Protein AF-0000000069703097 (afdb_homodimer)

Nearest PDB structures (foldseek):
  7l6l-assembly1_E  TM=9.301E-01  e=7.138E-14  Escherichia coli K-12
  2r3s-assembly1_B  TM=3.636E-01  e=3.334E-04  Nostoc punctiforme PCC 73102
  1e3j-assembly1_A  TM=5.394E-01  e=7.538E-03  Bemisia argentifolii
  3phg-assembly1_A  TM=4.552E-01  e=4.040E-03  Helicobacter pylori 26695
  6isv-assembly1_B  TM=4.879E-01  e=1.805E-02  Geotrichum candidum

InterPro domains:
  IPR001034 DeoR-type HTH domain [PF08220] (8-60)
  IPR001034 DeoR-type HTH domain [PR00037] (26-40)
  IPR001034 DeoR-type HTH domain [PR00037] (40-58)
  IPR001034 DeoR-type HTH domain [PS51000] (5-60)
  IPR001034 DeoR-type HTH domain [SM00420] (8-60)
  IPR014036 DeoR-like transcriptional repressor, C-terminal sensor domain [PF00455] (76-233)
  IPR018356 Transcription regulator, HTH DeoR-type, conserved site [PS00894] (8-42)
  IPR036388 Winged helix-like DNA-binding domain superfamily [G3DSA:1.10.10.10] (1-55)
  IPR036390 Winged helix DNA-binding domain superfamily [SSF46785] (6-61)
  IPR037171 NagB/RpiA transferase-like [SSF100950] (74-236)
  IPR050313 Carbohydrate Metabolism HTH-type Transcriptional Regulators [PTHR30363] (4-241)

Foldseek 3Di:
DDPLLVVLLVVVLVVCLQPQWDFLVNSCVVSVHDSVSSVVSLVVCVVVVQWDDDPGTTGRPALDHAFQVVCLVPPLVFLLLLLVVVCVVCQPWAEEEEEFHNSSLNNLLVCLVPHFQHEYEYFAPSSQVNNVVRVRYHYHHFDADQDPSGRGHFDDRRLVVLLVAATQEYEYEAQAQDLFGGEHQDQRRLCSVLSRLVRHPAYEYEYEPSRYPDHHDGHSDGLLSHQEYEYADDHDPVNVVSNVVSNHHYHHSPDPPPPD/DDPLLVVLLVVVLVVCLLPQWDFLVNSCVVSVHDSVSSVVSLVVCVVVVQWDDDPGTTGRPPLDDAFQVVCLVPPLVFLLLLLVVVCVVCQPWAEEEEEFHNSSLSNLLVCLVPHFQHEYEYFAPSSQVNNVVRVRYHYHHFDADQDPSGRGHFDDSRLVVLLVAATQEYEYEAQAQDLFGGEHQDQRRLCSVLSRLVRHPAYEYEYEPSRYPDHHDGHSDGLLSHQEYEYADDHDPVNVVSNVVSNHHYHHSPDPPPPD

Organism: Klebsiella variicola (NCBI:txid244366)

Secondary structure (DSSP, 8-state):
--HHHHHHHHHHHHHHHHSSEEEHHHHHHHHTS-HHHHHHHHHHHHHTTS-EEETTEEE--TT-PPPHHHHTTSSHHHHHHHHHHHHHHTTT-SEEEE--SHHHHHHHHHHHHH--S-EEEESBHHHHHHHTTSTTSEEEE--EEEETTTTEEESHHHHHHHTT--EEEEEE--SEEETTEEEESSHHHHHHHHHHHHTEEEEEEE--GGGBT---SEE---GGG-SEEEESSPPPHHHHHHHHHTT-EEEE--------/--HHHHHHHHHHHHHHHHSSEEEHHHHHHHHTS-HHHHHHHHHHHHHTTS-EEETTEEE--TT----HHHHTTSSHHHHHHHHHHHHHHTTT-SEEEE--SHHHHHHHHHHHHH--S-EEEESBHHHHHHHTTSTTSEEEE--EEEETTTTEEESHHHHHHHTT--EEEEEE--SEEETTEEEESSHHHHHHHHHHHHTEEEEEEE--GGGBT---SEE---GGG-SEEEESSPPPHHHHHHHHHTT-EEEE--------

Structure (mmCIF, N/CA/C/O backbone):
data_AF-0000000069703097-model_v1
#
loop_
_entity.id
_entity.type
_entity.pdbx_description
1 polymer 'DeoR family transcriptional regulator'
#
loop_
_atom_site.group_PDB
_atom_site.id
_atom_site.type_symbol
_atom_site.label_atom_id
_atom_site.label_alt_id
_atom_site.label_comp_id
_atom_site.label_asym_id
_atom_site.label_entity_id
_atom_site.label_seq_id
_atom_site.pdbx_PDB_ins_code
_atom_site.Cartn_x
_atom_site.Cartn_y
_atom_site.Cartn_z
_atom_site.occupancy
_atom_site.B_iso_or_equiv
_atom_site.auth_seq_id
_atom_site.auth_comp_id
_atom_site.auth_asym_id
_atom_site.auth_atom_id
_atom_site.pdbx_PDB_model_num
ATOM 1 N N . MET A 1 1 ? 26.578 -4.703 19.234 1 51.03 1 MET A N 1
ATOM 2 C CA . MET A 1 1 ? 26.125 -3.6 20.078 1 51.03 1 MET A CA 1
ATOM 3 C C . MET A 1 1 ? 25.328 -4.121 21.281 1 51.03 1 MET A C 1
ATOM 5 O O . MET A 1 1 ? 24.562 -5.066 21.156 1 51.03 1 MET A O 1
ATOM 9 N N . SER A 1 2 ? 25.688 -3.729 22.422 1 65.88 2 SER A N 1
ATOM 10 C CA . SER A 1 2 ? 25 -4.25 23.609 1 65.88 2 SER A CA 1
ATOM 11 C C . SER A 1 2 ? 23.547 -3.822 23.641 1 65.88 2 SER A C 1
ATOM 13 O O . SER A 1 2 ? 23.188 -2.781 23.078 1 65.88 2 SER A O 1
ATOM 15 N N . LYS A 1 3 ? 22.688 -4.68 24.234 1 62.53 3 LYS A N 1
ATOM 16 C CA . LYS A 1 3 ? 21.266 -4.41 24.406 1 62.53 3 LYS A CA 1
ATOM 17 C C . LYS A 1 3 ? 21.031 -3.041 25.031 1 62.53 3 LYS A C 1
ATOM 19 O O . LYS A 1 3 ? 20.109 -2.312 24.641 1 62.53 3 LYS A O 1
ATOM 24 N N . ARG A 1 4 ? 21.859 -2.77 25.859 1 67.06 4 ARG A N 1
ATOM 25 C CA . ARG A 1 4 ? 21.734 -1.515 26.594 1 67.06 4 ARG A CA 1
ATOM 26 C C . ARG A 1 4 ? 22.016 -0.32 25.688 1 67.06 4 ARG A C 1
ATOM 28 O O . ARG A 1 4 ? 21.328 0.703 25.781 1 67.06 4 ARG A O 1
ATOM 35 N N . LYS A 1 5 ? 23 -0.497 24.781 1 73.62 5 LYS A N 1
ATOM 36 C CA . LYS A 1 5 ? 23.344 0.552 23.828 1 73.62 5 LYS A CA 1
ATOM 37 C C . LYS A 1 5 ? 22.219 0.759 22.812 1 73.62 5 LYS A C 1
ATOM 39 O O . LYS A 1 5 ? 21.828 1.896 22.531 1 73.62 5 LYS A O 1
ATOM 44 N N . GLU A 1 6 ? 21.672 -0.215 22.359 1 69.94 6 GLU A N 1
ATOM 45 C CA . GLU A 1 6 ? 20.594 -0.133 21.375 1 69.94 6 GLU A CA 1
ATOM 46 C C . GLU A 1 6 ? 19.344 0.508 21.984 1 69.94 6 GLU A C 1
ATOM 48 O O . GLU A 1 6 ? 18.688 1.328 21.328 1 69.94 6 GLU A O 1
ATOM 53 N N . ASP A 1 7 ? 19.109 0.17 23.172 1 73.12 7 ASP A N 1
ATOM 54 C CA . ASP A 1 7 ? 17.984 0.761 23.891 1 73.12 7 ASP A CA 1
ATOM 55 C C . ASP A 1 7 ? 18.203 2.258 24.109 1 73.12 7 ASP A C 1
ATOM 57 O O . ASP A 1 7 ? 17.266 3.051 23.938 1 73.12 7 ASP A O 1
ATOM 61 N N . ARG A 1 8 ? 19.375 2.596 24.531 1 75.69 8 ARG A N 1
ATOM 62 C CA . ARG A 1 8 ? 19.688 3.998 24.766 1 75.69 8 ARG A CA 1
ATOM 63 C C . ARG A 1 8 ? 19.594 4.805 23.469 1 75.69 8 ARG A C 1
ATOM 65 O O . ARG A 1 8 ? 19 5.891 23.453 1 75.69 8 ARG A O 1
ATOM 72 N N . GLN A 1 9 ? 20.016 4.266 22.406 1 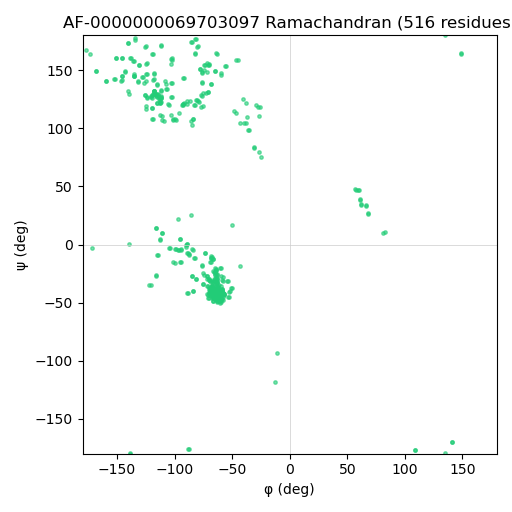72.69 9 GLN A N 1
ATOM 73 C CA . GLN A 1 9 ? 19.969 4.973 21.125 1 72.69 9 GLN A CA 1
ATOM 74 C C . GLN A 1 9 ? 18.531 5.16 20.656 1 72.69 9 GLN A C 1
ATOM 76 O O . GLN A 1 9 ? 18.172 6.227 20.156 1 72.69 9 GLN A O 1
ATOM 81 N N . GLN A 1 10 ? 17.781 4.23 20.891 1 68 10 GLN A N 1
ATOM 82 C CA . GLN A 1 10 ? 16.375 4.363 20.547 1 68 10 GLN A CA 1
ATOM 83 C C . GLN A 1 10 ? 15.695 5.422 21.422 1 68 10 GLN A C 1
ATOM 85 O O . GLN A 1 10 ? 14.859 6.188 20.938 1 68 10 GLN A O 1
ATOM 90 N N . GLN A 1 11 ? 16.094 5.395 22.656 1 71.88 11 GLN A N 1
ATOM 91 C CA . GLN A 1 11 ? 15.562 6.398 23.562 1 71.88 11 GLN A CA 1
ATOM 92 C C . GLN A 1 11 ? 16.016 7.801 23.172 1 71.88 11 GLN A C 1
ATOM 94 O O . GLN A 1 11 ? 15.234 8.75 23.219 1 71.88 11 GLN A O 1
ATOM 99 N N . ILE A 1 12 ? 17.234 7.949 22.766 1 68.5 12 ILE A N 1
ATOM 100 C CA . ILE A 1 12 ? 17.781 9.227 22.312 1 68.5 12 ILE A CA 1
ATOM 101 C C . ILE A 1 12 ? 17.031 9.703 21.078 1 68.5 12 ILE A C 1
ATOM 103 O O . ILE A 1 12 ? 16.641 10.875 20.984 1 68.5 12 ILE A O 1
ATOM 107 N N . LEU A 1 13 ? 16.766 8.719 20.25 1 66.44 13 LEU A N 1
ATOM 108 C CA . LEU A 1 13 ? 16.047 9.07 19.031 1 66.44 13 LEU A CA 1
ATOM 109 C C . LEU A 1 13 ? 14.609 9.484 19.359 1 66.44 13 LEU A C 1
ATOM 111 O O . LEU A 1 13 ? 14.078 10.43 18.766 1 66.44 13 LEU A O 1
ATOM 115 N N . ARG A 1 14 ? 14.109 8.859 20.266 1 64.31 14 ARG A N 1
ATOM 116 C CA . ARG A 1 14 ? 12.773 9.234 20.719 1 64.31 14 ARG A CA 1
ATOM 117 C C . ARG A 1 14 ? 12.781 10.625 21.328 1 64.31 14 ARG A C 1
ATOM 119 O O . ARG A 1 14 ? 11.883 11.43 21.078 1 64.31 14 ARG A O 1
ATOM 126 N N . GLU A 1 15 ? 13.797 10.781 22.156 1 64.81 15 GLU A N 1
ATOM 127 C CA . GLU A 1 15 ? 13.938 12.078 22.812 1 64.81 15 GLU A CA 1
ATOM 128 C C . GLU A 1 15 ? 14.172 13.188 21.781 1 64.81 15 GLU A C 1
ATOM 130 O O . GLU A 1 15 ? 13.617 14.281 21.906 1 64.81 15 GLU A O 1
ATOM 135 N N . LEU A 1 16 ? 14.922 12.789 20.812 1 61.84 16 LEU A N 1
ATOM 136 C CA . LEU A 1 16 ? 15.242 13.766 19.781 1 61.84 16 LEU A CA 1
ATOM 137 C C . LEU A 1 16 ? 14.047 14.008 18.859 1 61.84 16 LEU A C 1
ATOM 139 O O . LEU A 1 16 ? 13.914 15.086 18.281 1 61.84 16 LEU A O 1
ATOM 143 N N . ALA A 1 17 ? 13.25 13 18.844 1 59.72 17 ALA A N 1
ATOM 144 C CA . ALA A 1 17 ? 12.008 13.125 18.078 1 59.72 17 ALA A CA 1
ATOM 145 C C . ALA A 1 17 ? 11.039 14.07 18.781 1 59.72 17 ALA A C 1
ATOM 147 O O . ALA A 1 17 ? 10.234 14.742 18.125 1 59.72 17 ALA A O 1
ATOM 148 N N . GLU A 1 18 ? 11.156 14.094 20.047 1 57.5 18 GLU A N 1
ATOM 149 C CA . GLU A 1 18 ? 10.289 14.93 20.875 1 57.5 18 GLU A CA 1
ATOM 150 C C . GLU A 1 18 ? 10.883 16.328 21.062 1 57.5 18 GLU A C 1
ATOM 152 O O . GLU A 1 18 ? 10.148 17.312 21.125 1 57.5 18 GLU A O 1
ATOM 157 N N . THR A 1 19 ? 12.211 16.297 21.281 1 56.75 19 THR A N 1
ATOM 158 C CA . THR A 1 19 ? 12.938 17.547 21.484 1 56.75 19 THR A CA 1
ATOM 159 C C . THR A 1 19 ? 14.016 17.719 20.406 1 56.75 19 THR A C 1
ATOM 161 O O . THR A 1 19 ? 14.969 16.938 20.344 1 56.75 19 THR A O 1
ATOM 164 N N . PRO A 1 20 ? 13.766 18.625 19.531 1 54.91 20 PRO A N 1
ATOM 165 C CA . PRO A 1 20 ? 14.625 18.75 18.344 1 54.91 20 PRO A CA 1
ATOM 166 C C . PRO A 1 20 ? 16.109 18.906 18.703 1 54.91 20 PRO A C 1
ATOM 168 O O . PRO A 1 20 ? 16.969 18.578 17.891 1 54.91 20 PRO A O 1
ATOM 171 N N . THR A 1 21 ? 16.375 19.516 19.828 1 58.66 21 THR A N 1
ATOM 172 C CA . THR A 1 21 ? 17.766 19.688 20.219 1 58.66 21 THR A CA 1
ATOM 173 C C . THR A 1 21 ? 18 19.094 21.609 1 58.66 21 THR A C 1
ATOM 175 O O . THR A 1 21 ? 17.219 19.312 22.531 1 58.66 21 THR A O 1
ATOM 178 N N . LEU A 1 22 ? 18.906 18.078 21.641 1 68.88 22 LEU A N 1
ATOM 179 C CA . LEU A 1 22 ? 19.328 17.547 22.938 1 68.88 22 LEU A CA 1
ATOM 180 C C . LEU A 1 22 ? 20.812 17.812 23.172 1 68.88 22 LEU A C 1
ATOM 182 O O . LEU A 1 22 ? 21.625 17.625 22.266 1 68.88 22 LEU A O 1
ATOM 186 N N . ARG A 1 23 ? 21.094 18.422 24.312 1 72.31 23 ARG A N 1
ATOM 187 C CA . ARG A 1 23 ? 22.484 18.609 24.688 1 72.31 23 ARG A CA 1
ATOM 188 C C . ARG A 1 23 ? 23.094 17.312 25.203 1 72.31 23 ARG A C 1
ATOM 190 O O . ARG A 1 23 ? 22.438 16.547 25.906 1 72.31 23 ARG A O 1
ATOM 197 N N . ILE A 1 24 ? 24.281 17.094 24.828 1 76.25 24 ILE A N 1
ATOM 198 C CA . ILE A 1 24 ? 25.016 15.891 25.203 1 76.25 24 ILE A CA 1
ATOM 199 C C . ILE A 1 24 ? 24.969 15.719 26.719 1 76.25 24 ILE A C 1
ATOM 201 O O . ILE A 1 24 ? 24.75 14.609 27.219 1 76.25 24 ILE A O 1
ATOM 205 N N . GLY A 1 25 ? 25.109 16.797 27.406 1 78.19 25 GLY A N 1
ATOM 206 C CA . GLY A 1 25 ? 25.094 16.734 28.859 1 78.19 25 GLY A CA 1
ATOM 207 C C . GLY A 1 25 ? 23.766 16.266 29.422 1 78.19 25 GLY A C 1
ATOM 208 O O . GLY A 1 25 ? 23.734 15.445 30.344 1 78.19 25 GLY A O 1
ATOM 209 N N . ASP A 1 26 ? 22.734 16.734 28.875 1 79.44 26 ASP A N 1
ATOM 210 C CA . ASP A 1 26 ? 21.406 16.359 29.344 1 79.44 26 ASP A CA 1
ATOM 211 C C . ASP A 1 26 ? 21.094 14.898 29.031 1 79.44 26 ASP A C 1
ATOM 213 O O . ASP A 1 26 ? 20.531 14.195 29.875 1 79.44 26 ASP A O 1
ATOM 217 N N . MET A 1 27 ? 21.516 14.445 27.938 1 78.25 27 MET A N 1
ATOM 218 C CA . MET A 1 27 ? 21.328 13.047 27.531 1 78.25 27 MET A CA 1
ATOM 219 C C . MET A 1 27 ? 22.125 12.117 28.438 1 78.25 27 MET A C 1
ATOM 221 O O . MET A 1 27 ? 21.641 11.047 28.812 1 78.25 27 MET A O 1
ATOM 225 N N . ALA A 1 28 ? 23.297 12.602 28.734 1 80.69 28 ALA A N 1
ATOM 226 C CA . ALA A 1 28 ? 24.141 11.812 29.609 1 80.69 28 ALA A CA 1
ATOM 227 C C . ALA A 1 28 ? 23.516 11.648 30.984 1 80.69 28 ALA A C 1
ATOM 229 O O . ALA A 1 28 ? 2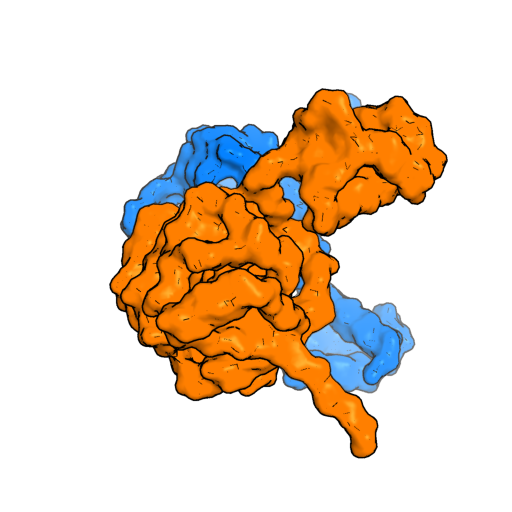3.516 10.555 31.562 1 80.69 28 ALA A O 1
ATOM 230 N N . ARG A 1 29 ? 22.938 12.688 31.469 1 81.56 29 ARG A N 1
ATOM 231 C CA . ARG A 1 29 ? 22.266 12.664 32.75 1 81.56 29 ARG A CA 1
ATOM 232 C C . ARG A 1 29 ? 21.031 11.758 32.719 1 81.56 29 ARG A C 1
ATOM 234 O O . ARG A 1 29 ? 20.828 10.953 33.625 1 81.56 29 ARG A O 1
ATOM 241 N N . THR A 1 30 ? 20.281 11.898 31.688 1 80.19 30 THR A N 1
ATOM 242 C CA . THR A 1 30 ? 19.016 11.188 31.562 1 80.19 30 THR A CA 1
ATOM 243 C C . THR A 1 30 ? 19.266 9.688 31.438 1 80.19 30 THR A C 1
ATOM 245 O O . THR A 1 30 ? 18.5 8.883 31.984 1 80.19 30 THR A O 1
ATOM 248 N N . HIS A 1 31 ? 20.406 9.328 30.781 1 81.25 31 HIS A N 1
ATOM 249 C CA . HIS A 1 31 ? 20.625 7.922 30.469 1 81.25 31 HIS A CA 1
ATOM 250 C C . HIS A 1 31 ? 21.656 7.312 31.406 1 81.25 31 HIS A C 1
ATOM 252 O O . HIS A 1 31 ? 21.984 6.129 31.312 1 81.25 31 HIS A O 1
ATOM 258 N N . GLY A 1 32 ? 22.172 8.195 32.25 1 81.94 32 GLY A N 1
ATOM 259 C CA . GLY A 1 32 ? 23.094 7.75 33.25 1 81.94 32 GLY A CA 1
ATOM 260 C C . GLY A 1 32 ? 24.406 7.242 32.688 1 81.94 32 GLY A C 1
ATOM 261 O O . GLY A 1 32 ? 24.953 6.242 33.156 1 81.94 32 GLY A O 1
ATOM 262 N N . VAL A 1 33 ? 24.797 7.816 31.641 1 83.31 33 VAL A N 1
ATOM 263 C CA . VAL A 1 33 ? 26.062 7.434 31.031 1 83.31 33 VAL A CA 1
ATOM 264 C C . VAL A 1 33 ? 26.953 8.664 30.875 1 83.31 33 VAL A C 1
ATOM 266 O O . VAL A 1 33 ? 26.531 9.789 31.172 1 83.31 33 VAL A O 1
ATOM 269 N N . SER A 1 34 ? 28.234 8.406 30.5 1 83.06 34 SER A N 1
ATOM 270 C CA . SER A 1 34 ? 29.188 9.5 30.297 1 83.06 34 SER A CA 1
ATOM 271 C C . SER A 1 34 ? 28.859 10.305 29.047 1 83.06 34 SER A C 1
ATOM 273 O O . SER A 1 34 ? 28.203 9.797 28.141 1 83.06 34 SER A O 1
ATOM 275 N N . THR A 1 35 ? 29.281 11.555 29.031 1 82.06 35 THR A N 1
ATOM 276 C CA . THR A 1 35 ? 29.125 12.375 27.828 1 82.06 35 THR A CA 1
ATOM 277 C C . THR A 1 35 ? 29.828 11.734 26.641 1 82.06 35 THR A C 1
ATOM 279 O O . THR A 1 35 ? 29.375 11.875 25.5 1 82.06 35 THR A O 1
ATOM 282 N N . GLU A 1 36 ? 30.828 11.008 26.969 1 81.88 36 GLU A N 1
ATOM 283 C CA . GLU A 1 36 ? 31.562 10.32 25.906 1 81.88 36 GLU A CA 1
ATOM 284 C C . GLU A 1 36 ? 30.734 9.18 25.312 1 81.88 36 GLU A C 1
ATOM 286 O O . GLU A 1 36 ? 30.734 8.977 24.094 1 81.88 36 GLU A O 1
ATOM 291 N N . THR A 1 37 ? 30.031 8.555 26.047 1 80.69 37 THR A N 1
ATOM 292 C CA . THR A 1 37 ? 29.156 7.473 25.594 1 80.69 37 THR A CA 1
ATOM 293 C C . THR A 1 37 ? 28.031 8.016 24.719 1 80.69 37 THR A C 1
ATOM 295 O O . THR A 1 37 ? 27.719 7.438 23.688 1 80.69 37 THR A O 1
ATOM 298 N N . ILE A 1 38 ? 27.484 9.148 25.141 1 79.44 38 ILE A N 1
ATOM 299 C CA . ILE A 1 38 ? 26.422 9.789 24.359 1 79.44 38 ILE A CA 1
ATOM 300 C C . ILE A 1 38 ? 27 10.266 23.031 1 79.44 38 ILE A C 1
ATOM 302 O O . ILE A 1 38 ? 26.359 10.094 21.984 1 79.44 38 ILE A O 1
ATOM 306 N N . ARG A 1 39 ? 28.172 10.852 23.078 1 77.81 39 ARG A N 1
ATOM 307 C CA . ARG A 1 39 ? 28.812 11.32 21.859 1 77.81 39 ARG A CA 1
ATOM 308 C C . ARG A 1 39 ? 29.031 10.172 20.875 1 77.81 39 ARG A C 1
ATOM 310 O O . ARG A 1 39 ? 28.797 10.32 19.672 1 77.81 39 ARG A O 1
ATOM 317 N N . ARG A 1 40 ? 29.375 9.125 21.391 1 79.88 40 ARG A N 1
ATOM 318 C CA . ARG A 1 40 ? 29.594 7.953 20.547 1 79.88 40 ARG A CA 1
ATOM 319 C C . ARG A 1 40 ? 28.281 7.465 19.938 1 79.88 40 ARG A C 1
ATOM 321 O O . ARG A 1 40 ? 28.234 7.105 18.766 1 79.88 40 ARG A O 1
ATOM 328 N N . ASP A 1 41 ? 27.297 7.5 20.781 1 77.38 41 ASP A N 1
ATOM 329 C CA .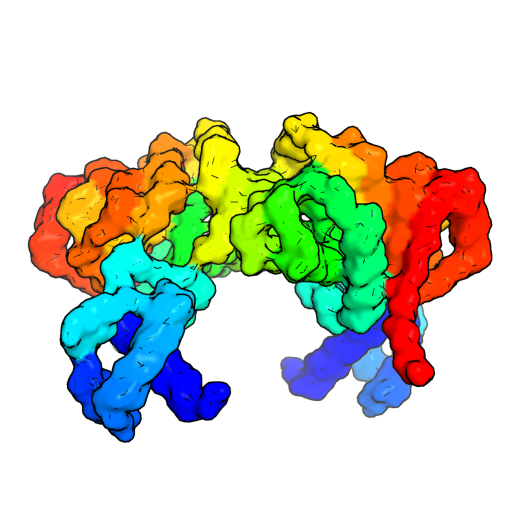 ASP A 1 41 ? 25.984 7.121 20.297 1 77.38 41 ASP A CA 1
ATOM 330 C C . ASP A 1 41 ? 25.516 8.062 19.188 1 77.38 41 ASP A C 1
ATOM 332 O O . ASP A 1 41 ? 25.016 7.617 18.156 1 77.38 41 ASP A O 1
ATOM 336 N N . LEU A 1 42 ? 25.734 9.352 19.469 1 73.56 42 LEU A N 1
ATOM 337 C CA . LEU A 1 42 ? 25.297 10.359 18.5 1 73.56 42 LEU A CA 1
ATOM 338 C C . LEU A 1 42 ? 26.094 10.281 17.219 1 73.56 42 LEU A C 1
ATOM 340 O O . LEU A 1 42 ? 25.547 10.43 16.125 1 73.56 42 LEU A O 1
ATOM 344 N N . ASP A 1 43 ? 27.328 10 17.359 1 71.38 43 ASP A N 1
ATOM 345 C CA . ASP A 1 43 ? 28.172 9.812 16.188 1 71.38 43 ASP A CA 1
ATOM 346 C C . ASP A 1 43 ? 27.703 8.625 15.352 1 71.38 43 ASP A C 1
ATOM 348 O O . ASP A 1 43 ? 27.625 8.711 14.125 1 71.38 43 ASP A O 1
ATOM 352 N N . GLU A 1 44 ? 27.375 7.656 16.031 1 72.88 44 GLU A N 1
ATOM 353 C CA . GLU A 1 44 ? 26.891 6.465 15.344 1 72.88 44 GLU A CA 1
ATOM 354 C C . GLU A 1 44 ? 25.547 6.723 14.672 1 72.88 44 GLU A C 1
ATOM 356 O O . GLU A 1 44 ? 25.328 6.305 13.539 1 72.88 44 GLU A O 1
ATOM 361 N N . LEU A 1 45 ? 24.75 7.41 15.375 1 68.38 45 LEU A N 1
ATOM 362 C CA . LEU A 1 45 ? 23.438 7.727 14.844 1 68.38 45 LEU A CA 1
ATOM 363 C C . LEU A 1 45 ? 23.531 8.711 13.688 1 68.38 45 LEU A C 1
ATOM 365 O O . LEU A 1 45 ? 22.766 8.633 12.727 1 68.38 45 LEU A O 1
ATOM 369 N N . THR A 1 46 ? 24.5 9.562 13.727 1 63.34 46 THR A N 1
ATOM 370 C CA . THR A 1 46 ? 24.766 10.492 12.633 1 63.34 46 THR A CA 1
ATOM 371 C C . THR A 1 46 ? 25.297 9.758 11.414 1 63.34 46 THR A C 1
ATOM 373 O O . THR A 1 46 ? 24.891 10.031 10.281 1 63.34 46 THR A O 1
ATOM 376 N N . ARG A 1 47 ? 26.109 8.906 11.75 1 62.94 47 ARG A N 1
ATOM 377 C CA . ARG A 1 47 ? 26.656 8.109 10.664 1 62.94 47 ARG A CA 1
ATOM 378 C C . ARG A 1 47 ? 25.562 7.281 9.984 1 62.94 47 ARG A C 1
ATOM 380 O O . ARG A 1 47 ? 25.609 7.062 8.773 1 62.94 47 ARG A O 1
ATOM 387 N N . ARG A 1 48 ? 24.641 7.039 10.859 1 59.59 48 ARG A N 1
ATOM 388 C CA . ARG A 1 48 ? 23.547 6.242 10.328 1 59.59 48 ARG A CA 1
ATOM 389 C C . ARG A 1 48 ? 22.516 7.125 9.633 1 59.59 48 ARG A C 1
ATOM 391 O O . ARG A 1 48 ? 21.562 6.621 9.023 1 59.59 48 ARG A O 1
ATOM 398 N N . GLY A 1 49 ? 22.828 8.469 9.742 1 55.44 49 GLY A N 1
ATOM 399 C CA . GLY A 1 49 ? 22.016 9.461 9.047 1 55.44 49 GLY A CA 1
ATOM 400 C C . GLY A 1 49 ? 20.734 9.82 9.781 1 55.44 49 GLY A C 1
ATOM 401 O O . GLY A 1 49 ? 19.844 10.445 9.203 1 55.44 49 GLY A O 1
ATOM 402 N N . VAL A 1 50 ? 20.656 9.352 10.984 1 55.78 50 VAL A N 1
ATOM 403 C CA . VAL A 1 50 ? 19.391 9.539 11.688 1 55.78 50 VAL A CA 1
ATOM 404 C C . VAL A 1 50 ? 19.469 10.805 12.547 1 55.78 50 VAL A C 1
ATOM 406 O O . VAL A 1 50 ? 18.453 11.273 13.055 1 55.78 50 VAL A O 1
ATOM 409 N N . LEU A 1 51 ? 20.719 11.328 12.766 1 58 51 LEU A N 1
ATOM 410 C CA . LEU A 1 51 ? 20.953 12.5 13.609 1 58 51 LEU A CA 1
ATOM 411 C C . LEU A 1 51 ? 22.016 13.406 13 1 58 51 LEU A C 1
ATOM 413 O O . LEU A 1 51 ? 22.922 12.93 12.297 1 58 51 LEU A O 1
ATOM 417 N N . ASN A 1 52 ? 21.656 14.727 12.977 1 55.75 52 ASN A N 1
ATOM 418 C CA . ASN A 1 52 ? 22.734 15.664 12.68 1 55.75 52 ASN A CA 1
ATOM 419 C C . ASN A 1 52 ? 23.406 16.172 13.945 1 55.75 52 ASN A C 1
ATOM 421 O O . ASN A 1 52 ? 22.734 16.547 14.906 1 55.75 52 ASN A O 1
ATOM 425 N N . ARG A 1 53 ? 24.672 15.93 14 1 56.78 53 ARG A N 1
ATOM 426 C CA . ARG A 1 53 ? 25.484 16.375 15.125 1 56.78 53 ARG A CA 1
ATOM 427 C C . ARG A 1 53 ? 25.766 17.859 15.055 1 56.78 53 ARG A C 1
ATOM 429 O O . ARG A 1 53 ? 26 18.406 13.969 1 56.78 53 ARG A O 1
ATOM 436 N N . THR A 1 54 ? 25.281 18.641 16.141 1 53.09 54 THR A N 1
ATOM 437 C CA . THR A 1 54 ? 25.797 20 16.297 1 53.09 54 THR A CA 1
ATOM 438 C C . THR A 1 54 ? 26.828 20.078 17.406 1 53.09 54 THR A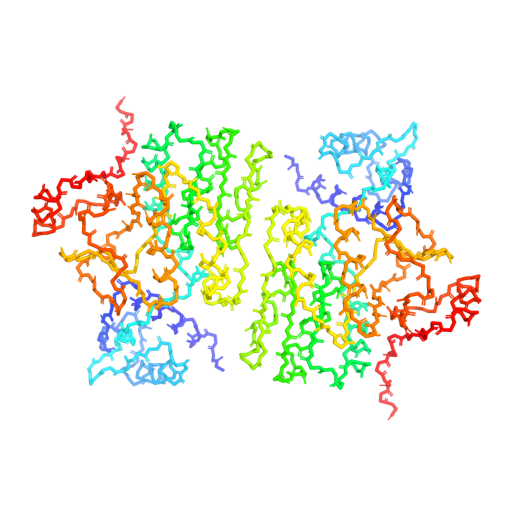 C 1
ATOM 440 O O . THR A 1 54 ? 26.953 19.141 18.203 1 53.09 54 THR A O 1
ATOM 443 N N . TYR A 1 55 ? 27.859 21.078 17.484 1 53.09 55 TYR A N 1
ATOM 444 C CA . TYR A 1 55 ? 29.031 21.281 18.344 1 53.09 55 TYR A CA 1
ATOM 445 C C . TYR A 1 55 ? 28.688 21 19.797 1 53.09 55 TYR A C 1
ATOM 447 O O . TYR A 1 55 ? 29.547 20.578 20.578 1 53.09 55 TYR A O 1
ATOM 455 N N . GLY A 1 56 ? 27.578 20.953 20.297 1 51.94 56 GLY A N 1
ATOM 456 C CA . GLY A 1 56 ? 27.25 20.875 21.703 1 51.94 56 GLY A CA 1
ATOM 457 C C . GLY A 1 56 ? 26.094 19.922 22 1 51.94 56 GLY A C 1
ATOM 458 O O . GLY A 1 56 ? 25.688 19.766 23.141 1 51.94 56 GLY A O 1
ATOM 459 N N . GLY A 1 57 ? 25.5 19.25 21.031 1 55.03 57 GLY A N 1
ATOM 460 C CA . GLY A 1 57 ? 24.359 18.391 21.266 1 55.03 57 GLY A CA 1
ATOM 461 C C . GLY A 1 57 ? 23.891 17.656 20.016 1 55.03 57 GLY A C 1
ATOM 462 O O . GLY A 1 57 ? 24.703 17.328 19.141 1 55.03 57 GLY A O 1
ATOM 463 N N . ALA A 1 58 ? 23.125 16.75 20.016 1 52.97 58 ALA A N 1
ATOM 464 C CA . ALA A 1 58 ? 22.531 16.094 18.859 1 52.97 58 ALA A CA 1
ATOM 465 C C . ALA A 1 58 ? 21.281 16.812 18.391 1 52.97 58 ALA A C 1
ATOM 467 O O . ALA A 1 58 ? 20.453 17.234 19.219 1 52.97 58 ALA A O 1
ATOM 468 N N . VAL A 1 59 ? 21.359 17.484 17.344 1 49.12 59 VAL A N 1
ATOM 469 C CA . VAL A 1 59 ? 20.172 18.031 16.688 1 49.12 59 VAL A CA 1
ATOM 470 C C . VAL A 1 59 ? 19.609 17.016 15.695 1 49.12 59 VAL A C 1
ATOM 472 O O . VAL A 1 59 ? 20.344 16.219 15.125 1 49.12 59 VAL A O 1
ATOM 475 N N . ARG A 1 60 ? 18.406 16.781 15.984 1 47.81 60 ARG A N 1
ATOM 476 C CA . ARG A 1 60 ? 17.828 16.047 14.875 1 47.81 60 ARG A CA 1
ATOM 477 C C . ARG A 1 60 ? 18.375 16.547 13.539 1 47.81 60 ARG A C 1
ATOM 479 O O . ARG A 1 60 ? 18.562 17.75 13.352 1 47.81 60 ARG A O 1
ATOM 486 N N . ALA A 1 61 ? 19.125 15.812 12.914 1 46.34 61 ALA A N 1
ATOM 487 C CA . ALA A 1 61 ? 19.516 16.344 11.609 1 46.34 61 ALA A CA 1
ATOM 488 C C . ALA A 1 61 ? 18.453 17.297 11.07 1 46.34 61 ALA A C 1
ATOM 490 O O . ALA A 1 61 ? 17.25 17.047 11.242 1 46.34 61 ALA A O 1
ATOM 491 N N . MET A 1 62 ? 18.781 18.609 11.023 1 44.59 62 MET A N 1
ATOM 492 C CA . MET A 1 62 ? 17.797 19.641 10.695 1 44.59 62 MET A CA 1
ATOM 493 C C . MET A 1 62 ? 16.516 19.016 10.164 1 44.59 62 MET A C 1
ATOM 495 O O . MET A 1 62 ? 15.422 19.344 10.633 1 44.59 62 MET A O 1
ATOM 499 N N . ASN A 1 63 ? 16.312 18.844 8.945 1 49.75 63 ASN A N 1
ATOM 500 C CA . ASN A 1 63 ? 15.07 18.797 8.188 1 49.75 63 ASN A CA 1
ATOM 501 C C . ASN A 1 63 ? 14.602 17.359 7.957 1 49.75 63 ASN A C 1
ATOM 503 O O . ASN A 1 63 ? 13.953 17.062 6.949 1 49.75 63 ASN A O 1
ATOM 507 N N . SER A 1 64 ? 15.141 16.484 8.891 1 61.84 64 SER A N 1
ATOM 508 C CA . SER A 1 64 ? 14.648 15.156 8.547 1 61.84 64 SER A CA 1
ATOM 509 C C . SER A 1 64 ? 13.531 14.727 9.484 1 61.84 64 SER A C 1
ATOM 511 O O . SER A 1 64 ? 13.633 14.891 10.703 1 61.84 64 SER A O 1
ATOM 513 N N . GLU A 1 65 ? 12.398 14.625 9.039 1 72 65 GLU A N 1
ATOM 514 C CA . GLU A 1 65 ? 11.258 14.047 9.75 1 72 65 GLU A CA 1
ATOM 515 C C . GLU A 1 65 ? 11.383 12.531 9.852 1 72 65 GLU A C 1
ATOM 517 O O . GLU A 1 65 ? 11.836 11.875 8.906 1 72 65 GLU A O 1
ATOM 522 N N . PRO A 1 66 ? 11.188 11.977 11.164 1 72.94 66 PRO A N 1
ATOM 523 C CA . PRO A 1 66 ? 11.117 10.516 11.25 1 72.94 66 PRO A CA 1
ATOM 524 C C . PRO A 1 66 ? 10.203 9.906 10.188 1 72.94 66 PRO A C 1
ATOM 526 O O . PRO A 1 66 ? 9.344 10.594 9.633 1 72.94 66 PRO A O 1
ATOM 529 N N . THR A 1 67 ? 10.43 8.562 9.898 1 75.88 67 THR A N 1
ATOM 530 C CA . THR A 1 67 ? 9.57 7.855 8.961 1 75.88 67 THR A CA 1
ATOM 531 C C . THR A 1 67 ? 8.141 7.781 9.477 1 75.88 67 THR A C 1
ATOM 533 O O . THR A 1 67 ? 7.898 7.973 10.672 1 75.88 67 THR A O 1
ATOM 536 N N . VAL A 1 68 ? 7.219 7.469 8.641 1 81.25 68 VAL A N 1
ATOM 537 C CA . VAL A 1 68 ? 5.816 7.383 9.031 1 81.25 68 VAL A CA 1
ATOM 538 C C . VAL A 1 68 ? 5.621 6.242 10.031 1 81.25 68 VAL A C 1
ATOM 540 O O . VAL A 1 68 ? 4.801 6.344 10.945 1 81.25 68 VAL A O 1
ATOM 543 N N . THR A 1 69 ? 6.297 5.164 9.859 1 75.38 69 THR A N 1
ATOM 544 C CA . THR A 1 69 ? 6.215 4.031 10.773 1 75.38 69 THR A CA 1
ATOM 545 C C . THR A 1 69 ? 6.621 4.449 12.188 1 75.38 69 THR A C 1
ATOM 547 O O . THR A 1 69 ? 5.965 4.082 13.164 1 75.38 69 THR A O 1
ATOM 550 N N . GLU A 1 70 ? 7.625 5.258 12.328 1 70.75 70 GLU A N 1
ATOM 551 C CA . GLU A 1 70 ? 8.07 5.785 13.617 1 70.75 70 GLU A CA 1
ATOM 552 C C . GLU A 1 70 ? 7.055 6.773 14.188 1 70.75 70 GLU A C 1
ATOM 554 O O . GLU A 1 70 ? 6.762 6.75 15.383 1 70.75 70 GLU A O 1
ATOM 559 N N . ARG A 1 71 ? 6.508 7.547 13.367 1 77.75 71 ARG A N 1
ATOM 560 C CA . ARG A 1 71 ? 5.59 8.602 13.781 1 77.75 71 ARG A CA 1
ATOM 561 C C . ARG A 1 71 ? 4.262 8.016 14.25 1 77.75 71 ARG A C 1
ATOM 563 O O . ARG A 1 71 ? 3.594 8.586 15.117 1 77.75 71 ARG A O 1
ATOM 570 N N . HIS A 1 72 ? 3.883 6.867 13.773 1 78.62 72 HIS A N 1
ATOM 571 C CA . HIS A 1 72 ? 2.615 6.234 14.125 1 78.62 72 HIS A CA 1
ATOM 572 C C . HIS A 1 72 ? 2.527 5.965 15.625 1 78.62 72 HIS A C 1
ATOM 574 O O . HIS A 1 72 ? 1.435 5.949 16.188 1 78.62 72 HIS A O 1
ATOM 580 N N . GLN A 1 73 ? 3.578 5.93 16.266 1 74.56 73 GLN A N 1
ATOM 581 C CA . GLN A 1 73 ? 3.594 5.547 17.672 1 74.56 73 GLN A CA 1
ATOM 582 C C . GLN A 1 73 ? 3.65 6.777 18.578 1 74.56 73 GLN A C 1
ATOM 584 O O . GLN A 1 73 ? 3.514 6.664 19.797 1 74.56 73 GLN A O 1
ATOM 589 N N . LEU A 1 74 ? 3.754 7.875 18.031 1 71.69 74 LEU A N 1
ATOM 590 C CA . LEU A 1 74 ? 3.9 9.117 18.766 1 71.69 74 LEU A CA 1
ATOM 591 C C . LEU A 1 74 ? 2.586 9.891 18.812 1 71.69 74 LEU A C 1
ATOM 593 O O . LEU A 1 74 ? 1.833 9.891 17.828 1 71.69 74 LEU A O 1
ATOM 597 N N . PHE A 1 75 ? 2.277 10.484 20 1 80 75 PHE A N 1
ATOM 598 C CA . PHE A 1 75 ? 1.189 11.445 20.156 1 80 75 PHE A CA 1
ATOM 599 C C . PHE A 1 75 ? -0.149 10.805 19.797 1 80 75 PHE A C 1
ATOM 601 O O . PHE A 1 75 ? -0.991 11.445 19.156 1 80 75 PHE A O 1
ATOM 608 N N . THR A 1 76 ? -0.333 9.602 20.156 1 86.19 76 THR A N 1
ATOM 609 C CA . THR A 1 76 ? -1.51 8.836 19.75 1 86.19 76 THR A CA 1
ATOM 610 C C . THR A 1 76 ? -2.779 9.461 20.328 1 86.19 76 THR A C 1
ATOM 612 O O . THR A 1 76 ? -3.775 9.617 19.625 1 86.19 76 THR A O 1
ATOM 615 N N . GLU A 1 77 ? -2.729 9.906 21.609 1 88.62 77 GLU A N 1
ATOM 616 C CA . GLU A 1 77 ? -3.898 10.516 22.219 1 88.62 77 GLU A CA 1
ATOM 617 C C . GLU A 1 77 ? -4.242 11.852 21.562 1 88.62 77 GLU A C 1
ATOM 619 O O . GLU A 1 77 ? -5.414 12.133 21.281 1 88.62 77 GLU A O 1
ATOM 624 N N . GLU A 1 78 ? -3.254 12.648 21.359 1 90.25 78 GLU A N 1
ATOM 625 C CA . GLU A 1 78 ? -3.438 13.922 20.672 1 90.25 78 GLU A CA 1
ATOM 626 C C . GLU A 1 78 ? -4.047 13.719 19.281 1 90.25 78 GLU A C 1
ATOM 628 O O . GLU A 1 78 ? -4.992 14.414 18.906 1 90.25 78 GLU A O 1
ATOM 633 N N . ARG A 1 79 ? -3.562 12.711 18.531 1 93.88 79 ARG A N 1
ATOM 634 C CA . ARG A 1 79 ? -4.035 12.469 17.172 1 93.88 79 ARG A CA 1
ATOM 635 C C . ARG A 1 79 ? -5.465 11.938 17.172 1 93.88 79 ARG A C 1
ATOM 637 O O . ARG A 1 79 ? -6.246 12.234 16.281 1 93.88 79 ARG A O 1
ATOM 644 N N . GLU A 1 80 ? -5.797 11.25 18.219 1 93.56 80 GLU A N 1
ATOM 645 C CA . GLU A 1 80 ? -7.172 10.773 18.328 1 93.56 80 GLU A CA 1
ATOM 646 C C . GLU A 1 80 ? -8.141 11.93 18.531 1 93.56 80 GLU A C 1
ATOM 648 O O . GLU A 1 80 ? -9.242 11.93 17.984 1 93.56 80 GLU A O 1
ATOM 653 N N . ARG A 1 81 ? -7.762 12.844 19.359 1 94.12 81 ARG A N 1
ATOM 654 C CA . ARG A 1 81 ? -8.578 14.031 19.562 1 94.12 81 ARG A CA 1
ATOM 655 C C . ARG A 1 81 ? -8.711 14.836 18.281 1 94.12 81 ARG A C 1
ATOM 657 O O . ARG A 1 81 ? -9.805 15.289 17.938 1 94.12 81 ARG A O 1
ATOM 664 N N . ILE A 1 82 ? -7.664 14.969 17.625 1 96.75 82 ILE A N 1
ATOM 665 C CA . ILE A 1 82 ? -7.66 15.656 16.344 1 96.75 82 ILE A CA 1
ATOM 666 C C . ILE A 1 82 ? -8.594 14.938 15.367 1 96.75 82 ILE A C 1
ATOM 668 O O . ILE A 1 82 ? -9.383 15.586 14.672 1 96.75 82 ILE A O 1
ATOM 672 N N . ALA A 1 83 ? -8.523 13.648 15.336 1 97.56 83 ALA A N 1
ATOM 673 C CA . ALA A 1 83 ? -9.336 12.828 14.438 1 97.56 83 ALA A CA 1
ATOM 674 C C . ALA A 1 83 ? -10.82 13.047 14.688 1 97.56 83 ALA A C 1
ATOM 676 O O . ALA A 1 83 ? -11.609 13.164 13.75 1 97.56 83 ALA A O 1
ATOM 677 N N . ARG A 1 84 ? -11.172 13.125 15.93 1 95.69 84 ARG A N 1
ATOM 678 C CA . ARG A 1 84 ? -12.562 13.344 16.297 1 95.69 84 ARG A CA 1
ATOM 679 C C . ARG A 1 84 ? -13.086 14.648 15.711 1 95.69 84 ARG A C 1
ATOM 681 O O . ARG A 1 84 ? -14.141 14.68 15.078 1 95.69 84 ARG A O 1
ATOM 688 N N . ASP A 1 85 ? -12.367 15.648 15.891 1 96.06 85 ASP A N 1
ATOM 689 C CA . ASP A 1 85 ? -12.773 16.953 15.406 1 96.06 85 ASP A CA 1
ATOM 690 C C . ASP A 1 85 ? -12.781 17 13.883 1 96.06 85 ASP A C 1
ATOM 692 O O . ASP A 1 85 ? -13.672 17.609 13.273 1 96.06 85 ASP A O 1
ATOM 696 N N . ALA A 1 86 ? -11.805 16.406 13.281 1 97.31 86 ALA A N 1
ATOM 697 C CA . ALA A 1 86 ? -11.703 16.406 11.828 1 97.31 86 ALA A CA 1
ATOM 698 C C . ALA A 1 86 ? -12.914 15.719 11.195 1 97.31 86 ALA A C 1
ATOM 700 O O . ALA A 1 86 ? -13.523 16.266 10.273 1 97.31 86 ALA A O 1
ATOM 701 N N . VAL A 1 87 ? -13.266 14.555 11.703 1 97.44 87 VAL A N 1
ATOM 702 C CA . VAL A 1 87 ? -14.391 13.812 11.148 1 97.44 87 VAL A CA 1
ATOM 703 C C . VAL A 1 87 ? -15.672 14.617 11.32 1 97.44 87 VAL A C 1
ATOM 705 O O . VAL A 1 87 ? -16.516 14.664 10.414 1 97.44 87 VAL A O 1
ATOM 708 N N . HIS A 1 88 ? -15.781 15.258 12.453 1 95.31 88 HIS A N 1
ATOM 709 C CA . HIS A 1 88 ? -16.953 16.094 12.703 1 95.31 88 HIS A CA 1
ATOM 710 C C . HIS A 1 88 ? -17.078 17.203 11.672 1 95.31 88 HIS A C 1
ATOM 712 O O . HIS A 1 88 ? -18.172 17.469 11.156 1 95.31 88 HIS A O 1
ATOM 718 N N . CYS A 1 89 ? -16.016 17.766 11.297 1 94.44 89 CYS A N 1
ATOM 719 C CA . CYS A 1 89 ? -15.984 18.906 10.391 1 94.44 89 CYS A CA 1
ATOM 720 C C . CYS A 1 89 ? -16.234 18.484 8.953 1 94.44 89 CYS A C 1
ATOM 722 O O . CYS A 1 89 ? -16.562 19.312 8.102 1 94.44 89 CYS A O 1
ATOM 724 N N . MET A 1 90 ? -16.062 17.172 8.688 1 95.5 90 MET A N 1
ATOM 725 C CA . MET A 1 90 ? -16.141 16.734 7.293 1 95.5 90 MET A CA 1
ATOM 726 C C . MET A 1 90 ? -17.328 15.789 7.082 1 95.5 90 MET A C 1
ATOM 728 O O . MET A 1 90 ? -17.406 15.125 6.051 1 95.5 90 MET A O 1
ATOM 732 N N . ARG A 1 91 ? -18.203 15.711 7.945 1 94.88 91 ARG A N 1
ATOM 733 C CA . ARG A 1 91 ? -19.25 14.68 7.992 1 94.88 91 ARG A CA 1
ATOM 734 C C . ARG A 1 91 ? -20.156 14.766 6.77 1 94.88 91 ARG A C 1
ATOM 736 O O . ARG A 1 91 ? -20.75 13.758 6.363 1 94.88 91 ARG A O 1
ATOM 743 N N . GLU A 1 92 ? -20.266 15.898 6.172 1 95.31 92 GLU A N 1
ATOM 744 C CA . GLU A 1 92 ? -21.188 16.078 5.055 1 95.31 92 GLU A CA 1
ATOM 745 C C . GLU A 1 92 ? -20.531 15.703 3.73 1 95.31 92 GLU A C 1
ATOM 747 O O . GLU A 1 92 ? -21.203 15.617 2.697 1 95.31 92 GLU A O 1
ATOM 752 N N . GLY A 1 93 ? -19.219 15.469 3.781 1 97.94 93 GLY A N 1
ATOM 753 C CA . GLY A 1 93 ? -18.5 15.148 2.559 1 97.94 93 GLY A CA 1
ATOM 754 C C . GLY A 1 93 ? -18.844 13.773 2.008 1 97.94 93 GLY A C 1
ATOM 755 O O . GLY A 1 93 ? -19.203 12.867 2.762 1 97.94 93 GLY A O 1
ATOM 756 N N . LYS A 1 94 ? -18.625 13.656 0.661 1 98.44 94 LYS A N 1
ATOM 757 C CA . LYS A 1 94 ? -18.859 12.375 0.007 1 98.44 94 LYS A CA 1
ATOM 758 C C . LYS A 1 94 ? -17.594 11.867 -0.686 1 98.44 94 LYS A C 1
ATOM 760 O O . LYS A 1 94 ? -17.391 10.664 -0.821 1 98.44 94 LYS A O 1
ATOM 765 N N . ILE A 1 95 ? -16.875 12.758 -1.187 1 98.88 95 ILE A N 1
ATOM 766 C CA . ILE A 1 95 ? -15.625 12.43 -1.869 1 98.88 95 ILE A CA 1
ATOM 767 C C . ILE A 1 95 ? -14.453 13.117 -1.169 1 98.88 95 ILE A C 1
ATOM 769 O O . ILE A 1 95 ? -14.469 14.336 -0.97 1 98.88 95 ILE A O 1
ATOM 773 N N . PHE A 1 96 ? -13.43 12.336 -0.838 1 98.94 96 PHE A N 1
ATOM 774 C CA . PHE A 1 96 ? -12.297 12.836 -0.068 1 98.94 96 PHE A CA 1
ATOM 775 C C . PHE A 1 96 ? -10.984 12.508 -0.765 1 98.94 96 PHE A C 1
ATOM 777 O O . PHE A 1 96 ? -10.852 11.461 -1.396 1 98.94 96 PHE A O 1
ATOM 784 N N . MET A 1 97 ? -10.039 13.398 -0.667 1 98.94 97 MET A N 1
ATOM 785 C CA . MET A 1 97 ? -8.633 13.102 -0.92 1 98.94 97 MET A CA 1
ATOM 786 C C . MET A 1 97 ? -7.82 13.18 0.368 1 98.94 97 MET A C 1
ATOM 788 O O . MET A 1 97 ? -7.859 14.188 1.076 1 98.94 97 MET A O 1
ATOM 792 N N . ILE A 1 98 ? -7.102 12.102 0.666 1 98.94 98 ILE A N 1
ATOM 793 C CA . ILE A 1 98 ? -6.367 12.07 1.926 1 98.94 98 ILE A CA 1
ATOM 794 C C . ILE A 1 98 ? -4.887 11.812 1.654 1 98.94 98 ILE A C 1
ATOM 796 O O . ILE A 1 98 ? -4.535 10.852 0.964 1 98.94 98 ILE A O 1
ATOM 800 N N . GLY A 1 99 ? -4.09 12.688 2.17 1 98.81 99 GLY A N 1
ATOM 801 C CA . GLY A 1 99 ? -2.648 12.539 2.035 1 98.81 99 GLY A CA 1
ATOM 802 C C . GLY A 1 99 ? -2.055 11.555 3.025 1 98.81 99 GLY A C 1
ATOM 803 O O . GLY A 1 99 ? -2.729 11.133 3.967 1 98.81 99 GLY A O 1
ATOM 804 N N . SER A 1 100 ? -0.785 11.25 2.807 1 97.94 100 SER A N 1
ATOM 805 C CA . SER A 1 100 ? -0.06 10.352 3.693 1 97.94 100 SER A CA 1
ATOM 806 C C . SER A 1 100 ? 0.294 11.031 5.012 1 97.94 100 SER A C 1
ATOM 808 O O . SER A 1 100 ? 0.371 12.266 5.074 1 97.94 100 SER A O 1
ATOM 810 N N . GLY A 1 101 ? 0.458 10.156 6.094 1 96.38 101 GLY A N 1
ATOM 811 C CA . GLY A 1 101 ? 0.913 10.68 7.371 1 96.38 101 GLY A CA 1
ATOM 812 C C . GLY A 1 101 ? 0.367 9.906 8.562 1 96.38 101 GLY A C 1
ATOM 813 O O . GLY A 1 101 ? -0.61 9.172 8.43 1 96.38 101 GLY A O 1
ATOM 814 N N . ALA A 1 102 ? 0.974 10.133 9.664 1 94.56 102 ALA A N 1
ATOM 815 C CA . ALA A 1 102 ? 0.544 9.461 10.891 1 94.56 102 ALA A CA 1
ATOM 816 C C . ALA A 1 102 ? -0.793 10.008 11.375 1 94.56 102 ALA A C 1
ATOM 818 O O . ALA A 1 102 ? -1.699 9.242 11.719 1 94.56 102 ALA A O 1
ATOM 819 N N . THR A 1 103 ? -0.918 11.32 11.391 1 96.75 103 THR A N 1
ATOM 820 C CA . THR A 1 103 ? -2.15 11.938 11.867 1 96.75 103 THR A CA 1
ATOM 821 C C . THR A 1 103 ? -3.309 11.641 10.922 1 96.75 103 THR A C 1
ATOM 823 O O . THR A 1 103 ? -4.422 11.352 11.359 1 96.75 103 THR A O 1
ATOM 826 N N . THR A 1 104 ? -3.07 11.711 9.625 1 98.5 104 THR A N 1
ATOM 827 C CA . THR A 1 104 ? -4.133 11.453 8.656 1 98.5 104 THR A CA 1
ATOM 828 C C . THR A 1 104 ? -4.621 10.008 8.773 1 98.5 104 THR A C 1
ATOM 830 O O . THR A 1 104 ? -5.801 9.727 8.555 1 98.5 104 THR A O 1
ATOM 833 N N . VAL A 1 105 ? -3.744 9.078 9.102 1 98.06 105 VAL A N 1
ATOM 834 C CA . VAL A 1 105 ? -4.152 7.688 9.297 1 98.06 105 VAL A CA 1
ATOM 835 C C . VAL A 1 105 ? -5.109 7.594 10.484 1 98.06 105 VAL A C 1
ATOM 837 O O . VAL A 1 105 ? -6.09 6.844 10.438 1 98.06 105 VAL A O 1
ATOM 840 N N . HIS A 1 106 ? -4.855 8.336 11.562 1 96.62 106 HIS A N 1
ATOM 841 C CA . HIS A 1 106 ? -5.766 8.359 12.703 1 96.62 106 HIS A CA 1
ATOM 842 C C . HIS A 1 106 ? -7.137 8.891 12.305 1 96.62 106 HIS A C 1
ATOM 844 O O . HIS A 1 106 ? -8.164 8.336 12.703 1 96.62 106 HIS A O 1
ATOM 850 N N . VAL A 1 107 ? -7.133 9.891 11.531 1 98.38 107 VAL A N 1
ATOM 851 C CA . VAL A 1 107 ? -8.406 10.453 11.078 1 98.38 107 VAL A CA 1
ATOM 852 C C . VAL A 1 107 ? -9.125 9.445 10.188 1 98.38 107 VAL A C 1
ATOM 854 O O . VAL A 1 107 ? -10.328 9.211 10.336 1 98.38 107 VAL A O 1
ATOM 857 N N . ALA A 1 108 ? -8.375 8.867 9.258 1 98.69 108 ALA A N 1
ATOM 858 C CA . ALA A 1 108 ? -8.945 7.867 8.352 1 98.69 108 ALA A CA 1
ATOM 859 C C . ALA A 1 108 ? -9.562 6.711 9.133 1 98.69 108 ALA A C 1
ATOM 861 O O . ALA A 1 108 ? -10.625 6.207 8.773 1 98.69 108 ALA A O 1
ATOM 862 N N . ARG A 1 109 ? -8.883 6.285 10.133 1 97.38 109 ARG A N 1
ATOM 863 C CA . ARG A 1 109 ? -9.406 5.211 10.977 1 97.38 109 ARG A CA 1
ATOM 864 C C . ARG A 1 109 ? -10.742 5.602 11.602 1 97.38 109 ARG A C 1
ATOM 866 O O . ARG A 1 109 ? -11.672 4.797 11.633 1 97.38 109 ARG A O 1
ATOM 873 N N . ARG A 1 110 ? -10.789 6.773 12.125 1 96.94 110 ARG A N 1
ATOM 874 C CA . ARG A 1 110 ? -12.039 7.25 12.711 1 96.94 110 ARG A CA 1
ATOM 875 C C . ARG A 1 110 ? -13.117 7.379 11.641 1 96.94 110 ARG A C 1
ATOM 877 O O . ARG A 1 110 ? -14.289 7.074 11.891 1 96.94 110 ARG A O 1
ATOM 884 N N . MET A 1 111 ? -12.789 7.887 10.469 1 98.25 111 MET A N 1
ATOM 885 C CA . MET A 1 111 ? -13.734 7.941 9.352 1 98.25 111 MET A CA 1
ATOM 886 C C . MET A 1 111 ? -14.344 6.57 9.078 1 98.25 111 MET A C 1
ATOM 888 O O . MET A 1 111 ? -15.555 6.449 8.883 1 98.25 111 MET A O 1
ATOM 892 N N . ALA A 1 112 ? -13.469 5.59 9.07 1 97 112 ALA A N 1
ATOM 893 C CA . ALA A 1 112 ? -13.922 4.227 8.805 1 97 112 ALA A CA 1
ATOM 894 C C . ALA A 1 112 ? -14.977 3.799 9.82 1 97 112 ALA A C 1
ATOM 896 O O . ALA A 1 112 ? -15.891 3.037 9.492 1 97 112 ALA A O 1
ATOM 897 N N . SER A 1 113 ? -14.883 4.297 11.016 1 96 113 SER A N 1
ATOM 898 C CA . SER A 1 113 ? -15.789 3.902 12.094 1 96 113 SER A CA 1
ATOM 899 C C . SER A 1 113 ? -17.078 4.715 12.047 1 96 113 SER A C 1
ATOM 901 O O . SER A 1 113 ? -18.141 4.227 12.445 1 96 113 SER A O 1
ATOM 903 N N . GLU A 1 114 ? -17.047 5.906 11.516 1 96.38 114 GLU A N 1
ATOM 904 C CA . GLU A 1 114 ? -18.156 6.816 11.742 1 96.38 114 GLU A CA 1
ATOM 905 C C . GLU A 1 114 ? -18.875 7.145 10.438 1 96.38 114 GLU A C 1
ATOM 907 O O . GLU A 1 114 ? -20.031 7.566 10.453 1 96.38 114 GLU A O 1
ATOM 912 N N . LEU A 1 115 ? -18.156 7.07 9.359 1 97 115 LEU A N 1
ATOM 913 C CA . LEU A 1 115 ? -18.75 7.473 8.094 1 97 115 LEU A CA 1
ATOM 914 C C . LEU A 1 115 ? -19.156 6.254 7.266 1 97 115 LEU A C 1
ATOM 916 O O . LEU A 1 115 ? -18.688 5.145 7.523 1 97 115 LEU A O 1
ATOM 920 N N . ARG A 1 116 ? -20.062 6.504 6.312 1 95.5 116 ARG A N 1
ATOM 921 C CA . ARG A 1 116 ? -20.547 5.453 5.418 1 95.5 116 ARG A CA 1
ATOM 922 C C . ARG A 1 116 ? -20.766 5.996 4.012 1 95.5 116 ARG A C 1
ATOM 924 O O . ARG A 1 116 ? -21.078 7.18 3.84 1 95.5 116 ARG A O 1
ATOM 931 N N . ASP A 1 117 ? -20.578 5.125 3.041 1 96.75 117 ASP A N 1
ATOM 932 C CA . ASP A 1 117 ? -20.953 5.379 1.653 1 96.75 117 ASP A CA 1
ATOM 933 C C . ASP A 1 117 ? -20.234 6.609 1.106 1 96.75 117 ASP A C 1
ATOM 935 O O . ASP A 1 117 ? -20.875 7.5 0.534 1 96.75 117 ASP A O 1
ATOM 939 N N . ILE A 1 118 ? -18.938 6.621 1.373 1 98.62 118 ILE A N 1
ATOM 940 C CA . ILE A 1 118 ? -18.094 7.684 0.84 1 98.62 118 ILE A CA 1
ATOM 941 C C . ILE A 1 118 ? -17.016 7.086 -0.052 1 98.62 118 ILE A C 1
ATOM 943 O O . ILE A 1 118 ? -16.812 5.867 -0.068 1 98.62 118 ILE A O 1
ATOM 947 N N . THR A 1 119 ? -16.438 7.949 -0.826 1 98.81 119 THR A N 1
ATOM 948 C CA . THR A 1 119 ? -15.281 7.598 -1.651 1 98.81 119 THR A CA 1
ATOM 949 C C . THR A 1 119 ? -14.031 8.359 -1.195 1 98.81 119 THR A C 1
ATOM 951 O O . THR A 1 119 ? -14.078 9.57 -0.987 1 98.81 119 THR A O 1
ATOM 954 N N . VAL A 1 120 ? -12.992 7.613 -1.005 1 98.94 120 VAL A N 1
ATOM 955 C CA . VAL A 1 120 ? -11.727 8.234 -0.623 1 98.94 120 VAL A CA 1
ATOM 956 C C . VAL A 1 120 ? -10.664 7.918 -1.667 1 98.94 120 VAL A C 1
ATOM 958 O O . VAL A 1 120 ? -10.453 6.754 -2.016 1 98.94 120 VAL A O 1
ATOM 961 N N . ILE A 1 121 ? -10.047 8.945 -2.15 1 98.94 121 ILE A N 1
ATOM 962 C CA . ILE A 1 121 ? -8.883 8.844 -3.021 1 98.94 121 ILE A CA 1
ATOM 963 C C . ILE A 1 121 ? -7.613 9.148 -2.225 1 98.94 121 ILE A C 1
ATOM 965 O O . ILE A 1 121 ? -7.539 10.164 -1.532 1 98.94 121 ILE A O 1
ATOM 969 N N . THR A 1 122 ? -6.637 8.258 -2.277 1 98.88 122 THR A N 1
ATOM 970 C CA . THR A 1 122 ? -5.41 8.453 -1.512 1 98.88 122 THR A CA 1
ATOM 971 C C . THR A 1 122 ? -4.207 7.902 -2.27 1 98.88 122 THR A C 1
ATOM 973 O O . THR A 1 122 ? -4.367 7.16 -3.242 1 98.88 122 THR A O 1
ATOM 976 N N . HIS A 1 123 ? -3.047 8.359 -1.885 1 98.81 123 HIS A N 1
ATOM 977 C CA . HIS A 1 123 ? -1.806 7.801 -2.412 1 98.81 123 HIS A CA 1
ATOM 978 C C . HIS A 1 123 ? -1.048 7.027 -1.339 1 98.81 123 HIS A C 1
ATOM 980 O O . HIS A 1 123 ? 0.105 6.641 -1.543 1 98.81 123 HIS A O 1
ATOM 986 N N . ALA A 1 124 ? -1.723 6.82 -0.195 1 98.62 124 ALA A N 1
ATOM 987 C CA . ALA A 1 124 ? -1.014 6.285 0.964 1 98.62 124 ALA A CA 1
ATOM 988 C C . ALA A 1 124 ? -1.58 4.93 1.375 1 98.62 124 ALA A C 1
ATOM 990 O O . ALA A 1 124 ? -2.787 4.793 1.585 1 98.62 124 ALA A O 1
ATOM 991 N N . PHE A 1 125 ? -0.674 3.979 1.591 1 96.62 125 PHE A N 1
ATOM 992 C CA . PHE A 1 125 ? -1.069 2.625 1.963 1 96.62 125 PHE A CA 1
ATOM 993 C C . PHE A 1 125 ? -1.726 2.611 3.338 1 96.62 125 PHE A C 1
ATOM 995 O O . PHE A 1 125 ? -2.734 1.935 3.543 1 96.62 125 PHE A O 1
ATOM 1002 N N . GLY A 1 126 ? -1.149 3.32 4.254 1 96.62 126 GLY A N 1
ATOM 1003 C CA . GLY A 1 126 ? -1.698 3.354 5.602 1 96.62 126 GLY A CA 1
ATOM 1004 C C . GLY A 1 126 ? -3.137 3.83 5.648 1 96.62 126 GLY A C 1
ATOM 1005 O O . GLY A 1 126 ? -3.961 3.266 6.371 1 96.62 126 GLY A O 1
ATOM 1006 N N . VAL A 1 127 ? -3.43 4.828 4.898 1 98.56 127 VAL A N 1
ATOM 1007 C CA . VAL A 1 127 ? -4.773 5.395 4.82 1 98.56 127 VAL A CA 1
ATOM 1008 C C . VAL A 1 127 ? -5.727 4.379 4.188 1 98.56 127 VAL A C 1
ATOM 1010 O O . VAL A 1 127 ? -6.805 4.113 4.727 1 98.56 127 VAL A O 1
ATOM 1013 N N . ALA A 1 128 ? -5.312 3.801 3.066 1 98.69 128 ALA A N 1
ATOM 1014 C CA . ALA A 1 128 ? -6.145 2.83 2.359 1 98.69 128 ALA A CA 1
ATOM 1015 C C . ALA A 1 128 ? -6.477 1.641 3.254 1 98.69 128 ALA A C 1
ATOM 1017 O O . ALA A 1 128 ? -7.625 1.19 3.295 1 98.69 128 ALA A O 1
ATOM 1018 N N . THR A 1 129 ? -5.531 1.191 3.973 1 95.94 129 THR A N 1
ATOM 1019 C CA . THR A 1 129 ? -5.664 -0.013 4.785 1 95.94 129 THR A CA 1
ATOM 1020 C C . THR A 1 129 ? -6.703 0.189 5.887 1 95.94 129 THR A C 1
ATOM 1022 O O . THR A 1 129 ? -7.602 -0.636 6.059 1 95.94 129 THR A O 1
ATOM 1025 N N . VAL A 1 130 ? -6.648 1.273 6.582 1 95 130 VAL A N 1
ATOM 1026 C CA . VAL A 1 130 ? -7.535 1.457 7.723 1 95 130 VAL A CA 1
ATOM 1027 C C . VAL A 1 130 ? -8.945 1.776 7.234 1 95 130 VAL A C 1
ATOM 1029 O O . VAL A 1 130 ? -9.93 1.369 7.852 1 95 130 VAL A O 1
ATOM 1032 N N . LEU A 1 131 ? -9.062 2.48 6.141 1 98.19 131 LEU A N 1
ATOM 1033 C CA . LEU A 1 131 ? -10.375 2.822 5.605 1 98.19 131 LEU A CA 1
ATOM 1034 C C . LEU A 1 131 ? -11.117 1.571 5.141 1 98.19 131 LEU A C 1
ATOM 1036 O O . LEU A 1 131 ? -12.344 1.504 5.223 1 98.19 131 LEU A O 1
ATOM 1040 N N . SER A 1 132 ? -10.375 0.632 4.695 1 93.62 132 SER A N 1
ATOM 1041 C CA . SER A 1 132 ? -10.953 -0.551 4.066 1 93.62 132 SER A CA 1
ATOM 1042 C C . SER A 1 132 ? -11.594 -1.469 5.102 1 93.62 132 SER A C 1
ATOM 1044 O O . SER A 1 132 ? -12.297 -2.416 4.746 1 93.62 132 SER A O 1
ATOM 1046 N N . MET A 1 133 ? -11.422 -1.183 6.352 1 89.75 133 MET A N 1
ATOM 1047 C CA . MET A 1 133 ? -12.102 -1.922 7.41 1 89.75 133 MET A CA 1
ATOM 1048 C C . MET A 1 133 ? -13.609 -1.722 7.336 1 89.75 133 MET A C 1
ATOM 1050 O O . MET A 1 133 ? -14.375 -2.518 7.883 1 89.75 133 MET A O 1
ATOM 1054 N N . ASN A 1 134 ? -14.047 -0.626 6.734 1 94.62 134 ASN A N 1
ATOM 1055 C CA . ASN A 1 134 ? -15.453 -0.346 6.453 1 94.62 134 ASN A CA 1
ATOM 1056 C C . ASN A 1 134 ? -15.797 -0.619 4.992 1 94.62 134 ASN A C 1
ATOM 1058 O O . ASN A 1 134 ? -15.398 0.139 4.105 1 94.62 134 ASN A O 1
ATOM 1062 N N . PRO A 1 135 ? -16.531 -1.671 4.711 1 90.81 135 PRO A N 1
ATOM 1063 C CA . PRO A 1 135 ? -16.781 -2.078 3.324 1 90.81 135 PRO A CA 1
ATOM 1064 C C . PRO A 1 135 ? -17.672 -1.099 2.572 1 90.81 135 PRO A C 1
ATOM 1066 O O . PRO A 1 135 ? -17.812 -1.189 1.349 1 90.81 135 PRO A O 1
ATOM 1069 N N . THR A 1 136 ? -18.312 -0.158 3.258 1 95.56 136 THR A N 1
ATOM 1070 C CA . THR A 1 136 ? -19.172 0.81 2.582 1 95.56 136 THR A CA 1
ATOM 1071 C C . THR A 1 136 ? -18.344 1.957 2.008 1 95.56 136 THR A C 1
ATOM 1073 O O . THR A 1 136 ? -18.844 2.762 1.223 1 95.56 136 THR A O 1
ATOM 1076 N N . ILE A 1 137 ? -17.078 2.027 2.4 1 97.62 137 ILE A N 1
ATOM 1077 C CA . ILE A 1 137 ? -16.203 3.082 1.914 1 97.62 137 ILE A CA 1
ATOM 1078 C C . ILE A 1 137 ? -15.445 2.594 0.679 1 97.62 137 ILE A C 1
ATOM 1080 O O . ILE A 1 137 ? -14.766 1.565 0.726 1 97.62 137 ILE A O 1
ATOM 1084 N N . ARG A 1 138 ? -15.625 3.279 -0.381 1 98.38 138 ARG A N 1
ATOM 1085 C CA . ARG A 1 138 ? -14.859 3.014 -1.595 1 98.38 138 ARG A CA 1
ATOM 1086 C C . ARG A 1 138 ? -13.492 3.693 -1.541 1 98.38 138 ARG A C 1
ATOM 1088 O O . ARG A 1 138 ? -13.406 4.914 -1.396 1 98.38 138 ARG A O 1
ATOM 1095 N N . VAL A 1 139 ? -12.398 2.912 -1.629 1 98.81 139 VAL A N 1
ATOM 1096 C CA . VAL A 1 139 ? -11.047 3.465 -1.555 1 98.81 139 VAL A CA 1
ATOM 1097 C C . VAL A 1 139 ? -10.352 3.309 -2.904 1 98.81 139 VAL A C 1
ATOM 1099 O O . VAL A 1 139 ? -10.227 2.197 -3.42 1 98.81 139 VAL A O 1
ATOM 1102 N N . ILE A 1 140 ? -9.93 4.398 -3.475 1 98.81 140 ILE A N 1
ATOM 1103 C CA . ILE A 1 140 ? -9.172 4.445 -4.719 1 98.81 140 ILE A CA 1
ATOM 1104 C C . ILE A 1 140 ? -7.746 4.918 -4.438 1 98.81 140 ILE A C 1
ATOM 1106 O O . ILE A 1 140 ? -7.543 5.977 -3.84 1 98.81 140 ILE A O 1
ATOM 1110 N N . VAL A 1 141 ? -6.758 4.129 -4.906 1 98.88 141 VAL A N 1
ATOM 1111 C CA . VAL A 1 141 ? -5.363 4.449 -4.637 1 98.88 141 VAL A CA 1
ATOM 1112 C C . VAL A 1 141 ? -4.695 4.969 -5.906 1 98.88 141 VAL A C 1
ATOM 1114 O O . VAL A 1 141 ? -4.863 4.391 -6.984 1 98.88 141 VAL A O 1
ATOM 1117 N N . ALA A 1 142 ? -3.975 6.043 -5.746 1 98.88 142 ALA A N 1
ATOM 1118 C CA . ALA A 1 142 ? -3.242 6.645 -6.859 1 98.88 142 ALA A CA 1
ATOM 1119 C C . ALA A 1 142 ? -1.962 5.871 -7.156 1 98.88 142 ALA A C 1
ATOM 1121 O O . ALA A 1 142 ? -1.362 5.281 -6.254 1 98.88 142 ALA A O 1
ATOM 1122 N N . PRO A 1 143 ? -1.536 5.906 -8.422 1 98.81 143 PRO A N 1
ATOM 1123 C CA . PRO A 1 143 ? -0.29 5.246 -8.812 1 98.81 143 PRO A CA 1
ATOM 1124 C C . PRO A 1 143 ? 0.946 6.09 -8.508 1 98.81 143 PRO A C 1
ATOM 1126 O O . PRO A 1 143 ? 0.823 7.234 -8.07 1 98.81 143 PRO A O 1
ATOM 1129 N N . GLY A 1 144 ? 2.125 5.512 -8.781 1 98.62 144 GLY A N 1
ATOM 1130 C CA . GLY A 1 144 ? 3.359 6.277 -8.828 1 98.62 144 GLY A CA 1
ATOM 1131 C C . GLY A 1 144 ? 4.543 5.535 -8.234 1 98.62 144 GLY A C 1
ATOM 1132 O O . GLY A 1 144 ? 4.484 4.32 -8.039 1 98.62 144 GLY A O 1
ATOM 1133 N N . GLU A 1 145 ? 5.609 6.344 -8.102 1 98.25 145 GLU A N 1
ATOM 1134 C CA . GLU A 1 145 ? 6.805 5.816 -7.453 1 98.25 145 GLU A CA 1
ATOM 1135 C C . GLU A 1 145 ? 6.582 5.629 -5.953 1 98.25 145 GLU A C 1
ATOM 1137 O O . GLU A 1 145 ? 6.055 6.52 -5.281 1 98.25 145 GLU A O 1
ATOM 1142 N N . TYR A 1 146 ? 6.973 4.438 -5.551 1 97.94 146 TYR A N 1
ATOM 1143 C CA . TYR A 1 146 ? 6.75 4.137 -4.141 1 97.94 146 TYR A CA 1
ATOM 1144 C C . TYR A 1 146 ? 7.812 4.793 -3.268 1 97.94 146 TYR A C 1
ATOM 1146 O O . TYR A 1 146 ? 9.008 4.578 -3.469 1 97.94 146 TYR A O 1
ATOM 1154 N N . CYS A 1 147 ? 7.305 5.598 -2.34 1 96 147 CYS A N 1
ATOM 1155 C CA . CYS A 1 147 ? 8.148 6.207 -1.32 1 96 147 CYS A CA 1
ATOM 1156 C C . CYS A 1 147 ? 8.07 5.43 -0.012 1 96 147 CYS A C 1
ATOM 1158 O O . CYS A 1 147 ? 7.105 5.566 0.739 1 96 147 CYS A O 1
ATOM 1160 N N . ALA A 1 148 ? 9.109 4.73 0.302 1 91.44 148 ALA A N 1
ATOM 1161 C CA . ALA A 1 148 ? 9.102 3.809 1.435 1 91.44 148 ALA A CA 1
ATOM 1162 C C . ALA A 1 148 ? 9 4.562 2.756 1 91.44 148 ALA A C 1
ATOM 1164 O O . ALA A 1 148 ? 8.359 4.094 3.699 1 91.44 148 ALA A O 1
ATOM 1165 N N . THR A 1 149 ? 9.578 5.695 2.842 1 88.56 149 THR A N 1
ATOM 1166 C CA . THR A 1 149 ? 9.617 6.461 4.082 1 88.56 149 THR A CA 1
ATOM 1167 C C . THR A 1 149 ? 8.219 6.906 4.488 1 88.56 149 THR A C 1
ATOM 1169 O O . THR A 1 149 ? 7.922 7.035 5.68 1 88.56 149 THR A O 1
ATOM 1172 N N . GLU A 1 150 ? 7.348 7.027 3.529 1 92.62 150 GLU A N 1
ATOM 1173 C CA . GLU A 1 150 ? 5.996 7.508 3.803 1 92.62 150 GLU A CA 1
ATOM 1174 C C . GLU A 1 150 ? 4.957 6.426 3.525 1 92.62 150 GLU A C 1
ATOM 1176 O O . GLU A 1 150 ? 3.779 6.59 3.854 1 92.62 150 GLU A O 1
ATOM 1181 N N . GLY A 1 151 ? 5.391 5.316 2.926 1 95.75 151 GLY A N 1
ATOM 1182 C CA . GLY A 1 151 ? 4.426 4.312 2.502 1 95.75 151 GLY A CA 1
ATOM 1183 C C . GLY A 1 151 ? 3.375 4.859 1.553 1 95.75 151 GLY A C 1
ATOM 1184 O O . GLY A 1 151 ? 2.178 4.648 1.757 1 95.75 151 GLY A O 1
ATOM 1185 N N . ALA A 1 152 ? 3.889 5.605 0.542 1 98.31 152 ALA A N 1
ATOM 1186 C CA . ALA A 1 152 ? 2.963 6.312 -0.338 1 98.31 152 ALA A CA 1
ATOM 1187 C C . ALA A 1 152 ? 3.551 6.473 -1.737 1 98.31 152 ALA A C 1
ATOM 1189 O O . ALA A 1 152 ? 4.758 6.301 -1.934 1 98.31 152 ALA A O 1
ATOM 1190 N N . MET A 1 153 ? 2.668 6.723 -2.633 1 98.69 153 MET A N 1
ATOM 1191 C CA . MET A 1 153 ? 3.086 6.965 -4.012 1 98.69 153 MET A CA 1
ATOM 1192 C C . MET A 1 153 ? 3.291 8.453 -4.262 1 98.69 153 MET A C 1
ATOM 1194 O O . MET A 1 153 ? 2.562 9.289 -3.721 1 98.69 153 MET A O 1
ATOM 1198 N N . THR A 1 154 ? 4.305 8.758 -5.066 1 98.38 154 THR A N 1
ATOM 1199 C CA . THR A 1 154 ? 4.598 10.117 -5.5 1 98.38 154 THR A CA 1
ATOM 1200 C C . THR A 1 154 ? 5.02 10.141 -6.965 1 98.38 154 THR A C 1
ATOM 1202 O O . THR A 1 154 ? 5.102 9.094 -7.609 1 98.38 154 THR A O 1
ATOM 1205 N N . GLY A 1 155 ? 5.176 11.352 -7.5 1 97.69 155 GLY A N 1
ATOM 1206 C CA . GLY A 1 155 ? 5.707 11.508 -8.844 1 97.69 155 GLY A CA 1
ATOM 1207 C C . GLY A 1 155 ? 4.668 11.961 -9.852 1 97.69 155 GLY A C 1
ATOM 1208 O O . GLY A 1 155 ? 3.518 12.219 -9.484 1 97.69 155 GLY A O 1
ATOM 1209 N N . ALA A 1 156 ? 5.098 12.047 -11.086 1 97.5 156 ALA A N 1
ATOM 1210 C CA . ALA A 1 156 ? 4.281 12.602 -12.164 1 97.5 156 ALA A CA 1
ATOM 1211 C C . ALA A 1 156 ? 3.012 11.781 -12.367 1 97.5 156 ALA A C 1
ATOM 1213 O O . ALA A 1 156 ? 1.941 12.336 -12.625 1 97.5 156 ALA A O 1
ATOM 1214 N N . GLN A 1 157 ? 3.111 10.484 -12.273 1 97.62 157 GLN A N 1
ATOM 1215 C CA . GLN A 1 157 ? 1.947 9.625 -12.469 1 97.62 157 GLN A CA 1
ATOM 1216 C C . GLN A 1 157 ? 0.9 9.859 -11.383 1 97.62 157 GLN A C 1
ATOM 1218 O O . GLN A 1 157 ? -0.302 9.828 -11.656 1 97.62 157 GLN A O 1
ATOM 1223 N N . THR A 1 158 ? 1.368 10.078 -10.156 1 98.75 158 THR A N 1
ATOM 1224 C CA . THR A 1 158 ? 0.467 10.383 -9.055 1 98.75 158 THR A CA 1
ATOM 1225 C C . THR A 1 158 ? -0.311 11.664 -9.328 1 98.75 158 THR A C 1
ATOM 1227 O O . THR A 1 158 ? -1.538 11.695 -9.219 1 98.75 158 THR A O 1
ATOM 1230 N N . LEU A 1 159 ? 0.425 12.688 -9.773 1 98.69 159 LEU A N 1
ATOM 1231 C CA . LEU A 1 159 ? -0.17 13.992 -10.031 1 98.69 159 LEU A CA 1
ATOM 1232 C C . LEU A 1 159 ? -1.165 13.93 -11.18 1 98.69 159 LEU A C 1
ATOM 1234 O O . LEU A 1 159 ? -2.262 14.484 -11.094 1 98.69 159 LEU A O 1
ATOM 1238 N N . GLN A 1 160 ? -0.784 13.203 -12.211 1 98.12 160 GLN A N 1
ATOM 1239 C CA . GLN A 1 160 ? -1.67 13.047 -13.359 1 98.12 160 GLN A CA 1
ATOM 1240 C C . GLN A 1 160 ? -2.961 12.336 -12.969 1 98.12 160 GLN A C 1
ATOM 1242 O O . GLN A 1 160 ? -4.051 12.734 -13.391 1 98.12 160 GLN A O 1
ATOM 1247 N N . PHE A 1 161 ? -2.867 11.367 -12.234 1 98.5 161 PHE A N 1
ATOM 1248 C CA . PHE A 1 161 ? -4.027 10.602 -11.797 1 98.5 161 PHE A CA 1
ATOM 1249 C C . PHE A 1 161 ? -4.965 11.469 -10.961 1 98.5 161 PHE A C 1
ATOM 1251 O O . PHE A 1 161 ? -6.168 11.516 -11.219 1 98.5 161 PHE A O 1
ATOM 1258 N N . LEU A 1 162 ? -4.438 12.195 -10 1 98.62 162 LEU A N 1
ATOM 1259 C CA . LEU A 1 162 ? -5.223 13.031 -9.094 1 98.62 162 LEU A CA 1
ATOM 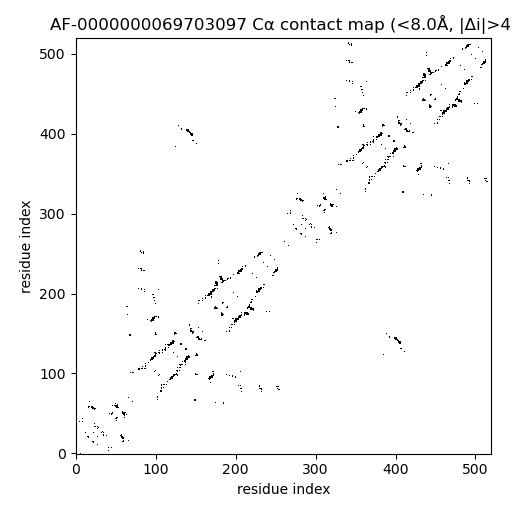1260 C C . LEU A 1 162 ? -5.934 14.141 -9.867 1 98.62 162 LEU A C 1
ATOM 1262 O O . LEU A 1 162 ? -7.035 14.555 -9.492 1 98.62 162 LEU A O 1
ATOM 1266 N N . SER A 1 163 ? -5.355 14.586 -10.922 1 98.38 163 SER A N 1
ATOM 1267 C CA . SER A 1 163 ? -5.902 15.695 -11.703 1 98.38 163 SER A CA 1
ATOM 1268 C C . SER A 1 163 ? -7.223 15.305 -12.359 1 98.38 163 SER A C 1
ATOM 1270 O O . SER A 1 163 ? -7.965 16.172 -12.828 1 98.38 163 SER A O 1
ATOM 1272 N N . GLN A 1 164 ? -7.512 14.07 -12.352 1 97.69 164 GLN A N 1
ATOM 1273 C CA . GLN A 1 164 ? -8.711 13.57 -13.016 1 97.69 164 GLN A CA 1
ATOM 1274 C C . GLN A 1 164 ? -9.906 13.57 -12.062 1 97.69 164 GLN A C 1
ATOM 1276 O O . GLN A 1 164 ? -11.023 13.242 -12.461 1 97.69 164 GLN A O 1
ATOM 1281 N N . PHE A 1 165 ? -9.695 13.961 -10.828 1 98.38 165 PHE A N 1
ATOM 1282 C CA . PHE A 1 165 ? -10.734 13.859 -9.805 1 98.38 165 PHE A CA 1
ATOM 1283 C C . PHE A 1 165 ? -10.992 15.219 -9.164 1 98.38 165 PHE A C 1
ATOM 1285 O O . PHE A 1 165 ? -10.164 16.125 -9.266 1 98.38 165 PHE A O 1
ATOM 1292 N N . THR A 1 166 ? -12.172 15.359 -8.633 1 98.56 166 THR A N 1
ATOM 1293 C CA . THR A 1 166 ? -12.523 16.453 -7.723 1 98.56 166 THR A CA 1
ATOM 1294 C C . THR A 1 166 ? -13.07 15.906 -6.41 1 98.56 166 THR A C 1
ATOM 1296 O O . THR A 1 166 ? -13.711 14.852 -6.387 1 98.56 166 THR A O 1
ATOM 1299 N N . ALA A 1 167 ? -12.781 16.625 -5.316 1 98.75 167 ALA A N 1
ATOM 1300 C CA . ALA A 1 167 ? -13.219 16.156 -4.008 1 98.75 167 ALA A CA 1
ATOM 1301 C C . ALA A 1 167 ? -13.914 17.266 -3.223 1 98.75 167 ALA A C 1
ATOM 1303 O O . ALA A 1 167 ? -13.68 18.453 -3.475 1 98.75 167 ALA A O 1
ATOM 1304 N N . ASP A 1 168 ? -14.789 16.844 -2.301 1 98.81 168 ASP A N 1
ATOM 1305 C CA . ASP A 1 168 ? -15.391 17.797 -1.37 1 98.81 168 ASP A CA 1
ATOM 1306 C C . ASP A 1 168 ? -14.352 18.328 -0.384 1 98.81 168 ASP A C 1
ATOM 1308 O O . ASP A 1 168 ? -14.297 19.516 -0.115 1 98.81 168 ASP A O 1
ATOM 1312 N N . TYR A 1 169 ? -13.531 17.375 0.109 1 98.75 169 TYR A N 1
ATOM 1313 C CA . TYR A 1 169 ? -12.516 17.719 1.096 1 98.75 169 TYR A CA 1
ATOM 1314 C C . TYR A 1 169 ? -11.18 17.062 0.758 1 98.75 169 TYR A C 1
ATOM 1316 O O . TYR A 1 169 ? -11.141 15.953 0.229 1 98.75 169 TYR A O 1
ATOM 1324 N N . THR A 1 170 ? -10.195 17.766 1.053 1 98.88 170 THR A N 1
ATOM 1325 C CA . THR A 1 170 ? -8.883 17.141 1.193 1 98.88 170 THR A CA 1
ATOM 1326 C C . THR A 1 170 ? -8.383 17.25 2.631 1 98.88 170 THR A C 1
ATOM 1328 O O . THR A 1 170 ? -8.602 18.266 3.295 1 98.88 170 THR A O 1
ATOM 1331 N N . LEU A 1 171 ? -7.809 16.156 3.121 1 98.88 171 LEU A N 1
ATOM 1332 C CA . LEU A 1 171 ? -7.227 16.047 4.453 1 98.88 171 LEU A CA 1
ATOM 1333 C C . LEU A 1 171 ? -5.723 15.812 4.371 1 98.88 171 LEU A C 1
ATOM 1335 O O . LEU A 1 171 ? -5.277 14.797 3.824 1 98.88 171 LEU A O 1
ATOM 1339 N N . LEU A 1 172 ? -4.984 16.719 4.988 1 98.88 172 LEU A N 1
ATOM 1340 C CA . LEU A 1 172 ? -3.533 16.656 4.848 1 98.88 172 LEU A CA 1
ATOM 1341 C C . LEU A 1 172 ? -2.848 16.859 6.195 1 98.88 172 LEU A C 1
ATOM 1343 O O . LEU A 1 172 ? -3.357 17.578 7.055 1 98.88 172 LEU A O 1
ATOM 1347 N N . GLY A 1 173 ? -1.707 16.172 6.363 1 98.19 173 GLY A N 1
ATOM 1348 C CA . GLY A 1 173 ? -0.819 16.469 7.477 1 98.19 173 GLY A CA 1
ATOM 1349 C C . GLY A 1 173 ? 0.192 17.547 7.156 1 98.19 173 GLY A C 1
ATOM 1350 O O . GLY A 1 173 ? 0.129 18.172 6.094 1 98.19 173 GLY A O 1
ATOM 1351 N N . ALA A 1 174 ? 1.048 17.75 8.141 1 97.25 174 ALA A N 1
ATOM 1352 C CA . ALA A 1 174 ? 2.133 18.703 7.969 1 97.25 174 ALA A CA 1
ATOM 1353 C C . ALA A 1 174 ? 3.338 18.328 8.828 1 97.25 174 ALA A C 1
ATOM 1355 O O . ALA A 1 174 ? 3.184 17.859 9.953 1 97.25 174 ALA A O 1
ATOM 1356 N N . SER A 1 175 ? 4.492 18.562 8.242 1 93.44 175 SER A N 1
ATOM 1357 C CA . SER A 1 175 ? 5.711 18.438 9.031 1 93.44 175 SER A CA 1
ATOM 1358 C C . SER A 1 175 ? 5.965 19.703 9.852 1 93.44 175 SER A C 1
ATOM 1360 O O . SER A 1 175 ? 6.582 19.641 10.922 1 93.44 175 SER A O 1
ATOM 1362 N N . GLY A 1 176 ? 5.516 20.812 9.336 1 93.06 176 GLY A N 1
ATOM 1363 C CA . GLY A 1 176 ? 5.66 22.078 10.031 1 93.06 176 GLY A CA 1
ATOM 1364 C C . GLY A 1 176 ? 4.496 23.031 9.805 1 93.06 176 GLY A C 1
ATOM 1365 O O . GLY A 1 176 ? 3.904 23.047 8.727 1 93.06 176 GLY A O 1
ATOM 1366 N N . ILE A 1 177 ? 4.195 23.766 10.828 1 95.25 177 ILE A N 1
ATOM 1367 C CA . ILE A 1 177 ? 3.182 24.812 10.805 1 95.25 177 ILE A CA 1
ATOM 1368 C C . ILE A 1 177 ? 3.822 26.156 11.133 1 95.25 177 ILE A C 1
ATOM 1370 O O . ILE A 1 177 ? 4.352 26.344 12.227 1 95.25 177 ILE A O 1
ATOM 1374 N N . ALA A 1 178 ? 3.752 27.062 10.172 1 93.31 178 ALA A N 1
ATOM 1375 C CA . ALA A 1 178 ? 4.34 28.391 10.367 1 93.31 178 ALA A CA 1
ATOM 1376 C C . ALA A 1 178 ? 3.436 29.484 9.805 1 93.31 178 ALA A C 1
ATOM 1378 O O . ALA A 1 178 ? 2.34 29.188 9.312 1 93.31 178 ALA A O 1
ATOM 1379 N N . ALA A 1 179 ? 3.871 30.719 9.922 1 92.19 179 ALA A N 1
ATOM 1380 C CA . ALA A 1 179 ? 3.059 31.875 9.547 1 92.19 179 ALA A CA 1
ATOM 1381 C C . ALA A 1 179 ? 2.742 31.875 8.055 1 92.19 179 ALA A C 1
ATOM 1383 O O . ALA A 1 179 ? 1.665 32.312 7.641 1 92.19 179 ALA A O 1
ATOM 1384 N N . ASP A 1 180 ? 3.611 31.375 7.285 1 92.81 180 ASP A N 1
ATOM 1385 C CA . ASP A 1 180 ? 3.434 31.422 5.836 1 92.81 180 ASP A CA 1
ATOM 1386 C C . ASP A 1 180 ? 2.66 30.203 5.328 1 92.81 180 ASP A C 1
ATOM 1388 O O . ASP A 1 180 ? 2.344 30.125 4.141 1 92.81 180 ASP A O 1
ATOM 1392 N N . GLY A 1 181 ? 2.404 29.234 6.242 1 96.88 181 GLY A N 1
ATOM 1393 C CA . GLY A 1 181 ? 1.607 28.094 5.844 1 96.88 181 GLY A CA 1
ATOM 1394 C C . GLY A 1 181 ? 2.191 26.766 6.305 1 96.88 181 GLY A C 1
ATOM 1395 O O . GLY A 1 181 ? 3.213 26.734 6.996 1 96.88 181 GLY A O 1
ATOM 1396 N N . PRO A 1 182 ? 1.518 25.672 5.965 1 97.88 182 PRO A N 1
ATOM 1397 C CA . PRO A 1 182 ? 2.059 24.344 6.266 1 97.88 182 PRO A CA 1
ATOM 1398 C C . PRO A 1 182 ? 3.174 23.938 5.309 1 97.88 182 PRO A C 1
ATOM 1400 O O . PRO A 1 182 ? 3.168 24.328 4.141 1 97.88 182 PRO A O 1
ATOM 1403 N N . SER A 1 183 ? 4.09 23.172 5.859 1 95.25 183 SER A N 1
ATOM 1404 C CA . SER A 1 183 ? 5.219 22.703 5.062 1 95.25 183 SER A CA 1
ATOM 1405 C C . SER A 1 183 ? 5.496 21.219 5.305 1 95.25 183 SER A C 1
ATOM 1407 O O . SER A 1 183 ? 5.012 20.641 6.281 1 95.25 183 SER A O 1
ATOM 1409 N N . GLU A 1 184 ? 6.156 20.609 4.328 1 94.62 184 GLU A N 1
ATOM 1410 C CA . GLU A 1 184 ? 6.469 19.172 4.336 1 94.62 184 GLU A CA 1
ATOM 1411 C C . GLU A 1 184 ? 7.965 18.938 4.156 1 94.62 184 GLU A C 1
ATOM 1413 O O . GLU A 1 184 ? 8.617 19.625 3.371 1 94.62 184 GLU A O 1
ATOM 1418 N N . ALA A 1 185 ? 8.5 17.969 4.887 1 91.31 185 ALA A N 1
ATOM 1419 C CA . ALA A 1 185 ? 9.914 17.625 4.816 1 91.31 185 ALA A CA 1
ATOM 1420 C C . ALA A 1 185 ? 10.258 17.016 3.459 1 91.31 185 ALA A C 1
ATOM 1422 O O . ALA A 1 185 ? 11.312 17.312 2.893 1 91.31 185 ALA A O 1
ATOM 1423 N N . LEU A 1 186 ? 9.398 16.188 2.969 1 91.88 186 LEU A N 1
ATOM 1424 C CA . LEU A 1 186 ? 9.625 15.555 1.673 1 91.88 186 LEU A CA 1
ATOM 1425 C C . LEU A 1 186 ? 8.969 16.359 0.555 1 91.88 186 LEU A C 1
ATOM 1427 O O . LEU A 1 186 ? 7.746 16.516 0.522 1 91.88 186 LEU A O 1
ATOM 1431 N N . ILE A 1 187 ? 9.805 16.781 -0.336 1 93.19 187 ILE A N 1
ATOM 1432 C CA . ILE A 1 187 ? 9.359 17.641 -1.422 1 93.19 187 ILE A CA 1
ATOM 1433 C C . ILE A 1 187 ? 8.289 16.922 -2.244 1 93.19 187 ILE A C 1
ATOM 1435 O O . ILE A 1 187 ? 7.25 17.5 -2.57 1 93.19 187 ILE A O 1
ATOM 1439 N N . ASP A 1 188 ? 8.461 15.664 -2.549 1 95.31 188 ASP A N 1
ATOM 1440 C CA . ASP A 1 188 ? 7.531 14.914 -3.385 1 95.31 188 ASP A CA 1
ATOM 1441 C C . ASP A 1 188 ? 6.18 14.758 -2.693 1 95.31 188 ASP A C 1
ATOM 1443 O O . ASP A 1 188 ? 5.133 14.828 -3.342 1 95.31 188 ASP A O 1
ATOM 1447 N N . SER A 1 189 ? 6.172 14.539 -1.433 1 96.44 189 SER A N 1
ATOM 1448 C CA . SER A 1 189 ? 4.914 14.461 -0.697 1 96.44 189 SER A CA 1
ATOM 1449 C C . SER A 1 189 ? 4.172 15.789 -0.738 1 96.44 189 SER A C 1
ATOM 1451 O O . SER A 1 189 ? 2.971 15.828 -1.022 1 96.44 189 SER A O 1
ATOM 1453 N N . GLY A 1 190 ? 4.938 16.844 -0.478 1 97.56 190 GLY A N 1
ATOM 1454 C CA . GLY A 1 190 ? 4.332 18.156 -0.528 1 97.56 190 GLY A CA 1
ATOM 1455 C C . GLY A 1 190 ? 3.725 18.484 -1.88 1 97.56 190 GLY A C 1
ATOM 1456 O O . GLY A 1 190 ? 2.674 19.125 -1.956 1 97.56 190 GLY A O 1
ATOM 1457 N N . THR A 1 191 ? 4.391 18.078 -2.91 1 98.12 191 THR A N 1
ATOM 1458 C CA . THR A 1 191 ? 3.896 18.297 -4.266 1 98.12 191 THR A CA 1
ATOM 1459 C C . THR A 1 191 ? 2.559 17.594 -4.477 1 98.12 191 THR A C 1
ATOM 1461 O O . THR A 1 191 ? 1.654 18.141 -5.105 1 98.12 191 THR A O 1
ATOM 1464 N N . VAL A 1 192 ? 2.42 16.438 -3.943 1 98.81 192 VAL A N 1
ATOM 1465 C CA . VAL A 1 192 ? 1.163 15.695 -4.016 1 98.81 192 VAL A CA 1
ATOM 1466 C C . VAL A 1 192 ? 0.083 16.438 -3.229 1 98.81 192 VAL A C 1
ATOM 1468 O O . VAL A 1 192 ? -1.051 16.562 -3.695 1 98.81 192 VAL A O 1
ATOM 1471 N N . TYR A 1 193 ? 0.445 16.953 -2.033 1 98.81 193 TYR A N 1
ATOM 1472 C CA . TYR A 1 193 ? -0.51 17.672 -1.208 1 98.81 193 TYR A CA 1
ATOM 1473 C C . TYR A 1 193 ? -1.022 18.922 -1.936 1 98.81 193 TYR A C 1
ATOM 1475 O O . TYR A 1 193 ? -2.223 19.203 -1.92 1 98.81 193 TYR A O 1
ATOM 1483 N N . ARG A 1 194 ? -0.123 19.609 -2.553 1 98.62 194 ARG A N 1
ATOM 1484 C CA . ARG A 1 194 ? -0.52 20.781 -3.322 1 98.62 194 ARG A CA 1
ATOM 1485 C C . ARG A 1 194 ? -1.525 20.406 -4.406 1 98.62 194 ARG A C 1
ATOM 1487 O O . ARG A 1 194 ? -2.512 21.125 -4.617 1 98.62 194 ARG A O 1
ATOM 1494 N N . ALA A 1 195 ? -1.293 19.297 -5.105 1 98.75 195 ALA A N 1
ATOM 1495 C CA . ALA A 1 195 ? -2.211 18.828 -6.137 1 98.75 195 ALA A CA 1
ATOM 1496 C C . ALA A 1 195 ? -3.58 18.5 -5.543 1 98.75 195 ALA A C 1
ATOM 1498 O O . ALA A 1 195 ? -4.613 18.812 -6.145 1 98.75 195 ALA A O 1
ATOM 1499 N N . MET A 1 196 ? -3.584 17.891 -4.363 1 98.81 196 MET A N 1
ATOM 1500 C CA . MET A 1 196 ? -4.844 17.547 -3.709 1 98.81 196 MET A CA 1
ATOM 1501 C C . MET A 1 196 ? -5.625 18.797 -3.338 1 98.81 196 MET A C 1
ATOM 1503 O O . MET A 1 196 ? -6.848 18.844 -3.496 1 98.81 196 MET A O 1
ATOM 1507 N N . ILE A 1 197 ? -4.949 19.797 -2.891 1 98.75 197 ILE A N 1
ATOM 1508 C CA . ILE A 1 197 ? -5.59 21.047 -2.525 1 98.75 197 ILE A CA 1
ATOM 1509 C C . ILE A 1 197 ? -6.27 21.656 -3.75 1 98.75 197 ILE A C 1
ATOM 1511 O O . ILE A 1 197 ? -7.398 22.141 -3.662 1 98.75 197 ILE A O 1
ATOM 1515 N N . GLN A 1 198 ? -5.625 21.562 -4.895 1 98.38 198 GLN A N 1
ATOM 1516 C CA . GLN A 1 198 ? -6.129 22.141 -6.133 1 98.38 198 GLN A CA 1
ATOM 1517 C C . GLN A 1 198 ? -7.375 21.406 -6.621 1 98.38 198 GLN A C 1
ATOM 1519 O O . GLN A 1 198 ? -8.117 21.922 -7.457 1 98.38 198 GLN A O 1
ATOM 1524 N N . ARG A 1 199 ? -7.613 20.25 -6.09 1 98.5 199 ARG A N 1
ATOM 1525 C CA . ARG A 1 199 ? -8.68 19.391 -6.613 1 98.5 199 ARG A CA 1
ATOM 1526 C C . ARG A 1 199 ? -9.812 19.25 -5.605 1 98.5 199 ARG A C 1
ATOM 1528 O O . ARG A 1 199 ? -10.773 18.531 -5.848 1 98.5 199 ARG A O 1
ATOM 1535 N N . ALA A 1 200 ? -9.758 19.938 -4.477 1 98.56 200 ALA A N 1
ATOM 1536 C CA . ALA A 1 200 ? -10.773 19.812 -3.432 1 98.56 200 ALA A CA 1
ATOM 1537 C C . ALA A 1 200 ? -11.492 21.141 -3.199 1 98.56 200 ALA A C 1
ATOM 1539 O O . ALA A 1 200 ? -10.891 22.203 -3.307 1 98.56 200 ALA A O 1
ATOM 1540 N N . ALA A 1 201 ? -12.766 21.062 -2.846 1 98.5 201 ALA A N 1
ATOM 1541 C CA . ALA A 1 201 ? -13.539 22.266 -2.525 1 98.5 201 ALA A CA 1
ATOM 1542 C C . ALA A 1 201 ? -13.055 22.891 -1.226 1 98.5 201 ALA A C 1
ATOM 1544 O O . ALA A 1 201 ? -12.984 24.125 -1.115 1 98.5 201 ALA A O 1
ATOM 1545 N N . LYS A 1 202 ? -12.75 22.109 -0.264 1 98.38 202 LYS A N 1
ATOM 1546 C CA . LYS A 1 202 ? -12.234 22.562 1.027 1 98.38 202 LYS A CA 1
ATOM 1547 C C . LYS A 1 202 ? -11.008 21.766 1.444 1 98.38 202 LYS A C 1
ATOM 1549 O O . LYS A 1 202 ? -10.953 20.547 1.251 1 98.38 202 LYS A O 1
ATOM 1554 N N . SER A 1 203 ? -10.062 22.453 2.01 1 98.62 203 SER A N 1
ATOM 1555 C CA . SER A 1 203 ? -8.82 21.812 2.441 1 98.62 203 SER A CA 1
ATOM 1556 C C . SER A 1 203 ? -8.656 21.891 3.955 1 98.62 203 SER A C 1
ATOM 1558 O O . SER A 1 203 ? -8.719 22.984 4.535 1 98.62 203 SER A O 1
ATOM 1560 N N . ILE A 1 204 ? -8.398 20.734 4.559 1 98.56 204 ILE A N 1
ATOM 1561 C CA . ILE A 1 204 ? -8.211 20.625 6.004 1 98.56 204 ILE A CA 1
ATOM 1562 C C . ILE A 1 204 ? -6.801 20.125 6.309 1 98.56 204 ILE A C 1
ATOM 1564 O O . ILE A 1 204 ? -6.34 19.141 5.719 1 98.56 204 ILE A O 1
ATOM 1568 N N . VAL A 1 205 ? -6.172 20.797 7.203 1 98.69 205 VAL A N 1
ATOM 1569 C CA . VAL A 1 205 ? -4.863 20.375 7.68 1 98.69 205 VAL A CA 1
ATOM 1570 C C . VAL A 1 205 ? -4.965 19.922 9.133 1 98.69 205 VAL A C 1
ATOM 1572 O O . VAL A 1 205 ? -5.594 20.578 9.961 1 98.69 205 VAL A O 1
ATOM 1575 N N . VAL A 1 206 ? -4.367 18.766 9.406 1 98.31 206 VAL A N 1
ATOM 1576 C CA . VAL A 1 206 ? -4.336 18.234 10.766 1 98.31 206 VAL A CA 1
ATOM 1577 C C . VAL A 1 206 ? -2.891 18.125 11.242 1 98.31 206 VAL A C 1
ATOM 1579 O O . VAL A 1 206 ? -2.047 17.547 10.555 1 98.31 206 VAL A O 1
ATOM 1582 N N . ALA A 1 207 ? -2.607 18.641 12.398 1 96.25 207 ALA A N 1
ATOM 1583 C CA . ALA A 1 207 ? -1.255 18.625 12.953 1 96.25 207 ALA A CA 1
ATOM 1584 C C . ALA A 1 207 ? -1.274 18.828 14.461 1 96.25 207 ALA A C 1
ATOM 1586 O O . ALA A 1 207 ? -2.051 19.641 14.977 1 96.25 207 ALA A O 1
ATOM 1587 N N . ASP A 1 208 ? -0.417 18.094 15.117 1 93 208 ASP A N 1
ATOM 1588 C CA . ASP A 1 208 ? -0.308 18.297 16.562 1 93 208 ASP A CA 1
ATOM 1589 C C . ASP A 1 208 ? 0.657 19.438 16.891 1 93 208 ASP A C 1
ATOM 1591 O O . ASP A 1 208 ? 1.348 19.938 16 1 93 208 ASP A O 1
ATOM 1595 N N . HIS A 1 209 ? 0.719 19.75 18.172 1 89.81 209 HIS A N 1
ATOM 1596 C CA . HIS A 1 209 ? 1.437 20.922 18.641 1 89.81 209 HIS A CA 1
ATOM 1597 C C . HIS A 1 209 ? 2.93 20.812 18.359 1 89.81 209 HIS A C 1
ATOM 1599 O O . HIS A 1 209 ? 3.641 21.828 18.344 1 89.81 209 HIS A O 1
ATOM 1605 N N . SER A 1 210 ? 3.428 19.609 18.172 1 87.12 210 SER A N 1
ATOM 1606 C CA . SER A 1 210 ? 4.859 19.422 17.953 1 87.12 210 SER A CA 1
ATOM 1607 C C . SER A 1 210 ? 5.289 20.016 16.609 1 87.12 210 SER A C 1
ATOM 1609 O O . SER A 1 210 ? 6.48 20.188 16.359 1 87.12 210 SER A O 1
ATOM 1611 N N . LYS A 1 211 ? 4.324 20.391 15.758 1 90.44 211 LYS A N 1
ATOM 1612 C CA . LYS A 1 211 ? 4.629 20.891 14.422 1 90.44 211 LYS A CA 1
ATOM 1613 C C . LYS A 1 211 ? 4.641 22.422 14.414 1 90.44 211 LYS A C 1
ATOM 1615 O O . LYS A 1 211 ? 5.016 23.031 13.414 1 90.44 211 LYS A O 1
ATOM 1620 N N . PHE A 1 212 ? 4.285 23.078 15.562 1 89.69 212 PHE A N 1
ATOM 1621 C CA . PHE A 1 212 ? 4.137 24.531 15.602 1 89.69 212 PHE A CA 1
ATOM 1622 C C . PHE A 1 212 ? 5.484 25.219 15.438 1 89.69 212 PHE A C 1
ATOM 1624 O O . PHE A 1 212 ? 6.488 24.766 15.992 1 89.69 212 PHE A O 1
ATOM 1631 N N . ASP A 1 213 ? 5.441 26.234 14.68 1 88.69 213 ASP A N 1
ATOM 1632 C CA . ASP A 1 213 ? 6.574 27.141 14.477 1 88.69 213 ASP A CA 1
ATOM 1633 C C . ASP A 1 213 ? 7.758 26.391 13.859 1 88.69 213 ASP A C 1
ATOM 1635 O O . ASP A 1 213 ? 8.914 26.641 14.227 1 88.69 213 ASP A O 1
ATOM 1639 N N . LEU A 1 214 ? 7.449 25.453 13.023 1 85.94 214 LEU A N 1
ATOM 1640 C CA . LEU A 1 214 ? 8.453 24.734 12.25 1 85.94 214 LEU A CA 1
ATOM 1641 C C . LEU A 1 214 ? 8.234 24.938 10.758 1 85.94 214 LEU A C 1
ATOM 1643 O O . LEU A 1 214 ? 7.098 25.078 10.305 1 85.94 214 LEU A O 1
ATOM 1647 N N . THR A 1 215 ? 9.352 25.062 10.109 1 86.38 215 THR A N 1
ATOM 1648 C CA . THR A 1 215 ? 9.312 25.203 8.656 1 86.38 215 THR A CA 1
ATOM 1649 C C . THR A 1 215 ? 10.188 24.141 7.992 1 86.38 215 THR A C 1
ATOM 1651 O O . THR A 1 215 ? 11.344 23.938 8.383 1 86.38 215 THR A O 1
ATOM 1654 N N . TYR A 1 216 ? 9.695 23.453 7.102 1 90.44 216 TYR A N 1
ATOM 1655 C CA . TYR A 1 216 ? 10.414 22.453 6.316 1 90.44 216 TYR A CA 1
ATOM 1656 C C . TYR A 1 216 ? 10.547 22.891 4.863 1 90.44 216 TYR A C 1
ATOM 1658 O O . TYR A 1 216 ? 9.984 23.906 4.461 1 90.44 216 TYR A O 1
ATOM 1666 N N . PRO A 1 217 ? 11.266 22.25 4.055 1 86.25 217 PRO A N 1
ATOM 1667 C CA . PRO A 1 217 ? 11.711 22.766 2.76 1 86.25 217 PRO A CA 1
ATOM 1668 C C . PRO A 1 217 ? 10.555 23 1.786 1 86.25 217 PRO A C 1
ATOM 1670 O O . PRO A 1 217 ? 10.625 23.891 0.94 1 86.25 217 PRO A O 1
ATOM 1673 N N . TYR A 1 218 ? 9.523 22.266 1.881 1 92.94 218 TYR A N 1
ATOM 1674 C CA . TYR A 1 218 ? 8.492 22.422 0.86 1 92.94 218 TYR A CA 1
ATOM 1675 C C . TYR A 1 218 ? 7.223 23.016 1.45 1 92.94 218 TYR A C 1
ATOM 1677 O O . TYR A 1 218 ? 6.527 22.375 2.238 1 92.94 218 TYR A O 1
ATOM 1685 N N . HIS A 1 219 ? 6.965 24.219 1.05 1 95.12 219 HIS A N 1
ATOM 1686 C CA . HIS A 1 219 ? 5.715 24.891 1.387 1 95.12 219 HIS A CA 1
ATOM 1687 C C . HIS A 1 219 ? 4.605 24.516 0.41 1 95.12 219 HIS A C 1
ATOM 1689 O O . HIS A 1 219 ? 4.578 25 -0.722 1 95.12 219 HIS A O 1
ATOM 1695 N N . TYR A 1 220 ? 3.627 23.688 0.906 1 97.62 220 TYR A N 1
ATOM 1696 C CA . TYR A 1 220 ? 2.705 23.141 -0.084 1 97.62 220 TYR A CA 1
ATOM 1697 C C . TYR A 1 220 ? 1.45 24 -0.194 1 97.62 220 TYR A C 1
ATOM 1699 O O . TYR A 1 220 ? 0.619 23.781 -1.079 1 97.62 220 TYR A O 1
ATOM 1707 N N . ALA A 1 221 ? 1.272 25.047 0.627 1 98.12 221 ALA A N 1
ATOM 1708 C CA . ALA A 1 221 ? 0.147 25.969 0.529 1 98.12 221 ALA A CA 1
ATOM 1709 C C . ALA A 1 221 ? 0.371 27.203 1.404 1 98.12 221 ALA A C 1
ATOM 1711 O O . ALA A 1 221 ? 1.123 27.141 2.381 1 98.12 221 ALA A O 1
ATOM 1712 N N . GLY A 1 222 ? -0.211 28.297 0.918 1 96.81 222 GLY A N 1
ATOM 1713 C CA . GLY A 1 222 ? -0.478 29.359 1.858 1 96.81 222 GLY A CA 1
ATOM 1714 C C . GLY A 1 222 ? -1.757 29.172 2.648 1 96.81 222 GLY A C 1
ATOM 1715 O O . GLY A 1 222 ? -2.609 28.359 2.266 1 96.81 222 GLY A O 1
ATOM 1716 N N . TRP A 1 223 ? -1.905 29.922 3.736 1 96.94 223 TRP A N 1
ATOM 1717 C CA . TRP A 1 223 ? -3.074 29.75 4.594 1 96.94 223 TRP A CA 1
ATOM 1718 C C . TRP A 1 223 ? -4.348 30.156 3.865 1 96.94 223 TRP A C 1
ATOM 1720 O O . TRP A 1 223 ? -5.441 29.703 4.207 1 96.94 223 TRP A O 1
ATOM 1730 N N . SER A 1 224 ? -4.258 31 2.867 1 95.25 224 SER A N 1
ATOM 1731 C CA . SER A 1 224 ? -5.422 31.422 2.098 1 95.25 224 SER A CA 1
ATOM 1732 C C . SER A 1 224 ? -6.051 30.234 1.356 1 95.25 224 SER A C 1
ATOM 1734 O O . SER A 1 224 ? -7.223 30.297 0.971 1 95.25 224 SER A O 1
ATOM 1736 N N . GLY A 1 225 ? -5.309 29.172 1.136 1 95.62 225 GLY A N 1
ATOM 1737 C CA . GLY A 1 225 ? -5.805 27.984 0.453 1 95.62 225 GLY A CA 1
ATOM 1738 C C . GLY A 1 225 ? -6.297 26.906 1.403 1 95.62 225 GLY A C 1
ATOM 1739 O O . GLY A 1 225 ? -6.676 25.812 0.972 1 95.62 225 GLY A O 1
ATOM 1740 N N . ILE A 1 226 ? -6.316 27.188 2.682 1 98 226 ILE A N 1
ATOM 1741 C CA . ILE A 1 226 ? -6.68 26.219 3.709 1 98 226 ILE A CA 1
ATOM 1742 C C . ILE A 1 226 ? -7.949 26.672 4.422 1 98 226 ILE A C 1
ATOM 1744 O O . ILE A 1 226 ? -8.016 27.797 4.926 1 98 226 ILE A O 1
ATOM 1748 N N . SER A 1 227 ? -8.883 25.797 4.508 1 97.06 227 SER A N 1
ATOM 1749 C CA . SER A 1 227 ? -10.156 26.141 5.133 1 97.06 227 SER A CA 1
ATOM 1750 C C . SER A 1 227 ? -10.086 25.984 6.648 1 97.06 227 SER A C 1
ATOM 1752 O O . SER A 1 227 ? -10.664 26.781 7.387 1 97.06 227 SER A O 1
ATOM 1754 N N . ARG A 1 228 ? -9.398 24.891 7.074 1 97.12 228 ARG A N 1
ATOM 1755 C CA . ARG A 1 228 ? -9.375 24.594 8.5 1 97.12 228 ARG A CA 1
ATOM 1756 C C . ARG A 1 228 ? -8.039 23.984 8.914 1 97.12 228 ARG A C 1
ATOM 1758 O O . ARG A 1 228 ? -7.461 23.188 8.172 1 97.12 228 ARG A O 1
ATOM 1765 N N . LEU A 1 229 ? -7.629 24.375 10.031 1 97.88 229 LEU A N 1
ATOM 1766 C CA . LEU A 1 229 ? -6.566 23.703 10.758 1 97.88 229 LEU A CA 1
ATOM 1767 C C . LEU A 1 229 ? -7.102 23.062 12.039 1 97.88 229 LEU A C 1
ATOM 1769 O O . LEU A 1 229 ? -7.727 23.75 12.859 1 97.88 229 LEU A O 1
ATOM 1773 N N . ILE A 1 230 ? -6.875 21.797 12.164 1 97.75 230 ILE A N 1
ATOM 1774 C CA . ILE A 1 230 ? -7.281 21.094 13.375 1 97.75 230 ILE A CA 1
ATOM 1775 C C . ILE A 1 230 ? -6.047 20.641 14.156 1 97.75 230 ILE A C 1
ATOM 1777 O O . ILE A 1 230 ? -5.188 19.938 13.617 1 97.75 230 ILE A O 1
ATOM 1781 N N . THR A 1 231 ? -5.926 21.047 15.375 1 96.75 231 THR A N 1
ATOM 1782 C CA . THR A 1 231 ? -4.766 20.75 16.203 1 96.75 231 THR A CA 1
ATOM 1783 C C . THR A 1 231 ? -5.199 20.297 17.594 1 96.75 231 THR A C 1
ATOM 1785 O O . THR A 1 231 ? -6.391 20.156 17.859 1 96.75 231 THR A O 1
ATOM 1788 N N . ASP A 1 232 ? -4.199 19.953 18.406 1 93 232 ASP A N 1
ATOM 1789 C CA . ASP A 1 232 ? -4.496 19.359 19.719 1 93 232 ASP A CA 1
ATOM 1790 C C . ASP A 1 232 ? -4.363 20.406 20.828 1 93 232 ASP A C 1
ATOM 1792 O O . ASP A 1 232 ? -4.828 20.203 21.938 1 93 232 ASP A O 1
ATOM 1796 N N . GLN A 1 233 ? -3.738 21.547 20.578 1 90.81 233 GLN A N 1
ATOM 1797 C CA . GLN A 1 233 ? -3.523 22.625 21.531 1 90.81 233 GLN A CA 1
ATOM 1798 C C . GLN A 1 233 ? -3.758 23.984 20.875 1 90.81 233 GLN A C 1
ATOM 1800 O O . GLN A 1 233 ? -3.771 24.094 19.656 1 90.81 233 GLN A O 1
ATOM 1805 N N . PRO A 1 234 ? -3.982 24.953 21.797 1 91.81 234 PRO A N 1
ATOM 1806 C CA . PRO A 1 234 ? -4.066 26.297 21.219 1 91.81 234 PRO A CA 1
ATOM 1807 C C . PRO A 1 234 ? -2.797 26.703 20.484 1 91.81 234 PRO A C 1
ATOM 1809 O O . PRO A 1 234 ? -1.691 26.359 20.906 1 91.81 234 PRO A O 1
ATOM 1812 N N . LEU A 1 235 ? -3.008 27.453 19.5 1 92.38 235 LEU A N 1
ATOM 1813 C CA . LEU A 1 235 ? -1.872 27.953 18.734 1 92.38 235 LEU A CA 1
ATOM 1814 C C . LEU A 1 235 ? -1.145 29.047 19.516 1 92.38 235 LEU A C 1
ATOM 1816 O O . LEU A 1 235 ? -1.766 29.797 20.281 1 92.38 235 LEU A O 1
ATOM 1820 N N . PRO A 1 236 ? 0.183 29.109 19.25 1 88.12 236 PRO A N 1
ATOM 1821 C CA . PRO A 1 236 ? 0.842 30.328 19.719 1 88.12 236 PRO A CA 1
ATOM 1822 C C . PRO A 1 236 ? 0.189 31.594 19.156 1 88.12 236 PRO A C 1
ATOM 1824 O O . PRO A 1 236 ? -0.317 31.594 18.031 1 88.12 236 PRO A O 1
ATOM 1827 N N . ASP A 1 237 ? 0.308 32.656 19.844 1 91.12 237 ASP A N 1
ATOM 1828 C CA . ASP A 1 237 ? -0.415 33.875 19.562 1 91.12 237 ASP A CA 1
ATOM 1829 C C . ASP A 1 237 ? -0.095 34.406 18.156 1 91.12 237 ASP A C 1
ATOM 1831 O O . ASP A 1 237 ? -0.994 34.812 17.422 1 91.12 237 ASP A O 1
ATOM 1835 N N . HIS A 1 238 ? 1.128 34.406 17.844 1 89.5 238 HIS A N 1
ATOM 1836 C CA . HIS A 1 238 ? 1.526 34.938 16.547 1 89.5 238 HIS A CA 1
ATOM 1837 C C . HIS A 1 238 ? 0.932 34.125 15.398 1 89.5 238 HIS A C 1
ATOM 1839 O O . HIS A 1 238 ? 0.52 34.656 14.383 1 89.5 238 HIS A O 1
ATOM 1845 N N . LEU A 1 239 ? 0.82 32.812 15.555 1 93.06 239 LEU A N 1
ATOM 1846 C CA . LEU A 1 239 ? 0.205 31.938 14.555 1 93.06 239 LEU A CA 1
ATOM 1847 C C . LEU A 1 239 ? -1.306 32.156 14.508 1 93.06 239 LEU A C 1
ATOM 1849 O O . LEU A 1 239 ? -1.899 32.188 13.43 1 93.06 239 LEU A O 1
ATOM 1853 N N . ALA A 1 240 ? -1.878 32.25 15.656 1 94.31 240 ALA A N 1
ATOM 1854 C CA . ALA A 1 240 ? -3.318 32.469 15.75 1 94.31 240 ALA A CA 1
ATOM 1855 C C . ALA A 1 240 ? -3.719 33.75 15.016 1 94.31 240 ALA A C 1
ATOM 1857 O O . ALA A 1 240 ? -4.742 33.781 14.328 1 94.31 240 ALA A O 1
ATOM 1858 N N . THR A 1 241 ? -2.951 34.719 15.18 1 94.19 241 THR A N 1
ATOM 1859 C CA . THR A 1 241 ? -3.215 36.031 14.547 1 94.19 241 THR A CA 1
ATOM 1860 C C . THR A 1 241 ? -3.172 35.875 13.023 1 94.19 241 THR A C 1
ATOM 1862 O O . THR A 1 241 ? -4.07 36.375 12.328 1 94.19 241 THR A O 1
ATOM 1865 N N . VAL A 1 242 ? -2.174 35.25 12.57 1 93.31 242 VAL A N 1
ATOM 1866 C CA . VAL A 1 242 ? -1.993 35.062 11.133 1 93.31 242 VAL A CA 1
ATOM 1867 C C . VAL A 1 242 ? -3.154 34.281 10.555 1 93.31 242 VAL A C 1
ATOM 1869 O O . VAL A 1 242 ? -3.73 34.656 9.531 1 93.31 242 VAL A O 1
ATOM 1872 N N . LEU A 1 243 ? -3.494 33.156 11.141 1 94.44 243 LEU A N 1
ATOM 1873 C CA . LEU A 1 243 ? -4.551 32.281 10.641 1 94.44 243 LEU A CA 1
ATOM 1874 C C . LEU A 1 243 ? -5.906 33 10.703 1 94.44 243 LEU A C 1
ATOM 1876 O O . LEU A 1 243 ? -6.75 32.812 9.82 1 94.44 243 LEU A O 1
ATOM 1880 N N . GLY A 1 244 ? -6.059 33.812 11.742 1 92.88 244 GLY A N 1
ATOM 1881 C CA . GLY A 1 244 ? -7.262 34.625 11.828 1 92.88 244 GLY A CA 1
ATOM 1882 C C . GLY A 1 244 ? -7.414 35.594 10.672 1 92.88 244 GLY A C 1
ATOM 1883 O O . GLY A 1 244 ? -8.5 35.719 10.109 1 92.88 244 GLY A O 1
ATOM 1884 N N . ARG A 1 245 ? -6.402 36.219 10.359 1 92.19 245 ARG A N 1
ATOM 1885 C CA . ARG A 1 245 ? -6.402 37.188 9.258 1 92.19 245 ARG A CA 1
ATOM 1886 C C . ARG A 1 245 ? -6.746 36.5 7.941 1 92.19 245 ARG A C 1
ATOM 1888 O O . ARG A 1 245 ? -7.422 37.062 7.086 1 92.19 245 ARG A O 1
ATOM 1895 N N . GLU A 1 246 ? -6.305 35.281 7.793 1 91.25 246 GLU A N 1
ATOM 1896 C CA . GLU A 1 246 ? -6.5 34.531 6.559 1 91.25 246 GLU A CA 1
ATOM 1897 C C . GLU A 1 246 ? -7.812 33.75 6.586 1 91.25 246 GLU A C 1
ATOM 1899 O O . GLU A 1 246 ? -8.094 32.969 5.684 1 91.25 246 GLU A O 1
ATOM 1904 N N . LYS A 1 247 ? -8.562 33.875 7.676 1 91.12 247 LYS A N 1
ATOM 1905 C CA . LYS A 1 247 ? -9.906 33.312 7.844 1 91.12 247 LYS A CA 1
ATOM 1906 C C . LYS A 1 247 ? -9.859 31.781 7.902 1 91.12 247 LYS A C 1
ATOM 1908 O O . LYS A 1 247 ? -10.75 31.109 7.375 1 91.12 247 LYS A O 1
ATOM 1913 N N . VAL A 1 248 ? -8.766 31.266 8.32 1 92.69 248 VAL A N 1
ATOM 1914 C CA . VAL A 1 248 ? -8.664 29.828 8.586 1 92.69 248 VAL A CA 1
ATOM 1915 C C . VAL A 1 248 ? -9.359 29.5 9.906 1 92.69 248 VAL A C 1
ATOM 1917 O O . VAL A 1 248 ? -9.086 30.125 10.938 1 92.69 248 VAL A O 1
ATOM 1920 N N . VAL A 1 249 ? -10.25 28.562 9.914 1 88.06 249 VAL A N 1
ATOM 1921 C CA . VAL A 1 249 ? -10.891 28.125 11.148 1 88.06 249 VAL A CA 1
ATOM 1922 C C . VAL A 1 249 ? -9.984 27.156 11.891 1 88.06 249 VAL A C 1
ATOM 1924 O O . VAL A 1 249 ? -9.516 26.172 11.32 1 88.06 249 VAL A O 1
ATOM 1927 N N . VAL A 1 250 ? -9.719 27.5 13.109 1 90.81 250 VAL A N 1
ATOM 1928 C CA . VAL A 1 250 ? -8.859 26.641 13.914 1 90.81 250 VAL A CA 1
ATOM 1929 C C . VAL A 1 250 ? -9.695 25.875 14.938 1 90.81 250 VAL A C 1
ATOM 1931 O O . VAL A 1 250 ? -10.477 26.484 15.68 1 90.81 250 VAL A O 1
ATOM 1934 N N . ALA A 1 251 ? -9.633 24.562 14.852 1 83.31 251 ALA A N 1
ATOM 1935 C CA . ALA A 1 251 ? -10.32 23.734 15.844 1 83.31 251 ALA A CA 1
ATOM 1936 C C . ALA A 1 251 ? -9.328 23.062 16.781 1 83.31 251 ALA A C 1
ATOM 1938 O O . ALA A 1 251 ? -8.234 22.656 16.359 1 83.31 251 ALA A O 1
ATOM 1939 N N . ARG A 1 252 ? -9.781 23.047 18.078 1 76.69 252 ARG A N 1
ATOM 1940 C CA . ARG A 1 252 ? -8.93 22.469 19.109 1 76.69 252 ARG A CA 1
ATOM 1941 C C . ARG A 1 252 ? -9.523 21.172 19.641 1 76.69 252 ARG A C 1
ATOM 1943 O O . ARG A 1 252 ? -10.742 21.062 19.797 1 76.69 252 ARG A O 1
ATOM 1950 N N . GLY A 1 253 ? -9.086 19.953 19.406 1 62.09 253 GLY A N 1
ATOM 1951 C CA . GLY A 1 253 ? -9.539 18.688 19.953 1 62.09 253 GLY A CA 1
ATOM 1952 C C . GLY A 1 253 ? -10.164 18.828 21.328 1 62.09 253 GLY A C 1
ATOM 1953 O O . GLY A 1 253 ? -9.484 19.188 22.281 1 62.09 253 GLY A O 1
ATOM 1954 N N . HIS A 1 254 ? -11.477 19.266 21.406 1 55.84 254 HIS A N 1
ATOM 1955 C CA . HIS A 1 254 ? -12.094 19.375 22.719 1 55.84 254 HIS A CA 1
ATOM 1956 C C . HIS A 1 254 ? -11.859 18.109 23.547 1 55.84 254 HIS A C 1
ATOM 1958 O O . HIS A 1 254 ? -11.938 17 23.031 1 55.84 254 HIS A O 1
ATOM 1964 N N . ALA A 1 255 ? -11.078 18.188 24.703 1 49.09 255 ALA A N 1
ATOM 1965 C CA . ALA A 1 255 ? -11.148 17.141 25.719 1 49.09 255 ALA A CA 1
ATOM 1966 C C . ALA A 1 255 ? -12.586 16.672 25.938 1 49.09 255 ALA A C 1
ATOM 1968 O O . ALA A 1 255 ? -13.531 17.438 25.734 1 49.09 255 ALA A O 1
ATOM 1969 N N . ALA A 1 256 ? -12.953 15.367 25.828 1 43.94 256 ALA A N 1
ATOM 1970 C CA . ALA A 1 256 ? -14.25 14.852 26.25 1 43.94 256 ALA A CA 1
ATOM 1971 C C . ALA A 1 256 ? -14.82 15.672 27.406 1 43.94 256 ALA A C 1
ATOM 1973 O O . ALA A 1 256 ? -14.094 16.016 28.344 1 43.94 256 ALA A O 1
ATOM 1974 N N . PRO A 1 257 ? -16 16.266 27.203 1 37.84 257 PRO A N 1
ATOM 1975 C CA . PRO A 1 257 ? -16.531 16.859 28.438 1 37.84 257 PRO A CA 1
ATOM 1976 C C . PRO A 1 257 ? -16.359 15.945 29.641 1 37.84 257 PRO A C 1
ATOM 1978 O O . PRO A 1 257 ? -16.469 14.727 29.531 1 37.84 257 PRO A O 1
ATOM 1981 N N . GLU A 1 258 ? -15.406 16.203 30.562 1 33.22 258 GLU A N 1
ATOM 1982 C CA . GLU A 1 258 ? -15.508 15.516 31.844 1 33.22 258 GLU A CA 1
ATOM 1983 C C . GLU A 1 258 ? -16.969 15.352 32.281 1 33.22 258 GLU A C 1
ATOM 1985 O O . GLU A 1 258 ? -17.75 16.297 32.188 1 33.22 258 GLU A O 1
ATOM 1990 N N . GLN A 1 259 ? -17.594 14.188 32.062 1 30.78 259 GLN A N 1
ATOM 1991 C CA . GLN A 1 259 ? -18.828 13.961 32.812 1 30.78 259 GLN A CA 1
ATOM 1992 C C . GLN A 1 259 ? -18.781 14.648 34.156 1 30.78 259 GLN A C 1
ATOM 1994 O O . GLN A 1 259 ? -17.938 14.336 35 1 30.78 259 GLN A O 1
ATOM 1999 N N . GLN A 1 260 ? -19.094 15.883 34.25 1 24.69 260 GLN A N 1
ATOM 2000 C CA . GLN A 1 260 ? -19.641 16.219 35.562 1 24.69 260 GLN A CA 1
ATOM 2001 C C . GLN A 1 260 ? -20.875 15.375 35.875 1 24.69 260 GLN A C 1
ATOM 2003 O O . GLN A 1 260 ? -21.719 15.141 35 1 24.69 260 GLN A O 1
ATOM 2008 N N . MET B 1 1 ? -14.109 -14.664 24.891 1 49.94 1 MET B N 1
ATOM 2009 C CA . MET B 1 1 ? -13.742 -15.984 24.391 1 49.94 1 MET B CA 1
ATOM 2010 C C . MET B 1 1 ? -12.484 -16.484 25.109 1 49.94 1 MET B C 1
ATOM 2012 O O . MET B 1 1 ? -11.555 -15.719 25.359 1 49.94 1 MET B O 1
ATOM 2016 N N . SER B 1 2 ? -12.531 -17.625 25.641 1 65.06 2 SER B N 1
ATOM 2017 C CA . SER B 1 2 ? -11.375 -18.125 26.375 1 65.06 2 SER B CA 1
ATOM 2018 C C . SER B 1 2 ? -10.172 -18.328 25.469 1 65.06 2 SER B C 1
ATOM 2020 O O . SER B 1 2 ? -10.328 -18.562 24.266 1 65.06 2 SER B O 1
ATOM 2022 N N . LYS B 1 3 ? -8.953 -18.156 26.031 1 61.66 3 LYS B N 1
ATOM 2023 C CA . LYS B 1 3 ? -7.695 -18.359 25.312 1 61.66 3 LYS B CA 1
ATOM 2024 C C . LYS B 1 3 ? -7.676 -19.719 24.625 1 61.66 3 LYS B C 1
ATOM 2026 O O . LYS B 1 3 ? -7.199 -19.844 23.484 1 61.66 3 LYS B O 1
ATOM 2031 N N . ARG B 1 4 ? -8.211 -20.562 25.281 1 65.81 4 ARG B N 1
ATOM 2032 C CA . ARG B 1 4 ? -8.234 -21.938 24.766 1 65.81 4 ARG B CA 1
ATOM 2033 C C . ARG B 1 4 ? -9.125 -22.047 23.547 1 65.81 4 ARG B C 1
ATOM 2035 O O . ARG B 1 4 ? -8.781 -22.75 22.578 1 65.81 4 ARG B O 1
ATOM 2042 N N . LYS B 1 5 ? -10.266 -21.328 23.578 1 72.31 5 LYS B N 1
ATOM 2043 C CA . LYS B 1 5 ? -11.188 -21.312 22.453 1 72.31 5 LYS B CA 1
ATOM 2044 C C . LYS B 1 5 ? -10.57 -20.625 21.25 1 72.31 5 LYS B C 1
ATOM 2046 O O . LYS B 1 5 ? -10.648 -21.125 20.125 1 72.31 5 LYS B O 1
ATOM 2051 N N . GLU B 1 6 ? -9.969 -19.594 21.422 1 68.69 6 GLU B N 1
ATOM 2052 C CA . GLU B 1 6 ? -9.344 -18.844 20.328 1 68.69 6 GLU B CA 1
ATOM 2053 C C . GLU B 1 6 ? -8.203 -19.641 19.688 1 68.69 6 GLU B C 1
ATOM 2055 O O . GLU B 1 6 ? -8.055 -19.656 18.469 1 68.69 6 GLU B O 1
ATOM 2060 N N . ASP B 1 7 ? -7.477 -20.297 20.516 1 71.88 7 ASP B N 1
ATOM 2061 C CA . ASP B 1 7 ? -6.402 -21.141 20.031 1 71.88 7 ASP B CA 1
ATOM 2062 C C . ASP B 1 7 ? -6.953 -22.312 19.203 1 71.88 7 ASP B C 1
ATOM 2064 O O . ASP B 1 7 ? -6.402 -22.656 18.156 1 71.88 7 ASP B O 1
ATOM 2068 N N . ARG B 1 8 ? -7.973 -22.906 19.719 1 74.62 8 ARG B N 1
ATOM 2069 C CA . ARG B 1 8 ? -8.594 -24.031 19.016 1 74.62 8 ARG B CA 1
ATOM 2070 C C . ARG B 1 8 ? -9.164 -23.578 17.672 1 74.62 8 ARG B C 1
ATOM 2072 O O . ARG B 1 8 ? -8.953 -24.25 16.656 1 74.62 8 ARG B O 1
ATOM 2079 N N . GLN B 1 9 ? -9.75 -22.469 17.625 1 70.88 9 GLN B N 1
ATOM 2080 C CA . GLN B 1 9 ? -10.336 -21.984 16.391 1 70.88 9 GLN B CA 1
ATOM 2081 C C . GLN B 1 9 ? -9.258 -21.656 15.359 1 70.88 9 GLN B C 1
ATOM 2083 O O . GLN B 1 9 ? -9.406 -21.953 14.172 1 70.88 9 GLN B O 1
ATOM 2088 N N . GLN B 1 10 ? -8.227 -21.156 15.805 1 66.94 10 GLN B N 1
ATOM 2089 C CA . GLN B 1 10 ? -7.109 -20.906 14.898 1 66.94 10 GLN B CA 1
ATOM 2090 C C . GLN B 1 10 ? -6.523 -22.203 14.375 1 66.94 10 GLN B C 1
ATOM 2092 O O . GLN B 1 10 ? -6.164 -22.297 13.195 1 66.94 10 GLN B O 1
ATOM 2097 N N . GLN B 1 11 ? -6.465 -23.141 15.273 1 70.56 11 GLN B N 1
ATOM 2098 C CA . GLN B 1 11 ? -5.977 -24.453 14.867 1 70.56 11 GLN B CA 1
ATOM 2099 C C . GLN B 1 11 ? -6.926 -25.109 13.867 1 70.56 11 GLN B C 1
ATOM 2101 O O . GLN B 1 11 ? -6.488 -25.734 12.898 1 70.56 11 GLN B O 1
ATOM 2106 N N . ILE B 1 12 ? -8.195 -24.984 14.062 1 66.62 12 ILE B N 1
ATOM 2107 C CA . ILE B 1 12 ? -9.203 -25.516 13.156 1 66.62 12 ILE B CA 1
ATOM 2108 C C . ILE B 1 12 ? -9.07 -24.859 11.789 1 66.62 12 ILE B C 1
ATOM 2110 O O . ILE B 1 12 ? -9.102 -25.531 10.758 1 66.62 12 ILE B O 1
ATOM 2114 N N . LEU B 1 13 ? -8.852 -23.578 11.875 1 65 13 LEU B N 1
ATOM 2115 C CA . LEU B 1 13 ? -8.703 -22.859 10.617 1 65 13 LEU B CA 1
ATOM 2116 C C . LEU B 1 13 ? -7.43 -23.266 9.898 1 65 13 LEU B C 1
ATOM 2118 O O . LEU B 1 13 ? -7.426 -23.422 8.672 1 65 13 LEU B O 1
ATOM 2122 N N . ARG B 1 14 ? -6.477 -23.484 10.633 1 63.34 14 ARG B N 1
ATOM 2123 C CA . ARG B 1 14 ? -5.238 -23.984 10.047 1 63.34 14 ARG B CA 1
ATOM 2124 C C . ARG B 1 14 ? -5.441 -25.359 9.438 1 63.34 14 ARG B C 1
ATOM 2126 O O . ARG B 1 14 ? -4.949 -25.641 8.344 1 63.34 14 ARG B O 1
ATOM 2133 N N . GLU B 1 15 ? -6.145 -26.141 10.234 1 64.12 15 GLU B N 1
ATOM 2134 C CA . GLU B 1 15 ? -6.418 -27.5 9.766 1 64.12 15 GLU B CA 1
ATOM 2135 C C . GLU B 1 15 ? -7.293 -27.484 8.516 1 64.12 15 GLU B C 1
ATOM 2137 O O . GLU B 1 15 ? -7.066 -28.25 7.582 1 64.12 15 GLU B O 1
ATOM 2142 N N . LEU B 1 16 ? -8.172 -26.562 8.57 1 61.28 16 LEU B N 1
ATOM 2143 C CA . LEU B 1 16 ? -9.094 -26.453 7.438 1 61.28 16 LEU B CA 1
ATOM 2144 C C . LEU B 1 16 ? -8.398 -25.844 6.223 1 61.28 16 LEU B C 1
ATOM 2146 O O . LEU B 1 16 ? -8.781 -26.109 5.086 1 61.28 16 LEU B O 1
ATOM 2150 N N . ALA B 1 17 ? -7.406 -25.094 6.539 1 58.41 17 ALA B N 1
ATOM 2151 C CA . ALA B 1 17 ? -6.582 -24.531 5.473 1 58.41 17 ALA B CA 1
ATOM 2152 C C . ALA B 1 17 ? -5.754 -25.609 4.789 1 58.41 17 ALA B C 1
ATOM 2154 O O . ALA B 1 17 ? -5.457 -25.516 3.598 1 58.41 17 ALA B O 1
ATOM 2155 N N . GLU B 1 18 ? -5.434 -26.547 5.543 1 56.66 18 GLU B N 1
ATOM 2156 C CA . GLU B 1 18 ? -4.621 -27.656 5.062 1 56.66 18 GLU B CA 1
ATOM 2157 C C . GLU B 1 18 ? -5.492 -28.766 4.465 1 56.66 18 GLU B C 1
ATOM 2159 O O . GLU B 1 18 ? -5.086 -29.438 3.521 1 56.66 18 GLU B O 1
ATOM 2164 N N . THR B 1 19 ? -6.609 -29.016 5.184 1 55.88 19 THR B N 1
ATOM 2165 C CA . THR B 1 19 ? -7.559 -30.031 4.758 1 55.88 19 THR B CA 1
ATOM 2166 C C . THR B 1 19 ? -8.93 -29.406 4.477 1 55.88 19 THR B C 1
ATOM 2168 O O . THR B 1 19 ? -9.578 -28.906 5.391 1 55.88 19 THR B O 1
ATOM 2171 N N . PRO B 1 20 ? -9.234 -29.344 3.223 1 54.22 20 PRO B N 1
ATOM 2172 C CA . PRO B 1 20 ? -10.438 -28.594 2.826 1 54.22 20 PRO B CA 1
ATOM 2173 C C . PRO B 1 20 ? -11.688 -29.062 3.57 1 54.22 20 PRO B C 1
ATOM 2175 O O . PRO B 1 20 ? -12.641 -28.281 3.719 1 54.22 20 PRO B O 1
ATOM 2178 N N . THR B 1 21 ? -11.742 -30.312 3.908 1 57.34 21 THR B N 1
ATOM 2179 C CA . THR B 1 21 ? -12.906 -30.812 4.613 1 57.34 21 THR B CA 1
ATOM 2180 C C . THR B 1 21 ? -12.5 -31.484 5.926 1 57.34 21 THR B C 1
ATOM 2182 O O . THR B 1 21 ? -11.555 -32.281 5.961 1 57.34 21 THR B O 1
ATOM 2185 N N . LEU B 1 22 ? -12.984 -30.859 7.047 1 66.69 22 LEU B N 1
ATOM 2186 C CA . LEU B 1 22 ? -12.781 -31.516 8.336 1 66.69 22 LEU B CA 1
ATOM 2187 C C . LEU B 1 22 ? -14.109 -31.953 8.938 1 66.69 22 LEU B C 1
ATOM 2189 O O . LEU B 1 22 ? -15.086 -31.203 8.906 1 66.69 22 LEU B O 1
ATOM 2193 N N . ARG B 1 23 ? -14.164 -33.219 9.289 1 70.25 23 ARG B N 1
ATOM 2194 C CA . ARG B 1 23 ? -15.352 -33.719 9.977 1 70.25 23 ARG B CA 1
ATOM 2195 C C . ARG B 1 23 ? -15.359 -33.281 11.438 1 70.25 23 ARG B C 1
ATOM 2197 O O . ARG B 1 23 ? -14.312 -33.25 12.094 1 70.25 23 ARG B O 1
ATOM 2204 N N . ILE B 1 24 ? -16.484 -32.906 11.891 1 74.69 24 ILE B N 1
ATOM 2205 C CA . ILE B 1 24 ? -16.672 -32.438 13.266 1 74.69 24 ILE B CA 1
ATOM 2206 C C . ILE B 1 24 ? -16.094 -33.469 14.234 1 74.69 24 ILE B C 1
ATOM 2208 O O . ILE B 1 24 ? -15.406 -33.094 15.195 1 74.69 24 ILE B O 1
ATOM 2212 N N . GLY B 1 25 ? -16.297 -34.688 13.945 1 76.94 25 GLY B N 1
ATOM 2213 C CA . GLY B 1 25 ? -15.789 -35.75 14.82 1 76.94 25 GLY B CA 1
ATOM 2214 C C . GLY B 1 25 ? -14.273 -35.781 14.891 1 76.94 25 GLY B C 1
ATOM 2215 O O . GLY B 1 25 ? -13.703 -35.938 15.977 1 76.94 25 GLY B O 1
ATOM 2216 N N . ASP B 1 26 ? -13.656 -35.625 13.789 1 78.5 26 ASP B N 1
ATOM 2217 C CA . ASP B 1 26 ? -12.203 -35.656 13.742 1 78.5 26 ASP B CA 1
ATOM 2218 C C . ASP B 1 26 ? -11.602 -34.438 14.453 1 78.5 26 ASP B C 1
ATOM 2220 O O . ASP B 1 26 ? -10.609 -34.562 15.172 1 78.5 26 ASP B O 1
ATOM 2224 N N . MET B 1 27 ? -12.195 -33.344 14.32 1 77.31 27 MET B N 1
ATOM 2225 C CA . MET B 1 27 ? -11.758 -32.125 14.977 1 77.31 27 MET B CA 1
ATOM 2226 C C . MET B 1 27 ? -11.906 -32.219 16.484 1 77.31 27 MET B C 1
ATOM 2228 O O . MET B 1 27 ? -11.031 -31.781 17.234 1 77.31 27 MET B O 1
ATOM 2232 N N . ALA B 1 28 ? -13.008 -32.844 16.812 1 80.06 28 ALA B N 1
ATOM 2233 C CA . ALA B 1 28 ? -13.258 -33.031 18.234 1 80.06 28 ALA B CA 1
ATOM 2234 C C . ALA B 1 28 ? -12.188 -33.906 18.875 1 80.06 28 ALA B C 1
ATOM 2236 O O . ALA B 1 28 ? -11.688 -33.625 19.953 1 80.06 28 ALA B O 1
ATOM 2237 N N . ARG B 1 29 ? -11.82 -34.938 18.156 1 81.12 29 ARG B N 1
ATOM 2238 C CA . ARG B 1 29 ? -10.781 -35.844 18.625 1 81.12 29 ARG B CA 1
ATOM 2239 C C . ARG B 1 29 ? -9.43 -35.125 18.703 1 81.12 29 ARG B C 1
ATOM 2241 O O . ARG B 1 29 ? -8.703 -35.281 19.688 1 81.12 29 ARG B O 1
ATOM 2248 N N . THR B 1 30 ? -9.141 -34.406 17.703 1 79.44 30 THR B N 1
ATOM 2249 C CA . THR B 1 30 ? -7.84 -33.781 17.578 1 79.44 30 THR B CA 1
ATOM 2250 C C . THR B 1 30 ? -7.66 -32.688 18.656 1 79.44 30 THR B C 1
ATOM 2252 O O . THR B 1 30 ? -6.566 -32.531 19.203 1 79.44 30 THR B O 1
ATOM 2255 N N . HIS B 1 31 ? -8.805 -32.062 19.016 1 80.69 31 HIS B N 1
ATOM 2256 C CA . HIS B 1 31 ? -8.703 -30.922 19.922 1 80.69 31 HIS B CA 1
ATOM 2257 C C . HIS B 1 31 ? -9.148 -31.281 21.328 1 80.69 31 HIS B C 1
ATOM 2259 O O . HIS B 1 31 ? -9.117 -30.453 22.234 1 80.69 31 HIS B O 1
ATOM 2265 N N . GLY B 1 32 ? -9.57 -32.5 21.406 1 80.81 32 GLY B N 1
ATOM 2266 C CA . GLY B 1 32 ? -9.945 -33.031 22.703 1 80.81 32 GLY B CA 1
ATOM 2267 C C . GLY B 1 32 ? -11.164 -32.344 23.297 1 80.81 32 GLY B C 1
ATOM 2268 O O . GLY B 1 32 ? -11.203 -32.094 24.5 1 80.81 32 GLY B O 1
ATOM 2269 N N . VAL B 1 33 ? -12.016 -31.984 22.469 1 82.5 33 VAL B N 1
ATOM 2270 C CA . VAL B 1 33 ? -13.242 -31.344 22.938 1 82.5 33 VAL B CA 1
ATOM 2271 C C . VAL B 1 33 ? -14.453 -32.094 22.375 1 82.5 33 VAL B C 1
ATOM 2273 O O . VAL B 1 33 ? -14.305 -33.031 21.578 1 82.5 33 VAL B O 1
ATOM 2276 N N . SER B 1 34 ? -15.648 -31.734 22.891 1 82.12 34 SER B N 1
ATOM 2277 C CA . SER B 1 34 ? -16.875 -32.375 22.422 1 82.12 34 SER B CA 1
ATOM 2278 C C . SER B 1 34 ? -17.219 -31.922 21 1 82.12 34 SER B C 1
ATOM 2280 O O . SER B 1 34 ? -16.781 -30.875 20.547 1 82.12 34 SER B O 1
ATOM 2282 N N . THR B 1 35 ? -17.984 -32.75 20.297 1 81.69 35 THR B N 1
ATOM 2283 C CA . THR B 1 35 ? -18.469 -32.375 18.984 1 81.69 35 THR B CA 1
ATOM 2284 C C . THR B 1 35 ? -19.312 -31.109 19.031 1 81.69 35 THR B C 1
ATOM 2286 O O . THR B 1 35 ? -19.312 -30.312 18.094 1 81.69 35 THR B O 1
ATOM 2289 N N . GLU B 1 36 ? -19.891 -30.938 20.188 1 81.19 36 GLU B N 1
ATOM 2290 C CA . GLU B 1 36 ? -20.703 -29.734 20.375 1 81.19 36 GLU B CA 1
ATOM 2291 C C . GLU B 1 36 ? -19.828 -28.484 20.469 1 81.19 36 GLU B C 1
ATOM 2293 O O . GLU B 1 36 ? -20.172 -27.438 19.906 1 81.19 36 GLU B O 1
ATOM 2298 N N . THR B 1 37 ? -18.766 -28.594 21.031 1 80 37 THR B N 1
ATOM 2299 C CA . THR B 1 37 ? -17.828 -27.484 21.141 1 80 37 THR B CA 1
ATOM 2300 C C . THR B 1 37 ? -17.25 -27.109 19.766 1 80 37 THR B C 1
ATOM 2302 O O . THR B 1 37 ? -17.141 -25.938 19.438 1 80 37 THR B O 1
ATOM 2305 N N . ILE B 1 38 ? -16.938 -28.141 18.984 1 78.62 38 ILE B N 1
ATOM 2306 C CA . ILE B 1 38 ? -16.438 -27.906 17.641 1 78.62 38 ILE B CA 1
ATOM 2307 C C . ILE B 1 38 ? -17.516 -27.266 16.797 1 78.62 38 ILE B C 1
ATOM 2309 O O . ILE B 1 38 ? -17.25 -26.312 16.047 1 78.62 38 ILE B O 1
ATOM 2313 N N . ARG B 1 39 ? -18.734 -27.766 16.938 1 77.19 39 ARG B N 1
ATOM 2314 C CA . ARG B 1 39 ? -19.844 -27.203 16.172 1 77.19 39 ARG B CA 1
ATOM 2315 C C . ARG B 1 39 ? -20.031 -25.719 16.516 1 77.19 39 ARG B C 1
ATOM 2317 O O . ARG B 1 39 ? -20.266 -24.906 15.617 1 77.19 39 ARG B O 1
ATOM 2324 N N . ARG B 1 40 ? -19.891 -25.438 17.703 1 79.12 40 ARG B N 1
ATOM 2325 C CA . ARG B 1 40 ? -20.031 -24.047 18.125 1 79.12 40 ARG B CA 1
ATOM 2326 C C . ARG B 1 40 ? -18.906 -23.188 17.547 1 79.12 40 ARG B C 1
ATOM 2328 O O . ARG B 1 40 ? -19.141 -22.062 17.094 1 79.12 40 ARG B O 1
ATOM 2335 N N . ASP B 1 41 ? -17.75 -23.797 17.578 1 76.56 41 ASP B N 1
ATOM 2336 C CA . ASP B 1 41 ? -16.625 -23.094 16.984 1 76.56 41 ASP B CA 1
ATOM 2337 C C . ASP B 1 41 ? -16.828 -22.844 15.492 1 76.56 41 ASP B C 1
ATOM 2339 O O . ASP B 1 41 ? -16.594 -21.75 14.992 1 76.56 41 ASP B O 1
ATOM 2343 N N . LEU B 1 42 ? -17.312 -23.922 14.859 1 72.69 42 LEU B N 1
ATOM 2344 C CA . LEU B 1 42 ? -17.516 -23.828 13.422 1 72.69 42 LEU B CA 1
ATOM 2345 C C . LEU B 1 42 ? -18.641 -22.859 13.086 1 72.69 42 LEU B C 1
ATOM 2347 O O . LEU B 1 42 ? -18.547 -22.109 12.117 1 72.69 42 LEU B O 1
ATOM 2351 N N . ASP B 1 43 ? -19.609 -22.875 13.898 1 70.75 43 ASP B N 1
ATOM 2352 C CA . ASP B 1 43 ? -20.688 -21.922 13.719 1 70.75 43 ASP B CA 1
ATOM 2353 C C . ASP B 1 43 ? -20.203 -20.484 13.859 1 70.75 43 ASP B C 1
ATOM 2355 O O . ASP B 1 43 ? -20.562 -19.625 13.07 1 70.75 43 ASP B O 1
ATOM 2359 N N . GLU B 1 44 ? -19.406 -20.344 14.789 1 72.19 44 GLU B N 1
ATOM 2360 C CA . GLU B 1 44 ? -18.859 -19.016 15.016 1 72.19 44 GLU B CA 1
ATOM 2361 C C . GLU B 1 44 ? -17.938 -18.594 13.875 1 72.19 44 GLU B C 1
ATOM 2363 O O . GLU B 1 44 ? -17.984 -17.453 13.414 1 72.19 44 GLU B O 1
ATOM 2368 N N . LEU B 1 45 ? -17.188 -19.531 13.461 1 67.5 45 LEU B N 1
ATOM 2369 C CA . LEU B 1 45 ? -16.266 -19.266 12.367 1 67.5 45 LEU B CA 1
ATOM 2370 C C . LEU B 1 45 ? -17.016 -19.047 11.062 1 67.5 45 LEU B C 1
ATOM 2372 O O . LEU B 1 45 ? -16.625 -18.219 10.242 1 67.5 45 LEU B O 1
ATOM 2376 N N . THR B 1 46 ? -18.125 -19.703 10.922 1 62.41 46 THR B N 1
ATOM 2377 C CA . THR B 1 46 ? -18.984 -19.516 9.766 1 62.41 46 THR B CA 1
ATOM 2378 C C . THR B 1 46 ? -19.656 -18.141 9.812 1 62.41 46 THR B C 1
ATOM 2380 O O . THR B 1 46 ? -19.734 -17.453 8.797 1 62.41 46 THR B O 1
ATOM 2383 N N . ARG B 1 47 ? -20.031 -17.891 10.938 1 61.84 47 ARG B N 1
ATOM 2384 C CA . ARG B 1 47 ? -20.656 -16.578 11.117 1 61.84 47 ARG B CA 1
ATOM 2385 C C . ARG B 1 47 ? -19.656 -15.461 10.836 1 61.84 47 ARG B C 1
ATOM 2387 O O . ARG B 1 47 ? -20.031 -14.406 10.312 1 61.84 47 ARG B O 1
ATOM 2394 N N . ARG B 1 48 ? -18.484 -15.898 11.117 1 58.97 48 ARG B N 1
ATOM 2395 C CA . ARG B 1 48 ? -17.438 -14.914 10.898 1 58.97 48 ARG B CA 1
ATOM 2396 C C . ARG B 1 48 ? -17 -14.898 9.438 1 58.97 48 ARG B C 1
ATOM 2398 O O . ARG B 1 48 ? -16.188 -14.055 9.031 1 58.97 48 ARG B O 1
ATOM 2405 N N . GLY B 1 49 ? -17.625 -15.891 8.695 1 54.22 49 GLY B N 1
ATOM 2406 C CA . GLY B 1 49 ? -17.422 -15.961 7.258 1 54.22 49 GLY B CA 1
ATOM 2407 C C . GLY B 1 49 ? -16.141 -16.672 6.871 1 54.22 49 GLY B C 1
ATOM 2408 O O . GLY B 1 49 ? -15.719 -16.609 5.719 1 54.22 49 GLY B O 1
ATOM 2409 N N . VAL B 1 50 ? -15.547 -17.281 7.848 1 54.66 50 VAL B N 1
ATOM 2410 C CA . VAL B 1 50 ? -14.242 -17.859 7.574 1 54.66 50 VAL B CA 1
ATOM 2411 C C . VAL B 1 50 ? -14.398 -19.344 7.207 1 54.66 50 VAL B C 1
ATOM 2413 O O . VAL B 1 50 ? -13.453 -19.969 6.723 1 54.66 50 VAL B O 1
ATOM 2416 N N . LEU B 1 51 ? -15.594 -19.938 7.5 1 56.88 51 LEU B N 1
ATOM 2417 C CA . LEU B 1 51 ? -15.883 -21.344 7.254 1 56.88 51 LEU B CA 1
ATOM 2418 C C . LEU B 1 51 ? -17.297 -21.531 6.719 1 56.88 51 LEU B C 1
ATOM 2420 O O . LEU B 1 51 ? -18.203 -20.75 7.055 1 56.88 51 LEU B O 1
ATOM 2424 N N . ASN B 1 52 ? -17.359 -22.297 5.594 1 53.75 52 ASN B N 1
ATOM 2425 C CA . ASN B 1 52 ? -18.703 -22.75 5.211 1 53.75 52 ASN B CA 1
ATOM 2426 C C . ASN B 1 52 ? -19.047 -24.078 5.859 1 53.75 52 ASN B C 1
ATOM 2428 O O . ASN B 1 52 ? -18.234 -25 5.852 1 53.75 52 ASN B O 1
ATOM 2432 N N . ARG B 1 53 ? -20.109 -24.047 6.605 1 54.41 53 ARG B N 1
ATOM 2433 C CA . ARG B 1 53 ? -20.594 -25.234 7.289 1 54.41 53 ARG B CA 1
ATOM 2434 C C . ARG B 1 53 ? -21.312 -26.172 6.32 1 54.41 53 ARG B C 1
ATOM 2436 O O . ARG B 1 53 ? -22.047 -25.703 5.438 1 54.41 53 ARG B O 1
ATOM 2443 N N . THR B 1 54 ? -20.766 -27.469 6.129 1 50.78 54 THR B N 1
ATOM 2444 C CA . THR B 1 54 ? -21.594 -28.484 5.496 1 50.78 54 THR B CA 1
ATOM 2445 C C . THR B 1 54 ? -22.156 -29.438 6.535 1 50.78 54 THR B C 1
ATOM 2447 O O . THR B 1 54 ? -21.703 -29.469 7.68 1 50.78 54 THR B O 1
ATOM 2450 N N . TYR B 1 55 ? -23.328 -30.25 6.305 1 51.5 55 TYR B N 1
ATOM 2451 C CA . TYR B 1 55 ? -24.172 -31.125 7.105 1 51.5 55 TYR B CA 1
ATOM 2452 C C . TYR B 1 55 ? -23.344 -32.125 7.875 1 51.5 55 TYR B C 1
ATOM 2454 O O . TYR B 1 55 ? -23.766 -32.625 8.914 1 51.5 55 TYR B O 1
ATOM 2462 N N . GLY B 1 56 ? -22.156 -32.125 8.125 1 51.5 56 GLY B N 1
ATOM 2463 C CA . GLY B 1 56 ? -21.391 -33.156 8.82 1 51.5 56 GLY B CA 1
ATOM 2464 C C . GLY B 1 56 ? -19.969 -32.719 9.125 1 51.5 56 GLY B C 1
ATOM 2465 O O . GLY B 1 56 ? -19.188 -33.5 9.695 1 51.5 56 GLY B O 1
ATOM 2466 N N . GLY B 1 57 ? -19.469 -31.578 8.758 1 53.31 57 GLY B N 1
ATOM 2467 C CA . GLY B 1 57 ? -18.109 -31.125 8.969 1 53.31 57 GLY B CA 1
ATOM 2468 C C . GLY B 1 57 ? -17.875 -29.688 8.555 1 53.31 57 GLY B C 1
ATOM 2469 O O . GLY B 1 57 ? -18.812 -28.875 8.578 1 53.31 57 GLY B O 1
ATOM 2470 N N . ALA B 1 58 ? -16.922 -29.062 8.898 1 50.84 58 ALA B N 1
ATOM 2471 C CA . ALA B 1 58 ? -16.578 -27.719 8.43 1 50.84 58 ALA B CA 1
ATOM 2472 C C . ALA B 1 58 ? -15.805 -27.781 7.113 1 50.84 58 ALA B C 1
ATOM 2474 O O . ALA B 1 58 ? -14.922 -28.625 6.949 1 50.84 58 ALA B O 1
ATOM 2475 N N . VAL B 1 59 ? -16.422 -27.516 6.059 1 47.12 59 VAL B N 1
ATOM 2476 C CA . VAL B 1 59 ? -15.727 -27.344 4.785 1 47.12 59 VAL B CA 1
ATOM 2477 C C . VAL B 1 59 ? -15.266 -25.891 4.637 1 47.12 59 VAL B C 1
ATOM 2479 O O . VAL B 1 59 ? -15.898 -24.984 5.172 1 47.12 59 VAL B O 1
ATOM 2482 N N . ARG B 1 60 ? -14.023 -25.875 4.453 1 46.16 60 ARG B N 1
ATOM 2483 C CA . ARG B 1 60 ? -13.664 -24.531 4.027 1 46.16 60 ARG B CA 1
ATOM 2484 C C . ARG B 1 60 ? -14.727 -23.938 3.105 1 46.16 60 ARG B C 1
ATOM 2486 O O . ARG B 1 60 ? -15.266 -24.641 2.246 1 46.16 60 ARG B O 1
ATOM 2493 N N . ALA B 1 61 ? -15.492 -23.078 3.576 1 45.16 61 ALA B N 1
ATOM 2494 C CA . ALA B 1 61 ? -16.406 -22.547 2.576 1 45.16 61 ALA B CA 1
ATOM 2495 C C . ALA B 1 61 ? -15.82 -22.672 1.171 1 45.16 61 ALA B C 1
ATOM 2497 O O . ALA B 1 61 ? -14.609 -22.562 0.985 1 45.16 61 ALA B O 1
ATOM 2498 N N . MET B 1 62 ? -16.469 -23.422 0.289 1 44.22 62 MET B N 1
ATOM 2499 C CA . MET B 1 62 ? -15.875 -23.719 -1.014 1 44.22 62 MET B CA 1
ATOM 2500 C C . MET B 1 62 ? -14.656 -22.828 -1.274 1 44.22 62 MET B C 1
ATOM 2502 O O . MET B 1 62 ? -13.555 -23.328 -1.498 1 44.22 62 MET B O 1
ATOM 2506 N N . ASN B 1 63 ? -14.555 -22 -2.225 1 49.03 63 ASN B N 1
ATOM 2507 C CA . ASN B 1 63 ? -13.516 -21.375 -3.031 1 49.03 63 ASN B CA 1
ATOM 2508 C C . ASN B 1 63 ? -12.969 -20.125 -2.35 1 49.03 63 ASN B C 1
ATOM 2510 O O . ASN B 1 63 ? -12.617 -19.141 -3.018 1 49.03 63 ASN B O 1
ATOM 2514 N N . SER B 1 64 ? -13.133 -20.188 -1.006 1 61.09 64 SER B N 1
ATOM 2515 C CA . SER B 1 64 ? -12.594 -18.953 -0.442 1 61.09 64 SER B CA 1
ATOM 2516 C C . SER B 1 64 ? -11.156 -19.141 0.038 1 61.09 64 SER B C 1
ATOM 2518 O O . SER B 1 64 ? -10.844 -20.141 0.684 1 61.09 64 SER B O 1
ATOM 2520 N N . GLU B 1 65 ? -10.273 -18.547 -0.537 1 72.25 65 GLU B N 1
ATOM 2521 C CA . GLU B 1 65 ? -8.883 -18.484 -0.113 1 72.25 65 GLU B CA 1
ATOM 2522 C C . GLU B 1 65 ? -8.703 -17.531 1.069 1 72.25 65 GLU B C 1
ATOM 2524 O O . GLU B 1 65 ? -9.367 -16.484 1.139 1 72.25 65 GLU B O 1
ATOM 2529 N N . PRO B 1 66 ? -7.969 -18.047 2.191 1 72.94 66 PRO B N 1
ATOM 2530 C CA . PRO B 1 66 ? -7.633 -17.094 3.258 1 72.94 66 PRO B CA 1
ATOM 2531 C C . PRO B 1 66 ? -7.09 -15.773 2.721 1 72.94 66 PRO B C 1
ATOM 2533 O O . PRO B 1 66 ? -6.621 -15.711 1.581 1 72.94 66 PRO B O 1
ATOM 2536 N N . THR B 1 67 ? -7.184 -14.695 3.58 1 75.94 67 THR B N 1
ATOM 2537 C CA . THR B 1 67 ? -6.625 -13.398 3.207 1 75.94 67 THR B CA 1
ATOM 2538 C C . THR B 1 67 ? -5.109 -13.492 3.053 1 75.94 67 THR B C 1
ATOM 2540 O O . THR B 1 67 ? -4.484 -14.438 3.539 1 75.94 67 THR B O 1
ATOM 2543 N N . VAL B 1 68 ? -4.523 -12.523 2.447 1 80.56 68 VAL B N 1
ATOM 2544 C CA . VAL B 1 68 ? -3.082 -12.523 2.229 1 80.56 68 VAL B CA 1
ATOM 2545 C C . VAL B 1 68 ? -2.357 -12.422 3.57 1 80.56 68 VAL B C 1
ATOM 2547 O O . VAL B 1 68 ? -1.287 -13.008 3.75 1 80.56 68 VAL B O 1
ATOM 2550 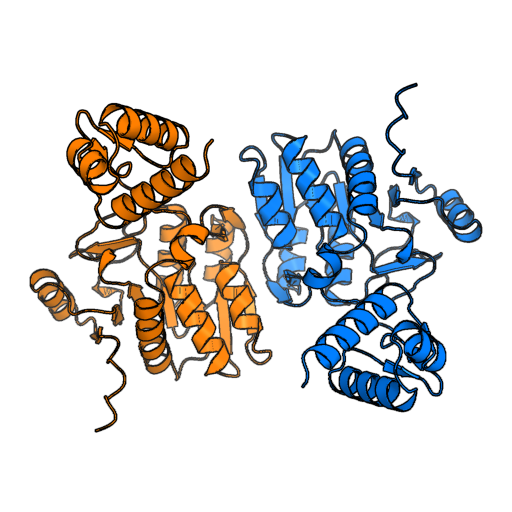N N . THR B 1 69 ? -2.863 -11.656 4.477 1 74.81 69 THR B N 1
ATOM 2551 C CA . THR B 1 69 ? -2.27 -11.531 5.805 1 74.81 69 THR B CA 1
ATOM 2552 C C . THR B 1 69 ? -2.201 -12.883 6.5 1 74.81 69 THR B C 1
ATOM 2554 O O . THR B 1 69 ? -1.184 -13.227 7.109 1 74.81 69 THR B O 1
ATOM 2557 N N . GLU B 1 70 ? -3.195 -13.711 6.371 1 71 70 GLU B N 1
ATOM 2558 C CA . GLU B 1 70 ? -3.221 -15.062 6.93 1 71 70 GLU B CA 1
ATOM 2559 C C . GLU B 1 70 ? -2.244 -15.977 6.199 1 71 70 GLU B C 1
ATOM 2561 O O . GLU B 1 70 ? -1.537 -16.766 6.832 1 71 70 GLU B O 1
ATOM 2566 N N . ARG B 1 71 ? -2.16 -15.836 4.965 1 77.62 71 ARG B N 1
ATOM 2567 C CA . ARG B 1 71 ? -1.337 -16.703 4.133 1 77.62 71 ARG B CA 1
ATOM 2568 C C . ARG B 1 71 ? 0.146 -16.422 4.348 1 77.62 71 ARG B C 1
ATOM 2570 O O . ARG B 1 71 ? 0.979 -17.328 4.211 1 77.62 71 ARG B O 1
ATOM 2577 N N . HIS B 1 72 ? 0.493 -15.242 4.73 1 78.44 72 HIS B N 1
ATOM 2578 C CA . HIS B 1 72 ? 1.885 -14.852 4.926 1 78.44 72 HIS B CA 1
ATOM 2579 C C . HIS B 1 72 ? 2.559 -15.719 5.984 1 78.44 72 HIS B C 1
ATOM 2581 O O . HIS B 1 72 ? 3.77 -15.938 5.93 1 78.44 72 HIS B O 1
ATOM 2587 N N . GLN B 1 73 ? 1.836 -16.312 6.777 1 75.31 73 GLN B N 1
ATOM 2588 C CA . GLN B 1 73 ? 2.398 -17.062 7.902 1 75.31 73 GLN B CA 1
ATOM 2589 C C . GLN B 1 73 ? 2.475 -18.547 7.59 1 75.31 73 GLN B C 1
ATOM 2591 O O . GLN B 1 73 ? 3.053 -19.328 8.352 1 75.31 73 GLN B O 1
ATOM 2596 N N . LEU B 1 74 ? 2.012 -18.938 6.512 1 72 74 LEU B N 1
ATOM 2597 C CA . LEU B 1 74 ? 1.945 -20.344 6.125 1 72 74 LEU B CA 1
ATOM 2598 C C . LEU B 1 74 ? 3.045 -20.688 5.125 1 72 74 LEU B C 1
ATOM 2600 O O . LEU B 1 74 ? 3.377 -19.859 4.262 1 72 74 LEU B O 1
ATOM 2604 N N . PHE B 1 75 ? 3.67 -21.875 5.309 1 80 75 PHE B N 1
ATOM 2605 C CA . PHE B 1 75 ? 4.574 -22.469 4.332 1 80 75 PHE B CA 1
ATOM 2606 C C . PHE B 1 75 ? 5.773 -21.578 4.082 1 80 75 PHE B C 1
ATOM 2608 O O . PHE B 1 75 ? 6.215 -21.422 2.939 1 80 75 PHE B O 1
ATOM 2615 N N . THR B 1 76 ? 6.254 -20.969 5.09 1 85.94 76 THR B N 1
ATOM 2616 C CA . THR B 1 76 ? 7.312 -19.969 4.965 1 85.94 76 THR B CA 1
ATOM 2617 C C . THR B 1 76 ? 8.586 -20.594 4.406 1 85.94 76 THR B C 1
ATOM 2619 O O . THR B 1 76 ? 9.219 -20.031 3.51 1 85.94 76 THR B O 1
ATOM 2622 N N . GLU B 1 77 ? 8.922 -21.828 4.859 1 88.56 77 GLU B N 1
ATOM 2623 C CA . GLU B 1 77 ? 10.125 -22.5 4.371 1 88.56 77 GLU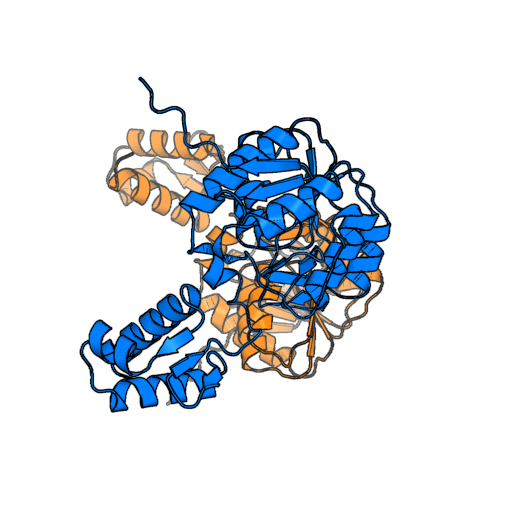 B CA 1
ATOM 2624 C C . GLU B 1 77 ? 9.984 -22.875 2.9 1 88.56 77 GLU B C 1
ATOM 2626 O O . GLU B 1 77 ? 10.914 -22.688 2.111 1 88.56 77 GLU B O 1
ATOM 2631 N N . GLU B 1 78 ? 8.867 -23.422 2.57 1 90.06 78 GLU B N 1
ATOM 2632 C CA . GLU B 1 78 ? 8.586 -23.781 1.183 1 90.06 78 GLU B CA 1
ATOM 2633 C C . GLU B 1 78 ? 8.672 -22.562 0.273 1 90.06 78 GLU B C 1
ATOM 2635 O O . GLU B 1 78 ? 9.289 -22.609 -0.792 1 90.06 78 GLU B O 1
ATOM 2640 N N . ARG B 1 79 ? 8.117 -21.422 0.724 1 93.81 79 ARG B N 1
ATOM 2641 C CA . ARG B 1 79 ? 8.094 -20.203 -0.09 1 93.81 79 ARG B CA 1
ATOM 2642 C C . ARG B 1 79 ? 9.484 -19.609 -0.229 1 93.81 79 ARG B C 1
ATOM 2644 O O . ARG B 1 79 ? 9.82 -19.047 -1.269 1 93.81 79 ARG B O 1
ATOM 2651 N N . GLU B 1 80 ? 10.289 -19.828 0.754 1 93.56 80 GLU B N 1
ATOM 2652 C CA . GLU B 1 80 ? 11.664 -19.359 0.661 1 93.56 80 GLU B CA 1
ATOM 2653 C C . GLU B 1 80 ? 12.445 -20.141 -0.39 1 93.56 80 GLU B C 1
ATOM 2655 O O . GLU B 1 80 ? 13.258 -19.578 -1.121 1 93.56 80 GLU B O 1
ATOM 2660 N N . ARG B 1 81 ? 12.242 -21.422 -0.409 1 94.06 81 ARG B N 1
ATOM 2661 C CA . ARG B 1 81 ? 12.875 -22.234 -1.435 1 94.06 81 ARG B CA 1
ATOM 2662 C C . ARG B 1 81 ? 12.398 -21.844 -2.826 1 94.06 81 ARG B C 1
ATOM 2664 O O . ARG B 1 81 ? 13.195 -21.734 -3.758 1 94.06 81 ARG B O 1
ATOM 2671 N N . ILE B 1 82 ? 11.172 -21.656 -2.928 1 96.69 82 ILE B N 1
ATOM 2672 C CA . ILE B 1 82 ? 10.586 -21.203 -4.184 1 96.69 82 ILE B CA 1
ATOM 2673 C C . ILE B 1 82 ? 11.211 -19.875 -4.598 1 96.69 82 ILE B C 1
ATOM 2675 O O . ILE B 1 82 ? 11.57 -19.688 -5.762 1 96.69 82 ILE B O 1
ATOM 2679 N N . ALA B 1 83 ? 11.336 -18.969 -3.674 1 97.56 83 ALA B N 1
ATOM 2680 C CA . ALA B 1 83 ? 11.883 -17.641 -3.93 1 97.56 83 ALA B CA 1
ATOM 2681 C C . ALA B 1 83 ? 13.305 -17.734 -4.477 1 97.56 83 ALA B C 1
ATOM 2683 O O . ALA B 1 83 ? 13.664 -17 -5.41 1 97.56 83 ALA B O 1
ATOM 2684 N N . ARG B 1 84 ? 14.062 -18.609 -3.904 1 95.69 84 ARG B N 1
ATOM 2685 C CA . ARG B 1 84 ? 15.438 -18.781 -4.352 1 95.69 84 ARG B CA 1
ATOM 2686 C C . ARG B 1 84 ? 15.492 -19.188 -5.824 1 95.69 84 ARG B C 1
ATOM 2688 O O . ARG B 1 84 ? 16.219 -18.578 -6.609 1 95.69 84 ARG B O 1
ATOM 2695 N N . ASP B 1 85 ? 14.734 -20.109 -6.156 1 96.06 85 ASP B N 1
ATOM 2696 C CA . ASP B 1 85 ? 14.719 -20.609 -7.531 1 96.06 85 ASP B CA 1
ATOM 2697 C C . ASP B 1 85 ? 14.164 -19.547 -8.484 1 96.06 85 ASP B C 1
ATOM 2699 O O . ASP B 1 85 ? 14.656 -19.391 -9.602 1 96.06 85 ASP B O 1
ATOM 2703 N N . ALA B 1 86 ? 13.141 -18.875 -8.062 1 97.25 86 ALA B N 1
ATOM 2704 C CA . ALA B 1 86 ? 12.523 -17.859 -8.898 1 97.25 86 ALA B CA 1
ATOM 2705 C C . ALA B 1 86 ? 13.516 -16.75 -9.234 1 97.25 86 ALA B C 1
ATOM 2707 O O . ALA B 1 86 ? 13.641 -16.359 -10.398 1 97.25 86 ALA B O 1
ATOM 2708 N N . VAL B 1 87 ? 14.203 -16.25 -8.234 1 97.44 87 VAL B N 1
ATOM 2709 C CA . VAL B 1 87 ? 15.148 -15.156 -8.445 1 97.44 87 VAL B CA 1
ATOM 2710 C C . VAL B 1 87 ? 16.266 -15.617 -9.383 1 97.44 87 VAL B C 1
ATOM 2712 O O . VAL B 1 87 ? 16.688 -14.875 -10.258 1 97.44 87 VAL B O 1
ATOM 2715 N N . HIS B 1 88 ? 16.672 -16.859 -9.203 1 95.25 88 HIS B N 1
ATOM 2716 C CA . HIS B 1 88 ? 17.703 -17.406 -10.07 1 95.25 88 HIS B CA 1
ATOM 2717 C C . HIS B 1 88 ? 17.25 -17.422 -11.523 1 95.25 88 HIS B C 1
ATOM 2719 O O . HIS B 1 88 ? 18.031 -17.062 -12.414 1 95.25 88 HIS B O 1
ATOM 2725 N N . CYS B 1 89 ? 16.062 -17.703 -11.758 1 94.31 89 CYS B N 1
ATOM 2726 C CA . CYS B 1 89 ? 15.516 -17.844 -13.102 1 94.31 89 CYS B CA 1
ATOM 2727 C C . CYS B 1 89 ? 15.289 -16.484 -13.75 1 94.31 89 CYS B C 1
ATOM 2729 O O . CYS B 1 89 ? 15.141 -16.391 -14.969 1 94.31 89 CYS B O 1
ATOM 2731 N N . MET B 1 90 ? 15.25 -15.438 -12.922 1 95.38 90 MET B N 1
ATOM 2732 C CA . MET B 1 90 ? 14.883 -14.133 -13.469 1 95.38 90 MET B CA 1
ATOM 2733 C C . MET B 1 90 ? 16.031 -13.141 -13.352 1 95.38 90 MET B C 1
ATOM 2735 O O . MET B 1 90 ? 15.852 -11.938 -13.523 1 95.38 90 MET B O 1
ATOM 2739 N N . ARG B 1 91 ? 17.188 -13.562 -13.094 1 94.88 91 ARG B N 1
ATOM 2740 C CA . ARG B 1 91 ? 18.312 -12.727 -12.719 1 94.88 91 ARG B CA 1
ATOM 2741 C C . ARG B 1 91 ? 18.688 -11.758 -13.836 1 94.88 91 ARG B C 1
ATOM 2743 O O . ARG B 1 91 ? 19.234 -10.688 -13.586 1 94.88 91 ARG B O 1
ATOM 2750 N N . GLU B 1 92 ? 18.391 -12.094 -15.062 1 95.25 92 GLU B N 1
ATOM 2751 C CA . GLU B 1 92 ? 18.797 -11.266 -16.188 1 95.25 92 GLU B CA 1
ATOM 2752 C C . GLU B 1 92 ? 17.766 -10.18 -16.484 1 95.25 92 GLU B C 1
ATOM 2754 O O . GLU B 1 92 ? 18.016 -9.273 -17.281 1 95.25 92 GLU B O 1
ATOM 2759 N N . GLY B 1 93 ? 16.625 -10.273 -15.805 1 97.94 93 GLY B N 1
ATOM 2760 C CA . GLY B 1 93 ? 15.57 -9.305 -16.047 1 97.94 93 GLY B CA 1
ATOM 2761 C C . GLY B 1 93 ? 15.898 -7.922 -15.531 1 97.94 93 GLY B C 1
ATOM 2762 O O . GLY B 1 93 ? 16.641 -7.781 -14.555 1 97.94 93 GLY B O 1
ATOM 2763 N N . LYS B 1 94 ? 15.242 -6.91 -16.188 1 98.44 94 LYS B N 1
ATOM 2764 C CA . LYS B 1 94 ? 15.422 -5.527 -15.758 1 98.44 94 LYS B CA 1
ATOM 2765 C C . LYS B 1 94 ? 14.094 -4.898 -15.352 1 98.44 94 LYS B C 1
ATOM 2767 O O . LYS B 1 94 ? 14.055 -4.004 -14.5 1 98.44 94 LYS B O 1
ATOM 2772 N N . ILE B 1 95 ? 13.094 -5.27 -16.016 1 98.88 95 ILE B N 1
ATOM 2773 C CA . ILE B 1 95 ? 11.758 -4.762 -15.742 1 98.88 95 ILE B CA 1
ATOM 2774 C C . ILE B 1 95 ? 10.828 -5.918 -15.383 1 98.88 95 ILE B C 1
ATOM 2776 O O . ILE B 1 95 ? 10.727 -6.891 -16.141 1 98.88 95 ILE B O 1
ATOM 2780 N N . PHE B 1 96 ? 10.141 -5.793 -14.25 1 98.94 96 PHE B N 1
ATOM 2781 C CA . PHE B 1 96 ? 9.297 -6.867 -13.727 1 98.94 96 PHE B CA 1
ATOM 2782 C C . PHE B 1 96 ? 7.895 -6.359 -13.438 1 98.94 96 PHE B C 1
ATOM 2784 O O . PHE B 1 96 ? 7.715 -5.215 -13.016 1 98.94 96 PHE B O 1
ATOM 2791 N N . MET B 1 97 ? 6.918 -7.188 -13.664 1 98.94 97 MET B N 1
ATOM 2792 C CA . MET B 1 97 ? 5.582 -7.031 -13.094 1 98.94 97 MET B CA 1
ATOM 2793 C C . MET B 1 97 ? 5.297 -8.125 -12.07 1 98.94 97 MET B C 1
ATOM 2795 O O . MET B 1 97 ? 5.43 -9.312 -12.375 1 98.94 97 MET B O 1
ATOM 2799 N N . ILE B 1 98 ? 4.922 -7.723 -10.867 1 98.94 98 ILE B N 1
ATOM 2800 C CA . ILE B 1 98 ? 4.715 -8.719 -9.828 1 98.94 98 ILE B CA 1
ATOM 2801 C C . ILE B 1 98 ? 3.299 -8.586 -9.266 1 98.94 98 ILE B C 1
ATOM 2803 O O . ILE B 1 98 ? 2.877 -7.496 -8.875 1 98.94 98 ILE B O 1
ATOM 2807 N N . GLY B 1 99 ? 2.615 -9.688 -9.281 1 98.81 99 GLY B N 1
ATOM 2808 C CA . GLY B 1 99 ? 1.27 -9.727 -8.727 1 98.81 99 GLY B CA 1
ATOM 2809 C C . GLY B 1 99 ? 1.243 -9.859 -7.219 1 98.81 99 GLY B C 1
ATOM 2810 O O . GLY B 1 99 ? 2.273 -10.125 -6.598 1 98.81 99 GLY B O 1
ATOM 2811 N N . SER B 1 100 ? 0.046 -9.688 -6.68 1 97.94 100 SER B N 1
ATOM 2812 C CA . SER B 1 100 ? -0.149 -9.82 -5.238 1 97.94 100 SER B CA 1
ATOM 2813 C C . SER B 1 100 ? -0.103 -11.289 -4.809 1 97.94 100 SER B C 1
ATOM 2815 O O . SER B 1 100 ? -0.342 -12.188 -5.617 1 97.94 100 SER B O 1
ATOM 2817 N N . GLY B 1 101 ? 0.287 -11.477 -3.471 1 96.31 101 GLY B N 1
ATOM 2818 C CA . GLY B 1 101 ? 0.255 -12.82 -2.912 1 96.31 101 GLY B CA 1
ATOM 2819 C C . GLY B 1 101 ? 1.313 -13.055 -1.851 1 96.31 101 GLY B C 1
ATOM 2820 O O . GLY B 1 101 ? 2.283 -12.297 -1.759 1 96.31 101 GLY B O 1
ATOM 2821 N N . ALA B 1 102 ? 1.122 -14.086 -1.116 1 94.62 102 ALA B N 1
ATOM 2822 C CA . ALA B 1 102 ? 2.07 -14.43 -0.059 1 94.62 102 ALA B CA 1
ATOM 2823 C C . ALA B 1 102 ? 3.387 -14.93 -0.645 1 94.62 102 ALA B C 1
ATOM 2825 O O . ALA B 1 102 ? 4.465 -14.5 -0.23 1 94.62 102 ALA B O 1
ATOM 2826 N N . THR B 1 103 ? 3.303 -15.82 -1.613 1 96.75 103 THR B N 1
ATOM 2827 C CA . THR B 1 103 ? 4.508 -16.391 -2.213 1 96.75 103 THR B CA 1
ATOM 2828 C C . THR B 1 103 ? 5.27 -15.32 -2.994 1 96.75 103 THR B C 1
ATOM 2830 O O . THR B 1 103 ? 6.5 -15.25 -2.928 1 96.75 103 THR B O 1
ATOM 2833 N N . THR B 1 104 ? 4.562 -14.477 -3.74 1 98.5 104 THR B N 1
ATOM 2834 C CA . THR B 1 104 ? 5.227 -13.438 -4.52 1 98.5 104 THR B CA 1
ATOM 2835 C C . THR B 1 104 ? 5.945 -12.445 -3.6 1 98.5 104 THR B C 1
ATOM 2837 O O . THR B 1 104 ? 6.996 -11.906 -3.961 1 98.5 104 THR B O 1
ATOM 2840 N N . VAL B 1 105 ? 5.418 -12.188 -2.416 1 98.12 105 VAL B N 1
ATOM 2841 C CA . VAL B 1 105 ? 6.086 -11.312 -1.46 1 98.12 105 VAL B CA 1
ATOM 2842 C C . VAL B 1 105 ? 7.41 -11.938 -1.028 1 98.12 105 VAL B C 1
ATOM 2844 O O . VAL B 1 105 ? 8.414 -11.234 -0.878 1 98.12 105 VAL B O 1
ATOM 2847 N N . HIS B 1 106 ? 7.449 -13.258 -0.811 1 96.75 106 HIS B N 1
ATOM 2848 C CA . HIS B 1 106 ? 8.695 -13.938 -0.473 1 96.75 106 HIS B CA 1
ATOM 2849 C C . HIS B 1 106 ? 9.727 -13.797 -1.592 1 96.75 106 HIS B C 1
ATOM 2851 O O . HIS B 1 106 ? 10.898 -13.539 -1.329 1 96.75 106 HIS B O 1
ATOM 2857 N N . VAL B 1 107 ? 9.273 -13.93 -2.777 1 98.38 107 VAL B N 1
ATOM 2858 C CA . VAL B 1 107 ? 10.18 -13.781 -3.91 1 98.38 107 VAL B CA 1
ATOM 2859 C C . VAL B 1 107 ? 10.68 -12.344 -3.988 1 98.38 107 VAL B C 1
ATOM 2861 O O . VAL B 1 107 ? 11.875 -12.102 -4.168 1 98.38 107 VAL B O 1
ATOM 2864 N N . ALA B 1 108 ? 9.75 -11.414 -3.857 1 98.69 108 ALA B N 1
ATOM 2865 C CA . ALA B 1 108 ? 10.102 -9.992 -3.898 1 98.69 108 ALA B CA 1
ATOM 2866 C C . ALA B 1 108 ? 11.141 -9.656 -2.832 1 98.69 108 ALA B C 1
ATOM 2868 O O . ALA B 1 108 ? 12.07 -8.883 -3.082 1 98.69 108 ALA B O 1
ATOM 2869 N N . ARG B 1 109 ? 10.961 -10.188 -1.684 1 97.44 109 ARG B N 1
ATOM 2870 C CA . ARG B 1 109 ? 11.914 -9.969 -0.603 1 97.44 109 ARG B CA 1
ATOM 2871 C C . ARG B 1 109 ? 13.305 -10.461 -0.992 1 97.44 109 ARG B C 1
ATOM 2873 O O . ARG B 1 109 ? 14.305 -9.781 -0.738 1 97.44 109 ARG B O 1
ATOM 2880 N N . ARG B 1 110 ? 13.359 -11.625 -1.53 1 97.12 110 ARG B N 1
ATOM 2881 C CA . ARG B 1 110 ? 14.641 -12.156 -1.979 1 97.12 110 ARG B CA 1
ATOM 2882 C C . ARG B 1 110 ? 15.219 -11.312 -3.107 1 97.12 110 ARG B C 1
ATOM 2884 O O . ARG B 1 110 ? 16.438 -11.094 -3.166 1 97.12 110 ARG B O 1
ATOM 2891 N N . MET B 1 111 ? 14.398 -10.875 -4.051 1 98.31 111 MET B N 1
ATOM 2892 C CA . MET B 1 111 ? 14.844 -9.969 -5.105 1 98.31 111 MET B CA 1
ATOM 2893 C C . MET B 1 111 ? 15.523 -8.734 -4.512 1 98.31 111 MET B C 1
ATOM 2895 O O . MET B 1 111 ? 16.578 -8.32 -4.988 1 98.31 111 MET B O 1
ATOM 2899 N N . ALA B 1 112 ? 14.883 -8.203 -3.5 1 97.12 112 ALA B N 1
ATOM 2900 C CA . ALA B 1 112 ? 15.43 -7.004 -2.857 1 97.12 112 ALA B CA 1
ATOM 2901 C C . ALA B 1 112 ? 16.828 -7.258 -2.328 1 97.12 112 ALA B C 1
ATOM 2903 O O . ALA B 1 112 ? 17.672 -6.355 -2.316 1 97.12 112 ALA B O 1
ATOM 2904 N N . SER B 1 113 ? 17.109 -8.469 -1.933 1 96.25 113 SER B N 1
ATOM 2905 C CA . SER B 1 113 ? 18.391 -8.82 -1.341 1 96.25 113 SER B CA 1
ATOM 2906 C C . SER B 1 113 ? 19.422 -9.133 -2.414 1 96.25 113 SER B C 1
ATOM 2908 O O . SER B 1 113 ? 20.625 -8.906 -2.217 1 96.25 113 SER B O 1
ATOM 2910 N N . GLU B 1 114 ? 19 -9.578 -3.568 1 96.62 114 GLU B N 1
ATOM 2911 C CA . GLU B 1 114 ? 19.953 -10.188 -4.488 1 96.62 114 GLU B CA 1
ATOM 2912 C C . GLU B 1 114 ? 20.078 -9.367 -5.77 1 96.62 114 GLU B C 1
ATOM 2914 O O . GLU B 1 114 ? 21.078 -9.477 -6.484 1 96.62 114 GLU B O 1
ATOM 2919 N N . LEU B 1 115 ? 19.047 -8.656 -6.094 1 97.12 115 LEU B N 1
ATOM 2920 C CA . LEU B 1 115 ? 19.062 -7.934 -7.363 1 97.12 115 LEU B CA 1
ATOM 2921 C C . LEU B 1 115 ? 19.328 -6.445 -7.137 1 97.12 115 LEU B C 1
ATOM 2923 O O . LEU B 1 115 ? 19.156 -5.945 -6.023 1 97.12 115 LEU B O 1
ATOM 2927 N N . ARG B 1 116 ? 19.781 -5.793 -8.219 1 95.56 116 ARG B N 1
ATOM 2928 C CA . ARG B 1 116 ? 20.062 -4.359 -8.188 1 95.56 116 ARG B CA 1
ATOM 2929 C C . ARG B 1 116 ? 19.672 -3.697 -9.5 1 95.56 116 ARG B C 1
ATOM 2931 O O . ARG B 1 116 ? 19.688 -4.34 -10.555 1 95.56 116 ARG B O 1
ATOM 2938 N N . ASP B 1 117 ? 19.266 -2.438 -9.398 1 96.81 117 ASP B N 1
ATOM 2939 C CA . ASP B 1 117 ? 19.062 -1.565 -10.555 1 96.81 117 ASP B CA 1
ATOM 2940 C C . ASP B 1 117 ? 18.016 -2.139 -11.5 1 96.81 117 ASP B C 1
ATOM 2942 O O . ASP B 1 117 ? 18.234 -2.236 -12.703 1 96.81 117 ASP B O 1
ATOM 2946 N N . ILE B 1 118 ? 16.922 -2.557 -10.859 1 98.62 118 ILE B N 1
ATOM 2947 C CA . ILE B 1 118 ? 15.781 -3.041 -11.625 1 98.62 118 ILE B CA 1
ATOM 2948 C C . ILE B 1 118 ? 14.562 -2.17 -11.344 1 98.62 118 ILE B C 1
ATOM 2950 O O . ILE B 1 118 ? 14.57 -1.36 -10.414 1 98.62 118 ILE B O 1
ATOM 2954 N N . THR B 1 119 ? 13.602 -2.305 -12.219 1 98.81 119 THR B N 1
ATOM 2955 C CA . THR B 1 119 ? 12.305 -1.663 -12.047 1 98.81 119 THR B CA 1
ATOM 2956 C C . THR B 1 119 ? 11.203 -2.705 -11.859 1 98.81 119 THR B C 1
ATOM 2958 O O . THR B 1 119 ? 11.125 -3.674 -12.617 1 98.81 119 THR B O 1
ATOM 2961 N N . VAL B 1 120 ? 10.445 -2.504 -10.828 1 98.94 120 VAL B N 1
ATOM 2962 C CA . VAL B 1 120 ? 9.328 -3.406 -10.578 1 98.94 120 VAL B CA 1
ATOM 2963 C C . VAL B 1 120 ? 8.016 -2.621 -10.594 1 98.94 120 VAL B C 1
ATOM 2965 O O . VAL B 1 120 ? 7.883 -1.611 -9.898 1 98.94 120 VAL B O 1
ATOM 2968 N N . ILE B 1 121 ? 7.109 -3.084 -11.398 1 98.94 121 ILE B N 1
ATOM 2969 C CA . ILE B 1 121 ? 5.738 -2.586 -11.422 1 98.94 121 ILE B CA 1
ATOM 2970 C C . ILE B 1 121 ? 4.82 -3.568 -10.695 1 98.94 121 ILE B C 1
ATOM 2972 O O . ILE B 1 121 ? 4.844 -4.77 -10.977 1 98.94 121 ILE B O 1
ATOM 2976 N N . THR B 1 122 ? 4.051 -3.084 -9.734 1 98.88 122 THR B N 1
ATOM 2977 C CA . THR B 1 122 ? 3.174 -3.959 -8.969 1 98.88 122 THR B CA 1
ATOM 2978 C C . THR B 1 122 ? 1.883 -3.236 -8.594 1 98.88 122 THR B C 1
ATOM 2980 O O . THR B 1 122 ? 1.797 -2.012 -8.703 1 98.88 122 THR B O 1
ATOM 2983 N N . HIS B 1 123 ? 0.885 -4.012 -8.266 1 98.81 123 HIS B N 1
ATOM 2984 C CA . HIS B 1 123 ? -0.354 -3.455 -7.734 1 98.81 123 HIS B CA 1
ATOM 2985 C C . HIS B 1 123 ? -0.533 -3.812 -6.262 1 98.81 123 HIS B C 1
ATOM 2987 O O . HIS B 1 123 ? -1.604 -3.594 -5.691 1 98.81 123 HIS B O 1
ATOM 2993 N N . ALA B 1 124 ? 0.535 -4.371 -5.676 1 98.62 124 ALA B N 1
ATOM 2994 C CA . ALA B 1 124 ? 0.397 -4.945 -4.34 1 98.62 124 ALA B CA 1
ATOM 2995 C C . ALA B 1 124 ? 1.287 -4.215 -3.336 1 98.62 124 ALA B C 1
ATOM 2997 O O . ALA B 1 124 ? 2.492 -4.074 -3.555 1 98.62 124 ALA B O 1
ATOM 2998 N N . PHE B 1 125 ? 0.683 -3.863 -2.195 1 96.56 125 PHE B N 1
ATOM 2999 C CA . PHE B 1 125 ? 1.401 -3.135 -1.158 1 96.56 125 PHE B CA 1
ATOM 3000 C C . PHE B 1 125 ? 2.506 -3.994 -0.557 1 96.56 125 PHE B C 1
ATOM 3002 O O . PHE B 1 125 ? 3.615 -3.514 -0.32 1 96.56 125 PHE B O 1
ATOM 3009 N N . GLY B 1 126 ? 2.201 -5.23 -0.298 1 96.69 126 GLY B N 1
ATOM 3010 C CA . GLY B 1 126 ? 3.191 -6.117 0.291 1 96.69 126 GLY B CA 1
ATOM 3011 C C . GLY B 1 126 ? 4.449 -6.246 -0.544 1 96.69 126 GLY B C 1
ATOM 3012 O O . GLY B 1 126 ? 5.562 -6.238 -0.008 1 96.69 126 GLY B O 1
ATOM 3013 N N . VAL B 1 127 ? 4.289 -6.344 -1.81 1 98.56 127 VAL B N 1
ATOM 3014 C CA . VAL B 1 127 ? 5.402 -6.453 -2.748 1 98.56 127 VAL B CA 1
ATOM 3015 C C . VAL B 1 127 ? 6.207 -5.156 -2.754 1 98.56 127 VAL B C 1
ATOM 3017 O O . VAL B 1 127 ? 7.434 -5.18 -2.633 1 98.56 127 VAL B O 1
ATOM 3020 N N . ALA B 1 128 ? 5.512 -4.027 -2.865 1 98.69 128 ALA B N 1
ATOM 3021 C CA . ALA B 1 128 ? 6.168 -2.725 -2.902 1 98.69 128 ALA B CA 1
ATOM 3022 C C . ALA B 1 128 ? 6.992 -2.49 -1.641 1 98.69 128 ALA B C 1
ATOM 3024 O O . ALA B 1 128 ? 8.133 -2.021 -1.712 1 98.69 128 ALA B O 1
ATOM 3025 N N . THR B 1 129 ? 6.453 -2.855 -0.541 1 96.12 129 THR B N 1
ATOM 3026 C CA . THR B 1 129 ? 7.066 -2.588 0.756 1 96.12 129 THR B CA 1
ATOM 3027 C C . THR B 1 129 ? 8.391 -3.34 0.896 1 96.12 129 THR B C 1
ATOM 3029 O O . THR B 1 129 ? 9.406 -2.752 1.255 1 96.12 129 THR B O 1
ATOM 3032 N N . VAL B 1 130 ? 8.422 -4.586 0.561 1 95.25 130 VAL B N 1
ATOM 3033 C CA . VAL B 1 130 ? 9.625 -5.379 0.793 1 95.25 130 VAL B CA 1
ATOM 3034 C C . VAL B 1 130 ? 10.688 -5.02 -0.242 1 95.25 130 VAL B C 1
ATOM 3036 O O . VAL B 1 130 ? 11.883 -5.02 0.061 1 95.25 130 VAL B O 1
ATOM 3039 N N . LEU B 1 131 ? 10.289 -4.703 -1.444 1 98.31 131 LEU B N 1
ATOM 3040 C CA . LEU B 1 131 ? 11.242 -4.34 -2.486 1 98.31 131 LEU B CA 1
ATOM 3041 C C . LEU B 1 131 ? 11.945 -3.033 -2.146 1 98.31 131 LEU B C 1
ATOM 3043 O O . LEU B 1 131 ? 13.117 -2.844 -2.498 1 98.31 131 LEU B O 1
ATOM 3047 N N . SER B 1 132 ? 11.25 -2.189 -1.469 1 94 132 SER B N 1
ATOM 3048 C CA . SER B 1 132 ? 11.742 -0.839 -1.215 1 94 132 SER B CA 1
ATOM 3049 C C . SER B 1 132 ? 12.859 -0.841 -0.176 1 94 132 SER B C 1
ATOM 3051 O O . SER B 1 132 ? 13.523 0.176 0.03 1 94 132 SER B O 1
ATOM 3053 N N . MET B 1 133 ? 13.117 -1.96 0.427 1 90.31 133 MET B N 1
ATOM 3054 C CA . MET B 1 133 ? 14.25 -2.098 1.343 1 90.31 133 MET B CA 1
ATOM 3055 C C . MET B 1 133 ? 15.57 -1.938 0.601 1 90.31 133 MET B C 1
ATOM 3057 O O . MET B 1 133 ? 16.609 -1.667 1.217 1 90.31 133 MET B O 1
ATOM 3061 N N . ASN B 1 134 ? 15.578 -2.189 -0.701 1 95.19 134 ASN B N 1
ATOM 3062 C CA . ASN B 1 134 ? 16.719 -1.956 -1.583 1 95.19 134 ASN B CA 1
ATOM 3063 C C . ASN B 1 134 ? 16.547 -0.675 -2.395 1 95.19 134 ASN B C 1
ATOM 3065 O O . ASN B 1 134 ? 15.734 -0.629 -3.324 1 95.19 134 ASN B O 1
ATOM 3069 N N . PRO B 1 135 ? 17.266 0.364 -2.082 1 90.94 135 PRO B N 1
ATOM 3070 C CA . PRO B 1 135 ? 17.062 1.666 -2.717 1 90.94 135 PRO B CA 1
ATOM 3071 C C . PRO B 1 135 ? 17.453 1.675 -4.191 1 90.94 135 PRO B C 1
ATOM 3073 O O . PRO B 1 135 ? 17.141 2.627 -4.914 1 90.94 135 PRO B O 1
ATOM 3076 N N . THR B 1 136 ? 18.125 0.647 -4.68 1 95.88 136 THR B N 1
ATOM 3077 C CA . THR B 1 136 ? 18.516 0.604 -6.086 1 95.88 136 THR B CA 1
ATOM 3078 C C . THR B 1 136 ? 17.359 0.094 -6.945 1 95.88 136 THR B C 1
ATOM 3080 O O . THR B 1 136 ? 17.406 0.182 -8.172 1 95.88 136 THR B O 1
ATOM 3083 N N . ILE B 1 137 ? 16.344 -0.427 -6.301 1 97.81 137 ILE B N 1
ATOM 3084 C CA . ILE B 1 137 ? 15.18 -0.946 -7.023 1 97.81 137 ILE B CA 1
ATOM 3085 C C . ILE B 1 137 ? 14.117 0.143 -7.148 1 97.81 137 ILE B C 1
ATOM 3087 O O . ILE B 1 137 ? 13.68 0.707 -6.141 1 97.81 137 ILE B O 1
ATOM 3091 N N . ARG B 1 138 ? 13.789 0.447 -8.336 1 98.38 138 ARG B N 1
ATOM 3092 C CA . ARG B 1 138 ? 12.688 1.366 -8.602 1 98.38 138 ARG B CA 1
ATOM 3093 C C . ARG B 1 138 ? 11.352 0.641 -8.555 1 98.38 138 ARG B C 1
ATOM 3095 O O . ARG B 1 138 ? 11.125 -0.312 -9.305 1 98.38 138 ARG B O 1
ATOM 3102 N N . VAL B 1 139 ? 10.43 1.057 -7.652 1 98.81 139 VAL B N 1
ATOM 3103 C CA . VAL B 1 139 ? 9.133 0.407 -7.508 1 98.81 139 VAL B CA 1
ATOM 3104 C C . VAL B 1 139 ? 8.031 1.359 -7.953 1 98.81 139 VAL B C 1
ATOM 3106 O O . VAL B 1 139 ? 7.902 2.469 -7.43 1 98.81 139 VAL B O 1
ATOM 3109 N N . ILE B 1 140 ? 7.254 0.949 -8.914 1 98.81 140 ILE B N 1
ATOM 3110 C CA . ILE B 1 140 ? 6.094 1.679 -9.414 1 98.81 140 ILE B CA 1
ATOM 3111 C C . ILE B 1 140 ? 4.816 0.923 -9.062 1 98.81 140 ILE B C 1
ATOM 3113 O O . ILE B 1 140 ? 4.676 -0.26 -9.383 1 98.81 140 ILE B O 1
ATOM 3117 N N . VAL B 1 141 ? 3.865 1.639 -8.43 1 98.88 141 VAL B N 1
ATOM 3118 C CA . VAL B 1 141 ? 2.631 0.999 -7.984 1 98.88 141 VAL B CA 1
ATOM 3119 C C . VAL B 1 141 ? 1.472 1.438 -8.875 1 98.88 141 VAL B C 1
ATOM 3121 O O . VAL B 1 141 ? 1.323 2.627 -9.172 1 98.88 141 VAL B O 1
ATOM 3124 N N . ALA B 1 142 ? 0.702 0.481 -9.281 1 98.88 142 ALA B N 1
ATOM 3125 C CA . ALA B 1 142 ? -0.473 0.74 -10.109 1 98.88 142 ALA B CA 1
ATOM 3126 C C . ALA B 1 142 ? -1.632 1.269 -9.273 1 98.88 142 ALA B C 1
ATOM 3128 O O . ALA B 1 142 ? -1.76 0.924 -8.094 1 98.88 142 ALA B O 1
ATOM 3129 N N . PRO B 1 143 ? -2.479 2.072 -9.898 1 98.81 143 PRO B N 1
ATOM 3130 C CA . PRO B 1 143 ? -3.656 2.602 -9.203 1 98.81 143 PRO B CA 1
ATOM 3131 C C . PRO B 1 143 ? -4.82 1.611 -9.18 1 98.81 143 PRO B C 1
ATOM 3133 O O . PRO B 1 143 ? -4.734 0.535 -9.773 1 98.81 143 PRO B O 1
ATOM 3136 N N . GLY B 1 144 ? -5.91 2.014 -8.5 1 98.62 144 GLY B N 1
ATOM 3137 C CA . GLY B 1 144 ? -7.184 1.326 -8.625 1 98.62 144 GLY B CA 1
ATOM 3138 C C . GLY B 1 144 ? -7.934 1.215 -7.309 1 98.62 144 GLY B C 1
ATOM 3139 O O . GLY B 1 144 ? -7.613 1.913 -6.344 1 98.62 144 GLY B O 1
ATOM 3140 N N . GLU B 1 145 ? -8.992 0.399 -7.418 1 98.25 145 GLU B N 1
ATOM 3141 C CA . GLU B 1 145 ? -9.766 0.101 -6.215 1 98.25 145 GLU B CA 1
ATOM 3142 C C . GLU B 1 145 ? -8.984 -0.797 -5.262 1 98.25 145 GLU B C 1
ATOM 3144 O O . GLU B 1 145 ? -8.406 -1.8 -5.684 1 98.25 145 GLU B O 1
ATOM 3149 N N . TYR B 1 146 ? -9.008 -0.339 -4.035 1 98 146 TYR B N 1
ATOM 3150 C CA . TYR B 1 146 ? -8.234 -1.097 -3.053 1 98 146 TYR B CA 1
ATOM 3151 C C . TYR B 1 146 ? -9 -2.338 -2.604 1 98 146 TYR B C 1
ATOM 3153 O O . TYR B 1 146 ? -10.133 -2.238 -2.131 1 98 146 TYR B O 1
ATOM 3161 N N . CYS B 1 147 ? -8.328 -3.459 -2.797 1 95.94 147 CYS B N 1
ATOM 3162 C CA . CYS B 1 147 ? -8.828 -4.738 -2.307 1 95.94 147 CYS B CA 1
ATOM 3163 C C . CYS B 1 147 ? -8.148 -5.121 -0.997 1 95.94 147 CYS B C 1
ATOM 3165 O O . CYS B 1 147 ? -7.012 -5.594 -0.997 1 95.94 147 CYS B O 1
ATOM 3167 N N . ALA B 1 148 ? -8.859 -5.039 0.07 1 91.31 148 ALA B N 1
ATOM 3168 C CA . ALA B 1 148 ? -8.289 -5.211 1.404 1 91.31 148 ALA B CA 1
ATOM 3169 C C . ALA B 1 148 ? -7.836 -6.648 1.627 1 91.31 148 ALA B C 1
ATOM 3171 O O . ALA B 1 148 ? -6.824 -6.895 2.289 1 91.31 148 ALA B O 1
ATOM 3172 N N . THR B 1 149 ? -8.523 -7.574 1.086 1 88.56 149 THR B N 1
ATOM 3173 C CA . THR B 1 149 ? -8.227 -8.984 1.305 1 88.56 149 THR B CA 1
ATOM 3174 C C . THR B 1 149 ? -6.867 -9.352 0.717 1 88.56 149 THR B C 1
ATOM 3176 O O . THR B 1 149 ? -6.18 -10.234 1.236 1 88.56 149 THR B O 1
ATOM 3179 N N . GLU B 1 150 ? -6.453 -8.617 -0.27 1 92.62 150 GLU B N 1
ATOM 3180 C CA . GLU B 1 150 ? -5.195 -8.922 -0.944 1 92.62 150 GLU B CA 1
ATOM 3181 C C . GLU B 1 150 ? -4.164 -7.816 -0.719 1 92.62 150 GLU B C 1
ATOM 3183 O O . GLU B 1 150 ? -2.994 -7.973 -1.069 1 92.62 150 GLU B O 1
ATOM 3188 N N . GLY B 1 151 ? -4.598 -6.695 -0.134 1 95.69 151 GLY B N 1
ATOM 3189 C CA . GLY B 1 151 ? -3.703 -5.555 -0.028 1 95.69 151 GLY B CA 1
ATOM 3190 C C . GLY B 1 151 ? -3.178 -5.082 -1.37 1 95.69 151 GLY B C 1
ATOM 3191 O O . GLY B 1 151 ? -1.971 -4.891 -1.537 1 95.69 151 GLY B O 1
ATOM 3192 N N . ALA B 1 152 ? -4.145 -4.965 -2.316 1 98.31 152 ALA B N 1
ATOM 3193 C CA . ALA B 1 152 ? -3.73 -4.676 -3.689 1 98.31 152 ALA B CA 1
ATOM 3194 C C . ALA B 1 152 ? -4.809 -3.891 -4.43 1 98.31 152 ALA B C 1
ATOM 3196 O O . ALA B 1 152 ? -5.961 -3.838 -3.992 1 98.31 152 ALA B O 1
ATOM 3197 N N . MET B 1 153 ? -4.363 -3.275 -5.461 1 98.69 153 MET B N 1
ATOM 3198 C CA . MET B 1 153 ? -5.285 -2.529 -6.312 1 98.69 153 MET B CA 1
ATOM 3199 C C . MET B 1 153 ? -5.805 -3.402 -7.449 1 98.69 153 MET B C 1
ATOM 3201 O O . MET B 1 153 ? -5.07 -4.238 -7.98 1 98.69 153 MET B O 1
ATOM 3205 N N . THR B 1 154 ? -7.074 -3.199 -7.781 1 98.38 154 THR B N 1
ATOM 3206 C CA . THR B 1 154 ? -7.723 -3.869 -8.906 1 98.38 154 THR B CA 1
ATOM 3207 C C . THR B 1 154 ? -8.648 -2.908 -9.648 1 98.38 154 THR B C 1
ATOM 3209 O O . THR B 1 154 ? -8.781 -1.746 -9.258 1 98.38 154 THR B O 1
ATOM 3212 N N . GLY B 1 155 ? -9.18 -3.391 -10.766 1 97.69 155 GLY B N 1
ATOM 3213 C CA . GLY B 1 155 ? -10.18 -2.627 -11.492 1 97.69 155 GLY B CA 1
ATOM 3214 C C . GLY B 1 155 ? -9.664 -2.061 -12.805 1 97.69 155 GLY B C 1
ATOM 3215 O O . GLY B 1 155 ? -8.523 -2.312 -13.188 1 97.69 155 GLY B O 1
ATOM 3216 N N . ALA B 1 156 ? -10.531 -1.303 -13.445 1 97.5 156 ALA B N 1
ATOM 3217 C CA . ALA B 1 156 ? -10.258 -0.789 -14.789 1 97.5 156 ALA B CA 1
ATOM 3218 C C . ALA B 1 156 ? -9.039 0.126 -14.789 1 97.5 156 ALA B C 1
ATOM 3220 O O . ALA B 1 156 ? -8.242 0.101 -15.727 1 97.5 156 ALA B O 1
ATOM 3221 N N . GLN B 1 157 ? -8.898 0.932 -13.781 1 97.62 157 GLN B N 1
ATOM 3222 C CA . GLN B 1 157 ? -7.762 1.849 -13.711 1 97.62 157 GLN B CA 1
ATOM 3223 C C . GLN B 1 157 ? -6.441 1.086 -13.609 1 97.62 157 GLN B C 1
ATOM 3225 O O . GLN B 1 157 ? -5.438 1.499 -14.188 1 97.62 157 GLN B O 1
ATOM 3230 N N . THR B 1 158 ? -6.453 -0.014 -12.852 1 98.75 158 THR B N 1
ATOM 3231 C CA . THR B 1 158 ? -5.273 -0.863 -12.734 1 98.75 158 THR B CA 1
ATOM 3232 C C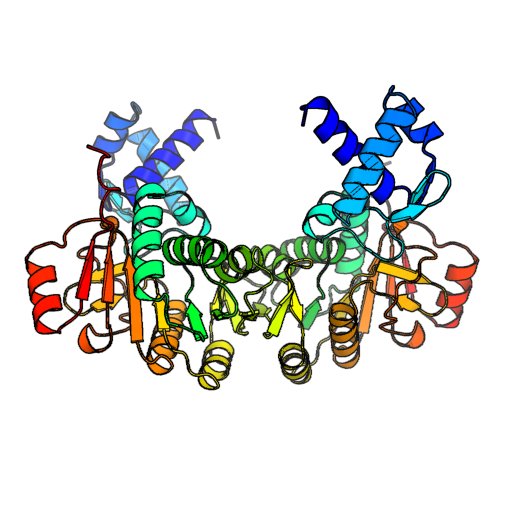 . THR B 1 158 ? -4.871 -1.418 -14.102 1 98.75 158 THR B C 1
ATOM 3234 O O . THR B 1 158 ? -3.711 -1.312 -14.5 1 98.75 158 THR B O 1
ATOM 3237 N N . LEU B 1 159 ? -5.871 -1.919 -14.812 1 98.69 159 LEU B N 1
ATOM 3238 C CA . LEU B 1 159 ? -5.633 -2.537 -16.109 1 98.69 159 LEU B CA 1
ATOM 3239 C C . LEU B 1 159 ? -5.129 -1.51 -17.125 1 98.69 159 LEU B C 1
ATOM 3241 O O . LEU B 1 159 ? -4.184 -1.775 -17.859 1 98.69 159 LEU B O 1
ATOM 3245 N N . GLN B 1 160 ? -5.742 -0.35 -17.094 1 98.12 160 GLN B N 1
ATOM 3246 C CA . GLN B 1 160 ? -5.328 0.716 -18 1 98.12 160 GLN B CA 1
ATOM 3247 C C . GLN B 1 160 ? -3.885 1.137 -17.734 1 98.12 160 GLN B C 1
ATOM 3249 O O . GLN B 1 160 ? -3.105 1.332 -18.672 1 98.12 160 GLN B O 1
ATOM 3254 N N . PHE B 1 161 ? -3.547 1.263 -16.562 1 98.5 161 PHE B N 1
ATOM 3255 C CA . PHE B 1 161 ? -2.197 1.662 -16.172 1 98.5 161 PHE B CA 1
ATOM 3256 C C . PHE B 1 161 ? -1.177 0.627 -16.641 1 98.5 161 PHE B C 1
ATOM 3258 O O . PHE B 1 161 ? -0.172 0.974 -17.266 1 98.5 161 PHE B O 1
ATOM 3265 N N . LEU B 1 162 ? -1.417 -0.641 -16.391 1 98.62 162 LEU B N 1
ATOM 3266 C CA . LEU B 1 162 ? -0.501 -1.725 -16.719 1 98.62 162 LEU B CA 1
ATOM 3267 C C . LEU B 1 162 ? -0.309 -1.822 -18.234 1 98.62 162 LEU B C 1
ATOM 3269 O O . LEU B 1 162 ? 0.77 -2.191 -18.703 1 98.62 162 LEU B O 1
ATOM 3273 N N . SER B 1 163 ? -1.295 -1.46 -18.969 1 98.38 163 SER B N 1
ATOM 3274 C CA . SER B 1 163 ? -1.256 -1.573 -20.422 1 98.38 163 SER B CA 1
ATOM 3275 C C . SER B 1 163 ? -0.223 -0.625 -21.031 1 98.38 163 SER B C 1
ATOM 3277 O O . SER B 1 163 ? 0.151 -0.764 -22.188 1 98.38 163 SER B O 1
ATOM 3279 N N . GLN B 1 164 ? 0.235 0.26 -20.25 1 97.69 164 GLN B N 1
ATOM 3280 C CA . GLN B 1 164 ? 1.176 1.265 -20.734 1 97.69 164 GLN B CA 1
ATOM 3281 C C . GLN B 1 164 ? 2.617 0.783 -20.578 1 97.69 164 GLN B C 1
ATOM 3283 O O . GLN B 1 164 ? 3.551 1.474 -21 1 97.69 164 GLN B O 1
ATOM 3288 N N . PHE B 1 165 ? 2.812 -0.403 -20.047 1 98.38 165 PHE B N 1
ATOM 3289 C CA . PHE B 1 165 ? 4.148 -0.895 -19.734 1 98.38 165 PHE B CA 1
ATOM 3290 C C . PHE B 1 165 ? 4.402 -2.236 -20.406 1 98.38 165 PHE B C 1
ATOM 3292 O O . PHE B 1 165 ? 3.463 -2.92 -20.828 1 98.38 165 PHE B O 1
ATOM 3299 N N . THR B 1 166 ? 5.664 -2.514 -20.625 1 98.56 166 THR B N 1
ATOM 3300 C CA . THR B 1 166 ? 6.141 -3.846 -20.984 1 98.56 166 THR B CA 1
ATOM 3301 C C . THR B 1 166 ? 7.211 -4.32 -20 1 98.56 166 THR B C 1
ATOM 3303 O O . THR B 1 166 ? 7.977 -3.512 -19.469 1 98.56 166 THR B O 1
ATOM 3306 N N . ALA B 1 167 ? 7.227 -5.645 -19.75 1 98.75 167 ALA B N 1
ATOM 3307 C CA . ALA B 1 167 ? 8.18 -6.18 -18.781 1 98.75 167 ALA B CA 1
ATOM 3308 C C . ALA B 1 167 ? 8.922 -7.387 -19.359 1 98.75 167 ALA B C 1
ATOM 3310 O O . ALA B 1 167 ? 8.43 -8.055 -20.266 1 98.75 167 ALA B O 1
ATOM 3311 N N . ASP B 1 168 ? 10.125 -7.613 -18.828 1 98.81 168 ASP B N 1
ATOM 3312 C CA . ASP B 1 168 ? 10.859 -8.828 -19.156 1 98.81 168 ASP B CA 1
ATOM 3313 C C . ASP B 1 168 ? 10.18 -10.062 -18.562 1 98.81 168 ASP B C 1
ATOM 3315 O O . ASP B 1 168 ? 10.031 -11.078 -19.234 1 98.81 168 ASP B O 1
ATOM 3319 N N . TYR B 1 169 ? 9.766 -9.898 -17.297 1 98.75 169 TYR B N 1
ATOM 3320 C CA . TYR B 1 169 ? 9.133 -11 -16.578 1 98.75 169 TYR B CA 1
ATOM 3321 C C . TYR B 1 169 ? 7.895 -10.531 -15.836 1 98.75 169 TYR B C 1
ATOM 3323 O O . TYR B 1 169 ? 7.848 -9.398 -15.352 1 98.75 169 TYR B O 1
ATOM 3331 N N . THR B 1 170 ? 6.973 -11.383 -15.789 1 98.88 170 THR B N 1
ATOM 3332 C CA . THR B 1 170 ? 5.934 -11.258 -14.773 1 98.88 170 THR B CA 1
ATOM 3333 C C . THR B 1 170 ? 5.977 -12.438 -13.805 1 98.88 170 THR B C 1
ATOM 3335 O O . THR B 1 170 ? 6.254 -13.562 -14.211 1 98.88 170 THR B O 1
ATOM 3338 N N . LEU B 1 171 ? 5.809 -12.117 -12.531 1 98.88 171 LEU B N 1
ATOM 3339 C CA . LEU B 1 171 ? 5.781 -13.094 -11.438 1 98.88 171 LEU B CA 1
ATOM 3340 C C . LEU B 1 171 ? 4.414 -13.117 -10.766 1 98.88 171 LEU B C 1
ATOM 3342 O O . LEU B 1 171 ? 3.971 -12.102 -10.219 1 98.88 171 LEU B O 1
ATOM 3346 N N . LEU B 1 172 ? 3.818 -14.297 -10.773 1 98.88 172 LEU B N 1
ATOM 3347 C CA . LEU B 1 172 ? 2.445 -14.391 -10.289 1 98.88 172 LEU B CA 1
ATOM 3348 C C . LEU B 1 172 ? 2.275 -15.594 -9.375 1 98.88 172 LEU B C 1
ATOM 3350 O O . LEU B 1 172 ? 2.941 -16.625 -9.555 1 98.88 172 LEU B O 1
ATOM 3354 N N . GLY B 1 173 ? 1.41 -15.422 -8.359 1 98.12 173 GLY B N 1
ATOM 3355 C CA . GLY B 1 173 ? 0.951 -16.562 -7.582 1 98.12 173 GLY B CA 1
ATOM 3356 C C . GLY B 1 173 ? -0.269 -17.234 -8.18 1 98.12 173 GLY B C 1
ATOM 3357 O O . GLY B 1 173 ? -0.698 -16.891 -9.281 1 98.12 173 GLY B O 1
ATOM 3358 N N . ALA B 1 174 ? -0.727 -18.203 -7.418 1 97.31 174 ALA B N 1
ATOM 3359 C CA . ALA B 1 174 ? -1.938 -18.922 -7.809 1 97.31 174 ALA B CA 1
ATOM 3360 C C . ALA B 1 174 ? -2.67 -19.469 -6.59 1 97.31 174 ALA B C 1
ATOM 3362 O O . ALA B 1 174 ? -2.037 -19.922 -5.633 1 97.31 174 ALA B O 1
ATOM 3363 N N . SER B 1 175 ? -3.971 -19.406 -6.691 1 93.5 175 SER B N 1
ATOM 3364 C CA . SER B 1 175 ? -4.785 -20.078 -5.688 1 93.5 175 SER B CA 1
ATOM 3365 C C . SER B 1 175 ? -4.918 -21.562 -5.996 1 93.5 175 SER B C 1
ATOM 3367 O O . SER B 1 175 ? -5.09 -22.391 -5.086 1 93.5 175 SER B O 1
ATOM 3369 N N . GLY B 1 176 ? -4.875 -21.891 -7.258 1 93.25 176 GLY B N 1
ATOM 3370 C CA . GLY B 1 176 ? -4.961 -23.281 -7.688 1 93.25 176 GLY B CA 1
ATOM 3371 C C . GLY B 1 176 ? -4.129 -23.578 -8.922 1 93.25 176 GLY B C 1
ATOM 3372 O O . GLY B 1 176 ? -3.982 -22.719 -9.797 1 93.25 176 GLY B O 1
ATOM 3373 N N . ILE B 1 177 ? -3.604 -24.75 -8.938 1 95.38 177 ILE B N 1
ATOM 3374 C CA . ILE B 1 177 ? -2.852 -25.281 -10.07 1 95.38 177 ILE B CA 1
ATOM 3375 C C . ILE B 1 177 ? -3.533 -26.547 -10.602 1 95.38 177 ILE B C 1
ATOM 3377 O O . ILE B 1 177 ? -3.646 -27.547 -9.883 1 95.38 177 ILE B O 1
ATOM 3381 N N . ALA B 1 178 ? -3.969 -26.484 -11.836 1 93.56 178 ALA B N 1
ATOM 3382 C CA . ALA B 1 178 ? -4.652 -27.609 -12.445 1 93.56 178 ALA B CA 1
ATOM 3383 C C . ALA B 1 178 ? -4.203 -27.812 -13.891 1 93.56 178 ALA B C 1
ATOM 3385 O O . ALA B 1 178 ? -3.33 -27.094 -14.383 1 93.56 178 ALA B O 1
ATOM 3386 N N . ALA B 1 179 ? -4.766 -28.812 -14.547 1 92.25 179 ALA B N 1
ATOM 3387 C CA . ALA B 1 179 ? -4.344 -29.219 -15.891 1 92.25 179 ALA B CA 1
ATOM 3388 C C . ALA B 1 179 ? -4.598 -28.094 -16.891 1 92.25 179 ALA B C 1
ATOM 3390 O O . ALA B 1 179 ? -3.834 -27.922 -17.844 1 92.25 179 ALA B O 1
ATOM 3391 N N . ASP B 1 180 ? -5.598 -27.344 -16.688 1 92.69 180 ASP B N 1
ATOM 3392 C CA . ASP B 1 180 ? -5.977 -26.328 -17.656 1 92.69 180 ASP B CA 1
ATOM 3393 C C . ASP B 1 180 ? -5.258 -25.016 -17.391 1 92.69 180 ASP B C 1
ATOM 3395 O O . ASP B 1 180 ? -5.387 -24.047 -18.156 1 92.69 180 ASP B O 1
ATOM 3399 N N . GLY B 1 181 ? -4.527 -24.953 -16.234 1 96.88 181 GLY B N 1
ATOM 3400 C CA . GLY B 1 181 ? -3.758 -23.75 -15.953 1 96.88 181 GLY B CA 1
ATOM 3401 C C . GLY B 1 181 ? -3.908 -23.281 -14.523 1 96.88 181 GLY B C 1
ATOM 3402 O O . GLY B 1 181 ? -4.586 -23.922 -13.719 1 96.88 181 GLY B O 1
ATOM 3403 N N . PRO B 1 182 ? -3.232 -22.188 -14.195 1 97.88 182 PRO B N 1
ATOM 3404 C CA . PRO B 1 182 ? -3.402 -21.578 -12.875 1 97.88 182 PRO B CA 1
ATOM 3405 C C . PRO B 1 182 ? -4.707 -20.797 -12.75 1 97.88 182 PRO B C 1
ATOM 3407 O O . PRO B 1 182 ? -5.199 -20.234 -13.734 1 97.88 182 PRO B O 1
ATOM 3410 N N . SER B 1 183 ? -5.219 -20.797 -11.531 1 95.31 183 SER B N 1
ATOM 3411 C CA . SER B 1 183 ? -6.473 -20.094 -11.273 1 95.31 183 SER B CA 1
ATOM 3412 C C . SER B 1 183 ? -6.398 -19.297 -9.977 1 95.31 183 SER B C 1
ATOM 3414 O O . SER B 1 183 ? -5.504 -19.516 -9.156 1 95.31 183 SER B O 1
ATOM 3416 N N . GLU B 1 184 ? -7.266 -18.297 -9.875 1 94.62 184 GLU B N 1
ATOM 3417 C CA . GLU B 1 184 ? -7.312 -17.375 -8.75 1 94.62 184 GLU B CA 1
ATOM 3418 C C . GLU B 1 184 ? -8.711 -17.312 -8.141 1 94.62 184 GLU B C 1
ATOM 3420 O O . GLU B 1 184 ? -9.711 -17.328 -8.859 1 94.62 184 GLU B O 1
ATOM 3425 N N . ALA B 1 185 ? -8.781 -17.266 -6.824 1 91.31 185 ALA B N 1
ATOM 3426 C CA . ALA B 1 185 ? -10.047 -17.203 -6.102 1 91.31 185 ALA B CA 1
ATOM 3427 C C . ALA B 1 185 ? -10.766 -15.883 -6.359 1 91.31 185 ALA B C 1
ATOM 3429 O O . ALA B 1 185 ? -11.984 -15.852 -6.531 1 91.31 185 ALA B O 1
ATOM 3430 N N . LEU B 1 186 ? -10.016 -14.82 -6.371 1 91.88 186 LEU B N 1
ATOM 3431 C CA . LEU B 1 186 ? -10.594 -13.508 -6.617 1 91.88 186 LEU B CA 1
ATOM 3432 C C . LEU B 1 186 ? -10.539 -13.156 -8.102 1 91.88 186 LEU B C 1
ATOM 3434 O O . LEU B 1 186 ? -9.453 -13.039 -8.672 1 91.88 186 LEU B O 1
ATOM 3438 N N . ILE B 1 187 ? -11.688 -12.938 -8.633 1 93.19 187 ILE B N 1
ATOM 3439 C CA . ILE B 1 187 ? -11.812 -12.688 -10.062 1 93.19 187 ILE B CA 1
ATOM 3440 C C . ILE B 1 187 ? -11.016 -11.438 -10.438 1 93.19 187 ILE B C 1
ATOM 3442 O O . ILE B 1 187 ? -10.281 -11.438 -11.422 1 93.19 187 ILE B O 1
ATOM 3446 N N . ASP B 1 188 ? -11.086 -10.398 -9.664 1 95.19 188 ASP B N 1
ATOM 3447 C CA . ASP B 1 188 ? -10.414 -9.133 -9.969 1 95.19 188 ASP B CA 1
ATOM 3448 C C . ASP B 1 188 ? -8.898 -9.297 -9.938 1 95.19 188 ASP B C 1
ATOM 3450 O O . ASP B 1 188 ? -8.188 -8.719 -10.758 1 95.19 188 ASP B O 1
ATOM 3454 N N . SER B 1 189 ? -8.398 -10.047 -9.023 1 96.44 189 SER B N 1
ATOM 3455 C CA . SER B 1 189 ? -6.965 -10.312 -8.984 1 96.44 189 SER B CA 1
ATOM 3456 C C . SER B 1 189 ? -6.516 -11.07 -10.227 1 96.44 189 SER B C 1
ATOM 3458 O O . SER B 1 189 ? -5.523 -10.703 -10.859 1 96.44 189 SER B O 1
ATOM 3460 N N . GLY B 1 190 ? -7.297 -12.102 -10.531 1 97.56 190 GLY B N 1
ATOM 3461 C CA . GLY B 1 190 ? -6.973 -12.867 -11.719 1 97.56 190 GLY B CA 1
ATOM 3462 C C . GLY B 1 190 ? -6.961 -12.031 -12.984 1 97.56 190 GLY B C 1
ATOM 3463 O O . GLY B 1 190 ? -6.129 -12.25 -13.875 1 97.56 190 GLY B O 1
ATOM 3464 N N . THR B 1 191 ? -7.875 -11.125 -13.07 1 98.06 191 THR B N 1
ATOM 3465 C CA . THR B 1 191 ? -7.953 -10.234 -14.219 1 98.06 191 THR B CA 1
ATOM 3466 C C . THR B 1 191 ? -6.691 -9.391 -14.336 1 98.06 191 THR B C 1
ATOM 3468 O O . THR B 1 191 ? -6.18 -9.172 -15.438 1 98.06 191 THR B O 1
ATOM 3471 N N . VAL B 1 192 ? -6.188 -8.945 -13.242 1 98.81 192 VAL B N 1
ATOM 3472 C CA . VAL B 1 192 ? -4.941 -8.188 -13.219 1 98.81 192 VAL B CA 1
ATOM 3473 C C . VAL B 1 192 ? -3.783 -9.07 -13.664 1 98.81 192 VAL B C 1
ATOM 3475 O O . VAL B 1 192 ? -2.932 -8.648 -14.445 1 98.81 192 VAL B O 1
ATOM 3478 N N . TYR B 1 193 ? -3.76 -10.336 -13.188 1 98.81 193 TYR B N 1
ATOM 3479 C CA . TYR B 1 193 ? -2.703 -11.273 -13.562 1 98.81 193 TYR B CA 1
ATOM 3480 C C . TYR B 1 193 ? -2.697 -11.516 -15.07 1 98.81 193 TYR B C 1
ATOM 3482 O O . TYR B 1 193 ? -1.637 -11.523 -15.695 1 98.81 193 TYR B O 1
ATOM 3490 N N . ARG B 1 194 ? -3.855 -11.695 -15.602 1 98.62 194 ARG B N 1
ATOM 3491 C CA . ARG B 1 194 ? -3.963 -11.883 -17.047 1 98.62 194 ARG B CA 1
ATOM 3492 C C . ARG B 1 194 ? -3.375 -10.695 -17.797 1 98.62 194 ARG B C 1
ATOM 3494 O O . ARG B 1 194 ? -2.66 -10.875 -18.781 1 98.62 194 ARG B O 1
ATOM 3501 N N . ALA B 1 195 ? -3.67 -9.484 -17.328 1 98.75 195 ALA B N 1
ATOM 3502 C CA . ALA B 1 195 ? -3.127 -8.281 -17.953 1 98.75 195 ALA B CA 1
ATOM 3503 C C . ALA B 1 195 ? -1.604 -8.25 -17.859 1 98.75 195 ALA B C 1
ATOM 3505 O O . ALA B 1 195 ? -0.926 -7.867 -18.812 1 98.75 195 ALA B O 1
ATOM 3506 N N . MET B 1 196 ? -1.062 -8.672 -16.719 1 98.81 196 MET B N 1
ATOM 3507 C CA . MET B 1 196 ? 0.387 -8.695 -16.547 1 98.81 196 MET B CA 1
ATOM 3508 C C . MET B 1 196 ? 1.039 -9.695 -17.5 1 98.81 196 MET B C 1
ATOM 3510 O O . MET B 1 196 ? 2.094 -9.414 -18.078 1 98.81 196 MET B O 1
ATOM 3514 N N . ILE B 1 197 ? 0.421 -10.805 -17.688 1 98.75 197 ILE B N 1
ATOM 3515 C CA . ILE B 1 197 ? 0.933 -11.82 -18.594 1 98.75 197 ILE B CA 1
ATOM 3516 C C . ILE B 1 197 ? 1.012 -11.25 -20.016 1 98.75 197 ILE B C 1
ATOM 3518 O O . ILE B 1 197 ? 2 -11.461 -20.719 1 98.75 197 ILE B O 1
ATOM 3522 N N . GLN B 1 198 ? 0.018 -10.477 -20.391 1 98.38 198 GLN B N 1
ATOM 3523 C CA . GLN B 1 198 ? -0.067 -9.922 -21.734 1 98.38 198 GLN B CA 1
ATOM 3524 C C . GLN B 1 198 ? 1.013 -8.867 -21.969 1 98.38 198 GLN B C 1
ATOM 3526 O O . GLN B 1 198 ? 1.301 -8.5 -23.109 1 98.38 198 GLN B O 1
ATOM 3531 N N . ARG B 1 199 ? 1.615 -8.406 -20.906 1 98.5 199 ARG B N 1
ATOM 3532 C CA . ARG B 1 199 ? 2.539 -7.277 -21.016 1 98.5 199 ARG B CA 1
ATOM 3533 C C . ARG B 1 199 ? 3.969 -7.715 -20.719 1 98.5 199 ARG B C 1
ATOM 3535 O O . ARG B 1 199 ? 4.883 -6.887 -20.688 1 98.5 199 ARG B O 1
ATOM 3542 N N . ALA B 1 200 ? 4.223 -9 -20.5 1 98.56 200 ALA B N 1
ATOM 3543 C CA . ALA B 1 200 ? 5.555 -9.484 -20.141 1 98.56 200 ALA B CA 1
ATOM 3544 C C . ALA B 1 200 ? 6.086 -10.445 -21.203 1 98.56 200 ALA B C 1
ATOM 3546 O O . ALA B 1 200 ? 5.32 -11.203 -21.812 1 98.56 200 ALA B O 1
ATOM 3547 N N . ALA B 1 201 ? 7.387 -10.438 -21.406 1 98.5 201 ALA B N 1
ATOM 3548 C CA . ALA B 1 201 ? 8.016 -11.359 -22.344 1 98.5 201 ALA B CA 1
ATOM 3549 C C . ALA B 1 201 ? 7.941 -12.797 -21.844 1 98.5 201 ALA B C 1
ATOM 3551 O O . ALA B 1 201 ? 7.727 -13.727 -22.625 1 98.5 201 ALA B O 1
ATOM 3552 N N . LYS B 1 202 ? 8.133 -12.992 -20.594 1 98.31 202 LYS B N 1
ATOM 3553 C CA . LYS B 1 202 ? 8.07 -14.297 -19.953 1 98.31 202 LYS B CA 1
ATOM 3554 C C . LYS B 1 202 ? 7.219 -14.25 -18.688 1 98.31 202 LYS B C 1
ATOM 3556 O O . LYS B 1 202 ? 7.297 -13.281 -17.922 1 98.31 202 LYS B O 1
ATOM 3561 N N . SER B 1 203 ? 6.453 -15.266 -18.484 1 98.62 203 SER B N 1
ATOM 3562 C CA . SER B 1 203 ? 5.57 -15.344 -17.328 1 98.62 203 SER B CA 1
ATOM 3563 C C . SER B 1 203 ? 5.961 -16.5 -16.406 1 98.62 203 SER B C 1
ATOM 3565 O O . SER B 1 203 ? 6.035 -17.641 -16.859 1 98.62 203 SER B O 1
ATOM 3567 N N . ILE B 1 204 ? 6.137 -16.172 -15.133 1 98.5 204 ILE B N 1
ATOM 3568 C CA . ILE B 1 204 ? 6.512 -17.156 -14.125 1 98.5 204 ILE B CA 1
ATOM 3569 C C . ILE B 1 204 ? 5.41 -17.266 -13.07 1 98.5 204 ILE B C 1
ATOM 3571 O O . ILE B 1 204 ? 4.934 -16.25 -12.555 1 98.5 204 ILE B O 1
ATOM 3575 N N . VAL B 1 205 ? 5.047 -18.469 -12.781 1 98.69 205 VAL B N 1
ATOM 3576 C CA . VAL B 1 205 ? 4.086 -18.734 -11.719 1 98.69 205 VAL B CA 1
ATOM 3577 C C . VAL B 1 205 ? 4.781 -19.438 -10.555 1 98.69 205 VAL B C 1
ATOM 3579 O O . VAL B 1 205 ? 5.555 -20.375 -10.766 1 98.69 205 VAL B O 1
ATOM 3582 N N . VAL B 1 206 ? 4.527 -18.938 -9.352 1 98.31 206 VAL B N 1
ATOM 3583 C CA . VAL B 1 206 ? 5.086 -19.547 -8.148 1 98.31 206 VAL B CA 1
ATOM 3584 C C . VAL B 1 206 ? 3.953 -20.031 -7.246 1 98.31 206 VAL B C 1
ATOM 3586 O O . VAL B 1 206 ? 3.02 -19.281 -6.945 1 98.31 206 VAL B O 1
ATOM 3589 N N . ALA B 1 207 ? 4.031 -21.266 -6.824 1 96.25 207 ALA B N 1
ATOM 3590 C CA . ALA B 1 207 ? 2.996 -21.859 -5.984 1 96.25 207 ALA B CA 1
ATOM 3591 C C . ALA B 1 207 ? 3.533 -23.078 -5.227 1 96.25 207 ALA B C 1
ATOM 3593 O O . ALA B 1 207 ? 4.301 -23.859 -5.773 1 96.25 207 ALA B O 1
ATOM 3594 N N . ASP B 1 208 ? 3.109 -23.172 -4.004 1 92.94 208 ASP B N 1
ATOM 3595 C CA . ASP B 1 208 ? 3.502 -24.359 -3.24 1 92.94 208 ASP B CA 1
ATOM 3596 C C . ASP B 1 208 ? 2.551 -25.516 -3.504 1 92.94 208 ASP B C 1
ATOM 3598 O O . ASP B 1 208 ? 1.511 -25.344 -4.145 1 92.94 208 ASP B O 1
ATOM 3602 N N . HIS B 1 209 ? 2.91 -26.641 -2.938 1 89.69 209 HIS B N 1
ATOM 3603 C CA . HIS B 1 209 ? 2.234 -27.906 -3.227 1 89.69 209 HIS B CA 1
ATOM 3604 C C . HIS B 1 209 ? 0.778 -27.875 -2.775 1 89.69 209 HIS B C 1
ATOM 3606 O O . HIS B 1 209 ? -0.044 -28.656 -3.246 1 89.69 209 HIS B O 1
ATOM 3612 N N . SER B 1 210 ? 0.448 -26.984 -1.843 1 87.38 210 SER B N 1
ATOM 3613 C CA . SER B 1 210 ? -0.917 -26.938 -1.328 1 87.38 210 SER B CA 1
ATOM 3614 C C . SER B 1 210 ? -1.893 -26.453 -2.395 1 87.38 210 SER B C 1
ATOM 3616 O O . SER B 1 210 ? -3.107 -26.578 -2.236 1 87.38 210 SER B O 1
ATOM 3618 N N . LYS B 1 211 ? -1.377 -25.953 -3.523 1 90.69 211 LYS B N 1
ATOM 3619 C CA . LYS B 1 211 ? -2.225 -25.406 -4.578 1 90.69 211 LYS B CA 1
ATOM 3620 C C . LYS B 1 211 ? -2.486 -26.453 -5.668 1 90.69 211 LYS B C 1
ATOM 3622 O O . LYS B 1 211 ? -3.293 -26.219 -6.57 1 90.69 211 LYS B O 1
ATOM 3627 N N . PHE B 1 212 ? -1.848 -27.656 -5.574 1 89.88 212 PHE B N 1
ATOM 3628 C CA . PHE B 1 212 ? -1.931 -28.656 -6.641 1 89.88 212 PHE B CA 1
ATOM 3629 C C . PHE B 1 212 ? -3.338 -29.234 -6.734 1 89.88 212 PHE B C 1
ATOM 3631 O O . PHE B 1 212 ? -3.98 -29.484 -5.711 1 89.88 212 PHE B O 1
ATOM 3638 N N . ASP B 1 213 ? -3.736 -29.375 -7.926 1 89.06 213 ASP B N 1
ATOM 3639 C CA . ASP B 1 213 ? -4.996 -30.031 -8.273 1 89.06 213 ASP B CA 1
ATOM 3640 C C . ASP B 1 213 ? -6.188 -29.281 -7.68 1 89.06 213 ASP B C 1
ATOM 3642 O O . ASP B 1 213 ? -7.148 -29.906 -7.219 1 89.06 213 ASP B O 1
ATOM 3646 N N . LEU B 1 214 ? -6.059 -28 -7.617 1 86.75 214 LEU B N 1
ATOM 3647 C CA . LEU B 1 214 ? -7.148 -27.125 -7.207 1 86.75 214 LEU B CA 1
ATOM 3648 C C . LEU B 1 214 ? -7.527 -26.172 -8.336 1 86.75 214 LEU B C 1
ATOM 3650 O O . LEU B 1 214 ? -6.672 -25.75 -9.117 1 86.75 214 LEU B O 1
ATOM 3654 N N . THR B 1 215 ? -8.797 -25.969 -8.406 1 86.56 215 THR B N 1
ATOM 3655 C CA . THR B 1 215 ? -9.312 -25.031 -9.391 1 86.56 215 THR B CA 1
ATOM 3656 C C . THR B 1 215 ? -10.188 -23.969 -8.719 1 86.56 215 THR B C 1
ATOM 3658 O O . THR B 1 215 ? -11.07 -24.297 -7.926 1 86.56 215 THR B O 1
ATOM 3661 N N . TYR B 1 216 ? -9.953 -22.797 -8.945 1 90.5 216 TYR B N 1
ATOM 3662 C CA . TYR B 1 216 ? -10.734 -21.656 -8.453 1 90.5 216 TYR B CA 1
ATOM 3663 C C . TYR B 1 216 ? -11.453 -20.953 -9.594 1 90.5 216 TYR B C 1
ATOM 3665 O O . TYR B 1 216 ? -11.242 -21.266 -10.766 1 90.5 216 TYR B O 1
ATOM 3673 N N . PRO B 1 217 ? -12.305 -20.062 -9.367 1 85.94 217 PRO B N 1
ATOM 3674 C CA . PRO B 1 217 ? -13.266 -19.578 -10.359 1 85.94 217 PRO B CA 1
ATOM 3675 C C . PRO B 1 217 ? -12.602 -18.844 -11.523 1 85.94 217 PRO B C 1
ATOM 3677 O O . PRO B 1 217 ? -13.109 -18.859 -12.648 1 85.94 217 PRO B O 1
ATOM 3680 N N . TYR B 1 218 ? -11.516 -18.234 -11.32 1 92.94 218 TYR B N 1
ATOM 3681 C CA . TYR B 1 218 ? -10.961 -17.438 -12.414 1 92.94 218 TYR B CA 1
ATOM 3682 C C . TYR B 1 218 ? -9.68 -18.062 -12.953 1 92.94 218 TYR B C 1
ATOM 3684 O O . TYR B 1 218 ? -8.656 -18.078 -12.273 1 92.94 218 TYR B O 1
ATOM 3692 N N . HIS B 1 219 ? -9.773 -18.562 -14.133 1 95.06 219 HIS B N 1
ATOM 3693 C CA . HIS B 1 219 ? -8.617 -19.062 -14.867 1 95.06 219 HIS B CA 1
ATOM 3694 C C . HIS B 1 219 ? -7.895 -17.922 -15.594 1 95.06 219 HIS B C 1
ATOM 3696 O O . HIS B 1 219 ? -8.359 -17.453 -16.641 1 95.06 219 HIS B O 1
ATOM 3702 N N . TYR B 1 220 ? -6.691 -17.562 -15.055 1 97.5 220 TYR B N 1
ATOM 3703 C CA . TYR B 1 220 ? -6.121 -16.328 -15.602 1 97.5 220 TYR B CA 1
ATOM 3704 C C . TYR B 1 220 ? -5.145 -16.625 -16.734 1 97.5 220 TYR B C 1
ATOM 3706 O O . TYR B 1 220 ? -4.668 -15.719 -17.406 1 97.5 220 TYR B O 1
ATOM 3714 N N . ALA B 1 221 ? -4.852 -17.922 -17.047 1 98.12 221 ALA B N 1
ATOM 3715 C CA . ALA B 1 221 ? -4.004 -18.297 -18.172 1 98.12 221 ALA B CA 1
ATOM 3716 C C . ALA B 1 221 ? -4.086 -19.797 -18.438 1 98.12 221 ALA B C 1
ATOM 3718 O O . ALA B 1 221 ? -4.406 -20.578 -17.547 1 98.12 221 ALA B O 1
ATOM 3719 N N . GLY B 1 222 ? -3.908 -20.094 -19.719 1 96.75 222 GLY B N 1
ATOM 3720 C CA . GLY B 1 222 ? -3.496 -21.453 -20.016 1 96.75 222 GLY B CA 1
ATOM 3721 C C . GLY B 1 222 ? -2.002 -21.672 -19.859 1 96.75 222 GLY B C 1
ATOM 3722 O O . GLY B 1 222 ? -1.229 -20.703 -19.844 1 96.75 222 GLY B O 1
ATOM 3723 N N . TRP B 1 223 ? -1.599 -22.938 -19.797 1 96.81 223 TRP B N 1
ATOM 3724 C CA . TRP B 1 223 ? -0.187 -23.234 -19.578 1 96.81 223 TRP B CA 1
ATOM 3725 C C . TRP B 1 223 ? 0.65 -22.797 -20.781 1 96.81 223 TRP B C 1
ATOM 3727 O O . TRP B 1 223 ? 1.853 -22.547 -20.656 1 96.81 223 TRP B O 1
ATOM 3737 N N . SER B 1 224 ? 0.065 -22.672 -21.938 1 95.25 224 SER B N 1
ATOM 3738 C CA . SER B 1 224 ? 0.786 -22.234 -23.125 1 95.25 224 SER B CA 1
ATOM 3739 C C . SER B 1 224 ? 1.282 -20.797 -22.969 1 95.25 224 SER B C 1
ATOM 3741 O O . SER B 1 224 ? 2.203 -20.375 -23.672 1 95.25 224 SER B O 1
ATOM 3743 N N . GLY B 1 225 ? 0.689 -20.031 -22.062 1 95.56 225 GLY B N 1
ATOM 3744 C CA . GLY B 1 225 ? 1.085 -18.656 -21.812 1 95.56 225 GLY B CA 1
ATOM 3745 C C . GLY B 1 225 ? 2.057 -18.516 -20.656 1 95.56 225 GLY B C 1
ATOM 3746 O O . GLY B 1 225 ? 2.426 -17.391 -20.281 1 95.56 225 GLY B O 1
ATOM 3747 N N . ILE B 1 226 ? 2.504 -19.609 -20.094 1 97.94 226 ILE B N 1
ATOM 3748 C CA . ILE B 1 226 ? 3.369 -19.609 -18.922 1 97.94 226 ILE B CA 1
ATOM 3749 C C . ILE B 1 226 ? 4.723 -20.219 -19.281 1 97.94 226 ILE B C 1
ATOM 3751 O O . ILE B 1 226 ? 4.793 -21.344 -19.797 1 97.94 226 ILE B O 1
ATOM 3755 N N . SER B 1 227 ? 5.75 -19.531 -18.953 1 96.94 227 SER B N 1
ATOM 3756 C CA . SER B 1 227 ? 7.094 -20 -19.281 1 96.94 227 SER B CA 1
ATOM 3757 C C . SER B 1 227 ? 7.609 -20.984 -18.234 1 96.94 227 SER B C 1
ATOM 3759 O O . SER B 1 227 ? 8.281 -21.953 -18.562 1 96.94 227 SER B O 1
ATOM 3761 N N . ARG B 1 228 ? 7.297 -20.656 -16.938 1 97.12 228 ARG B N 1
ATOM 3762 C CA . ARG B 1 228 ? 7.848 -21.469 -15.867 1 97.12 228 ARG B CA 1
ATOM 3763 C C . ARG B 1 228 ? 6.875 -21.562 -14.695 1 97.12 228 ARG B C 1
ATOM 3765 O O . ARG B 1 228 ? 6.203 -20.578 -14.367 1 97.12 228 ARG B O 1
ATOM 3772 N N . LEU B 1 229 ? 6.84 -22.688 -14.172 1 97.81 229 LEU B N 1
ATOM 3773 C CA . LEU B 1 229 ? 6.238 -22.906 -12.859 1 97.81 229 LEU B CA 1
ATOM 3774 C C . LEU B 1 229 ? 7.301 -23.312 -11.836 1 97.81 229 LEU B C 1
ATOM 3776 O O . LEU B 1 229 ? 8.062 -24.25 -12.062 1 97.81 229 LEU B O 1
ATOM 3780 N N . ILE B 1 230 ? 7.348 -22.562 -10.766 1 97.69 230 ILE B N 1
ATOM 3781 C CA . ILE B 1 230 ? 8.281 -22.875 -9.688 1 97.69 230 ILE B CA 1
ATOM 3782 C C . ILE B 1 230 ? 7.504 -23.328 -8.453 1 97.69 230 ILE B C 1
ATOM 3784 O O . ILE B 1 230 ? 6.633 -22.594 -7.957 1 97.69 230 ILE B O 1
ATOM 3788 N N . THR B 1 231 ? 7.773 -24.484 -7.965 1 96.62 231 THR B N 1
ATOM 3789 C CA . THR B 1 231 ? 7.062 -25.062 -6.832 1 96.62 231 THR B CA 1
ATOM 3790 C C . THR B 1 231 ? 8.039 -25.672 -5.832 1 96.62 231 THR B C 1
ATOM 3792 O O . THR B 1 231 ? 9.258 -25.562 -6.004 1 96.62 231 THR B O 1
ATOM 3795 N N . ASP B 1 232 ? 7.48 -26.156 -4.73 1 92.88 232 ASP B N 1
ATOM 3796 C CA . ASP B 1 232 ? 8.32 -26.641 -3.641 1 92.88 232 ASP B CA 1
ATOM 3797 C C . ASP B 1 232 ? 8.438 -28.172 -3.672 1 92.88 232 ASP B C 1
ATOM 3799 O O . ASP B 1 232 ? 9.312 -28.75 -3.018 1 92.88 232 ASP B O 1
ATOM 3803 N N . GLN B 1 233 ? 7.59 -28.875 -4.395 1 90.69 233 GLN B N 1
ATOM 3804 C CA . GLN B 1 233 ? 7.566 -30.328 -4.516 1 90.69 233 GLN B CA 1
ATOM 3805 C C . GLN B 1 233 ? 7.328 -30.75 -5.961 1 90.69 233 GLN B C 1
ATOM 3807 O O . GLN B 1 233 ? 6.883 -29.953 -6.785 1 90.69 233 GLN B O 1
ATOM 3812 N N . PRO B 1 234 ? 7.707 -32.031 -6.172 1 91.62 234 PRO B N 1
ATOM 3813 C CA . PRO B 1 234 ? 7.359 -32.531 -7.504 1 91.62 234 PRO B CA 1
ATOM 3814 C C . PRO B 1 234 ? 5.859 -32.5 -7.777 1 91.62 234 PRO B C 1
ATOM 3816 O O . PRO B 1 234 ? 5.055 -32.75 -6.879 1 91.62 234 PRO B O 1
ATOM 3819 N N . LEU B 1 235 ? 5.566 -32.25 -8.977 1 92.31 235 LEU B N 1
ATOM 3820 C CA . LEU B 1 235 ? 4.168 -32.25 -9.391 1 92.31 235 LEU B CA 1
ATOM 3821 C C . LEU B 1 235 ? 3.605 -33.656 -9.438 1 92.31 235 LEU B C 1
ATOM 3823 O O . LEU B 1 235 ? 4.332 -34.625 -9.734 1 92.31 235 LEU B O 1
ATOM 3827 N N . PRO B 1 236 ? 2.297 -33.75 -9.141 1 88.19 236 PRO B N 1
ATOM 3828 C CA . PRO B 1 236 ? 1.663 -35.031 -9.492 1 88.19 236 PRO B CA 1
ATOM 3829 C C . PRO B 1 236 ? 1.851 -35.375 -10.961 1 88.19 236 PRO B C 1
ATOM 3831 O O . PRO B 1 236 ? 1.902 -34.5 -11.82 1 88.19 236 PRO B O 1
ATOM 3834 N N . ASP B 1 237 ? 1.817 -36.625 -11.258 1 91.12 237 ASP B N 1
ATOM 3835 C CA . ASP B 1 237 ? 2.172 -37.156 -12.578 1 91.12 237 ASP B CA 1
ATOM 3836 C C . ASP B 1 237 ? 1.281 -36.531 -13.664 1 91.12 237 ASP B C 1
ATOM 3838 O O . ASP B 1 237 ? 1.768 -36.156 -14.727 1 91.12 237 ASP B O 1
ATOM 3842 N N . HIS B 1 238 ? 0.046 -36.531 -13.398 1 89.69 238 HIS B N 1
ATOM 3843 C CA . HIS B 1 238 ? -0.882 -36.031 -14.414 1 89.69 238 HIS B CA 1
ATOM 3844 C C . HIS B 1 238 ? -0.62 -34.562 -14.727 1 89.69 238 HIS B C 1
ATOM 3846 O O . HIS B 1 238 ? -0.71 -34.125 -15.883 1 89.69 238 HIS B O 1
ATOM 3852 N N . LEU B 1 239 ? -0.247 -33.75 -13.75 1 93.12 239 LEU B N 1
ATOM 3853 C CA . LEU B 1 239 ? 0.09 -32.344 -13.969 1 93.12 239 LEU B CA 1
ATOM 3854 C C . LEU B 1 239 ? 1.427 -32.219 -14.688 1 93.12 239 LEU B C 1
ATOM 3856 O O . LEU B 1 239 ? 1.568 -31.391 -15.594 1 93.12 239 LEU B O 1
ATOM 3860 N N . ALA B 1 240 ? 2.355 -33 -14.281 1 94.25 240 ALA B N 1
ATOM 3861 C CA . ALA B 1 240 ? 3.672 -33 -14.914 1 94.25 240 ALA B CA 1
ATOM 3862 C C . ALA B 1 240 ? 3.562 -33.281 -16.406 1 94.25 240 ALA B C 1
ATOM 3864 O O . ALA B 1 240 ? 4.246 -32.656 -17.219 1 94.25 240 ALA B O 1
ATOM 3865 N N . THR B 1 241 ? 2.758 -34.188 -16.734 1 94.12 241 THR B N 1
ATOM 3866 C CA . THR B 1 241 ? 2.559 -34.562 -18.125 1 94.12 241 THR B CA 1
ATOM 3867 C C . THR B 1 241 ? 1.986 -33.406 -18.938 1 94.12 241 THR B C 1
ATOM 3869 O O . THR B 1 241 ? 2.479 -33.094 -20.016 1 94.12 241 THR B O 1
ATOM 3872 N N . VAL B 1 242 ? 1.015 -32.812 -18.375 1 93.19 242 VAL B N 1
ATOM 3873 C CA . VAL B 1 242 ? 0.349 -31.703 -19.047 1 93.19 242 VAL B CA 1
ATOM 3874 C C . VAL B 1 242 ? 1.333 -30.547 -19.25 1 93.19 242 VAL B C 1
ATOM 3876 O O . VAL B 1 242 ? 1.425 -29.984 -20.344 1 93.19 242 VAL B O 1
ATOM 3879 N N . LEU B 1 243 ? 2.029 -30.156 -18.234 1 94.31 243 LEU B N 1
ATOM 3880 C CA . LEU B 1 243 ? 2.959 -29.031 -18.297 1 94.31 243 LEU B CA 1
ATOM 3881 C C . LEU B 1 243 ? 4.109 -29.328 -19.25 1 94.31 243 LEU B C 1
ATOM 3883 O O . LEU B 1 243 ? 4.59 -28.438 -19.953 1 94.31 243 LEU B O 1
ATOM 3887 N N . GLY B 1 244 ? 4.5 -30.594 -19.25 1 92.75 244 GLY B N 1
ATOM 3888 C CA . GLY B 1 244 ? 5.5 -31.016 -20.219 1 92.75 244 GLY B CA 1
ATOM 3889 C C . GLY B 1 244 ? 5.055 -30.828 -21.656 1 92.75 244 GLY B C 1
ATOM 3890 O O . GLY B 1 244 ? 5.82 -30.344 -22.5 1 92.75 244 GLY B O 1
ATOM 3891 N N . ARG B 1 245 ? 3.91 -31.219 -21.938 1 92.12 245 ARG B N 1
ATOM 3892 C CA . ARG B 1 245 ? 3.348 -31.094 -23.281 1 92.12 245 ARG B CA 1
ATOM 3893 C C . ARG B 1 245 ? 3.295 -29.625 -23.703 1 92.12 245 ARG B C 1
ATOM 3895 O O . ARG B 1 245 ? 3.508 -29.312 -24.875 1 92.12 245 ARG B O 1
ATOM 3902 N N . GLU B 1 246 ? 3.033 -28.781 -22.781 1 91.19 246 GLU B N 1
ATOM 3903 C CA . GLU B 1 246 ? 2.881 -27.344 -23.062 1 91.19 246 GLU B CA 1
ATOM 3904 C C . GLU B 1 246 ? 4.223 -26.625 -22.969 1 91.19 246 GLU B C 1
ATOM 3906 O O . GLU B 1 246 ? 4.277 -25.391 -23.047 1 91.19 246 GLU B O 1
ATOM 3911 N N . LYS B 1 247 ? 5.305 -27.359 -22.672 1 90.88 247 LYS B N 1
ATOM 3912 C CA . LYS B 1 247 ? 6.684 -26.875 -22.656 1 90.88 247 LYS B CA 1
ATOM 3913 C C . LYS B 1 247 ? 6.914 -25.875 -21.531 1 90.88 247 LYS B C 1
ATOM 3915 O O . LYS B 1 247 ? 7.641 -24.891 -21.703 1 90.88 247 LYS B O 1
ATOM 3920 N N . VAL B 1 248 ? 6.141 -26 -20.5 1 92.38 248 VAL B N 1
ATOM 3921 C CA . VAL B 1 248 ? 6.379 -25.219 -19.297 1 92.38 248 VAL B CA 1
ATOM 3922 C C . VAL B 1 248 ? 7.551 -25.828 -18.516 1 92.38 248 VAL B C 1
ATOM 3924 O O . VAL B 1 248 ? 7.566 -27.031 -18.234 1 92.38 248 VAL B O 1
ATOM 3927 N N . VAL B 1 249 ? 8.523 -25.047 -18.156 1 88 249 VAL B N 1
ATOM 3928 C CA . VAL B 1 249 ? 9.641 -25.516 -17.344 1 88 249 VAL B CA 1
ATOM 3929 C C . VAL B 1 249 ? 9.227 -25.531 -15.875 1 88 249 VAL B C 1
ATOM 3931 O O . VAL B 1 249 ? 8.75 -24.516 -15.344 1 88 249 VAL B O 1
ATOM 3934 N N . VAL B 1 250 ? 9.367 -26.672 -15.297 1 90.75 250 VAL B N 1
ATOM 3935 C CA . VAL B 1 250 ? 9.016 -26.797 -13.883 1 90.75 250 VAL B CA 1
ATOM 3936 C C . VAL B 1 250 ? 10.281 -26.859 -13.031 1 90.75 250 VAL B C 1
ATOM 3938 O O . VAL B 1 250 ? 11.172 -27.672 -13.305 1 90.75 250 VAL B O 1
ATOM 3941 N N . ALA B 1 251 ? 10.414 -25.906 -12.125 1 83.06 251 ALA B N 1
ATOM 3942 C CA . ALA B 1 251 ? 11.539 -25.922 -11.188 1 83.06 251 ALA B CA 1
ATOM 3943 C C . ALA B 1 251 ? 11.078 -26.297 -9.781 1 83.06 251 ALA B C 1
ATOM 3945 O O . ALA B 1 251 ? 9.984 -25.906 -9.359 1 83.06 251 ALA B O 1
ATOM 3946 N N . ARG B 1 252 ? 11.961 -27.156 -9.188 1 76.06 252 ARG B N 1
ATOM 3947 C CA . ARG B 1 252 ? 11.648 -27.625 -7.84 1 76.06 252 ARG B CA 1
ATOM 3948 C C . ARG B 1 252 ? 12.602 -27.016 -6.812 1 76.06 252 ARG B C 1
ATOM 3950 O O . ARG B 1 252 ? 13.789 -26.844 -7.09 1 76.06 252 ARG B O 1
ATOM 3957 N N . GLY B 1 253 ? 12.32 -26.062 -5.93 1 62.09 253 GLY B N 1
ATOM 3958 C CA . GLY B 1 253 ? 13.141 -25.516 -4.863 1 62.09 253 GLY B CA 1
ATOM 3959 C C . GLY B 1 253 ? 14.211 -26.469 -4.371 1 62.09 253 GLY B C 1
ATOM 3960 O O . GLY B 1 253 ? 13.891 -27.5 -3.77 1 62.09 253 GLY B O 1
ATOM 3961 N N . HIS B 1 254 ? 15.336 -26.656 -5.16 1 55.47 254 HIS B N 1
ATOM 3962 C CA . HIS B 1 254 ? 16.375 -27.562 -4.688 1 55.47 254 HIS B CA 1
ATOM 3963 C C . HIS B 1 254 ? 16.719 -27.297 -3.223 1 55.47 254 HIS B C 1
ATOM 3965 O O . HIS B 1 254 ? 16.812 -26.141 -2.799 1 55.47 254 HIS B O 1
ATOM 3971 N N . ALA B 1 255 ? 16.422 -28.266 -2.266 1 48.88 255 ALA B N 1
ATOM 3972 C CA . ALA B 1 255 ? 17.078 -28.266 -0.961 1 48.88 255 ALA B CA 1
ATOM 3973 C C . ALA B 1 255 ? 18.531 -27.859 -1.086 1 48.88 255 ALA B C 1
ATOM 3975 O O . ALA B 1 255 ? 19.172 -28.094 -2.117 1 48.88 255 ALA B O 1
ATOM 3976 N N . ALA B 1 256 ? 19.078 -26.781 -0.414 1 43.78 256 ALA B N 1
ATOM 3977 C CA . ALA B 1 256 ? 20.5 -26.531 -0.328 1 43.78 256 ALA B CA 1
ATOM 3978 C C . ALA B 1 256 ? 21.312 -27.812 -0.429 1 43.78 256 ALA B C 1
ATOM 3980 O O . ALA B 1 256 ? 20.953 -28.828 0.186 1 43.78 256 ALA B O 1
ATOM 3981 N N . PRO B 1 257 ? 22.156 -27.938 -1.431 1 38.09 257 PRO B N 1
ATOM 3982 C CA . PRO B 1 257 ? 23.016 -29.125 -1.316 1 38.09 257 PRO B CA 1
ATOM 3983 C C . PRO B 1 257 ? 23.484 -29.375 0.114 1 38.09 257 PRO B C 1
ATOM 3985 O O . PRO B 1 257 ? 23.75 -28.438 0.856 1 38.09 257 PRO B O 1
ATOM 3988 N N . GLU B 1 258 ? 22.938 -30.359 0.86 1 32.81 258 GLU B N 1
ATOM 3989 C CA . GLU B 1 258 ? 23.656 -30.781 2.059 1 32.81 258 GLU B CA 1
ATOM 3990 C C . GLU B 1 258 ? 25.156 -30.719 1.847 1 32.81 258 GLU B C 1
ATOM 3992 O O . GLU B 1 258 ? 25.672 -31.188 0.826 1 32.81 258 GLU B O 1
ATOM 3997 N N . GLN B 1 259 ? 25.859 -29.641 2.303 1 31.14 259 GLN B N 1
ATOM 3998 C CA . GLN B 1 259 ? 27.297 -29.812 2.4 1 31.14 259 GLN B CA 1
ATOM 3999 C C . GLN B 1 259 ? 27.672 -31.266 2.717 1 31.14 259 GLN B C 1
ATOM 4001 O O . GLN B 1 259 ? 27.297 -31.781 3.764 1 31.14 259 GLN B O 1
ATOM 4006 N N . GLN B 1 260 ? 27.75 -32.125 1.777 1 24.7 260 GLN B N 1
ATOM 4007 C CA . GLN B 1 260 ? 28.719 -33.188 2.078 1 24.7 260 GLN B CA 1
ATOM 4008 C C . GLN B 1 260 ? 30.094 -32.594 2.365 1 24.7 260 GLN B C 1
ATOM 4010 O O . GLN B 1 260 ? 30.547 -31.688 1.672 1 24.7 260 GLN B O 1
#

Radius of gyration: 25.92 Å; Cα contacts (8 Å, |Δi|>4): 1109; chains: 2; bounding box: 56×74×59 Å

Sequence (520 aa):
MSKRKEDRQQQILRELAETPTLRIGDMARTHGVSTETIRRDLDELTRRGVLNRTYGGAVRAMNSEPTVTERHQLFTEERERIARDAVHCMREGKIFMIGSGATTVHVARRMASELRDITVITHAFGVATVLSMNPTIRVIVAPGEYCATEGAMTGAQTLQFLSQFTADYTLLGASGIAADGPSEALIDSGTVYRAMIQRAAKSIVVADHSKFDLTYPYHYAGWSGISRLITDQPLPDHLATVLGREKVVVARGHAAPEQQMSKRKEDRQQQILRELAETPTLRIGDMARTHGVSTETIRRDLDELTRRGVLNRTYGGAVRAMNSEPTVTERHQLFTEERERIARDAVHCMREGKIFMIGSGATTVHVARRMASELRDITVITHAFGVATVLSMNPTIRVIVAPGEYCATEGAMTGAQTLQFLSQFTADYTLLGASGIAADGPSEALIDSGTVYRAMIQRAAKSIVVADHSKFDLTYPYHYAGWSGISRLITDQPLPDHLATVLGREKVVVARGHAAPEQQ

Solvent-accessible surface area (backbone atoms only — not comparable to full-atom values): 26125 Å² total; per-residue (Å²): 131,55,73,66,54,55,51,49,50,51,48,49,48,50,47,30,68,73,33,55,67,40,42,36,66,58,51,10,62,77,69,70,47,53,53,65,56,41,50,51,49,46,50,50,35,27,73,69,66,70,29,26,78,47,103,67,26,44,24,37,28,84,69,63,70,79,41,34,78,63,42,54,73,50,63,53,68,47,30,47,34,24,19,53,49,50,47,64,76,47,64,86,53,47,31,34,32,40,46,53,46,43,52,37,29,42,28,32,39,47,38,29,73,73,55,71,69,30,37,38,38,26,35,16,52,64,39,49,57,44,28,47,76,24,83,55,39,45,41,35,37,43,20,19,42,61,36,70,58,55,42,25,38,28,56,70,56,22,52,57,54,52,68,75,48,74,24,48,31,20,40,33,49,51,61,6,35,41,81,71,22,43,11,18,53,48,55,56,59,19,54,50,49,32,54,42,48,77,32,22,77,35,25,35,37,40,45,53,66,88,22,58,80,29,82,36,84,22,70,42,41,47,48,78,70,31,47,31,40,34,18,46,49,85,66,58,67,73,47,46,52,46,36,51,75,45,64,30,45,75,44,57,27,69,73,72,78,72,83,123,131,54,72,66,54,55,51,48,50,52,49,49,47,50,46,29,70,73,33,56,66,38,42,36,64,56,50,10,62,75,68,71,47,51,51,65,55,42,49,52,48,46,49,50,35,27,73,69,67,72,30,28,76,49,103,66,26,44,24,39,32,83,68,66,69,78,41,35,79,63,42,54,74,51,62,54,69,49,31,48,34,25,18,54,49,50,46,64,76,47,65,87,53,49,31,34,33,39,45,52,46,43,52,37,30,42,27,31,39,47,38,30,73,73,55,72,70,30,38,38,38,28,35,15,54,65,39,50,57,44,28,48,76,24,83,55,40,45,43,36,37,43,20,18,42,60,36,69,59,56,42,25,36,27,53,70,55,22,52,58,55,54,69,74,49,74,24,48,32,20,43,32,49,50,61,6,34,40,80,71,22,43,11,19,53,50,55,56,59,19,52,50,49,33,52,41,48,75,32,23,76,35,24,35,37,40,44,54,66,89,20,59,78,28,83,34,84,22,69,42,42,47,48,77,70,33,48,31,40,33,19,47,50,85,66,58,66,73,47,45,52,46,37,51,74,46,63,30,45,76,44,56,27,69,72,72,75,72,83,120

pLDDT: mean 85.84, std 16.39, range [24.69, 98.94]